Protein AF-A0A6C2UTS0-F1 (afdb_monomer)

Radius of gyration: 25.06 Å; Cα contacts (8 Å, |Δi|>4): 780; chains: 1; bounding box: 51×63×65 Å

Sequence (459 aa):
MHKTLLDPGHKGFHGLKKTMELAGAKKNPEGLVAKTFFAMERIAKHAAFECEECGDCFLSENFGFCTMGGCAKGLANAPCGDAKPDGTCGNEEGVVCRGEQIYLAAKAEEGGLARLRTTINNPRNASLEHSSSILNYLFGKDHTMKNAIITIGEDIHASIPKHGAVMRELHNLGEGAYENDSPQLDYVRALIENQAAEGADYIAINVDDFGDSDPQLSVKIMVEYVKLVRKWGGMVPACIDSSNDDVLIAGLKEWYNTDAPVKAPLVNSIKTYTADNMMPLKKDYDFSFIGLLMSEEAASAGTMQSVDDLVELAKEIFGKAMEHGFKAEEIFFDSTVFPLAIDMPMQPGVAGYTYRAFETIKAIKNDPAMKGVHFSMGVSNCCRDLPGRRIGIARAYVQKAMECGLDAGIVNAAHKFGAKPADPKLVELVEAYAAMDGDLDKTNDAIELMGEFCESFRK

Mean predicted aligned error: 7.86 Å

Foldseek 3Di:
DCCQCQPPPHPNVVVVLVVCVVVCCLVCVVDPSQLVLLVVLCVVCCVQAVDQQLLAACCVLLLNHQLQRLPPVRDQDDDPPQQDPVQAGNVDPPRRHSRSVSCVSLVVDDCSNVSNVLDDQDPWDNVRGSGHSSNCSSNQNTSNNDFQFQEAEFQQALPPVVNVVLLVVLVVVDPCSCPDDDPSNVVLLCSLQVLLVLPHLEYEHYDAVVPPPPVVVLLVSLLSVLVSNLVRNSLRAYAQADPDPSSQVSNQVSNPPDPDDHDAHEYHADFLVCLVVPLLCCVVGPHAYEYEQADPCCVPVVDDDALVSSLVRVVSSVVSNVVSPDDLLSYEYELEAAALVPQADPDAQDFTSLQSRLVSLLVQCPDPVSPNHAYEYALLNNQPPPPDPSLLLSLLSLVSSVVSPHRYYHDNSNSSRPSDHGDVLSNVLSVLSNPRSRDPVSSVVNVVSSVVSNVVPPD

pLDDT: mean 92.29, std 6.94, range [57.56, 98.88]

Secondary structure (DSSP, 8-state):
-HHHHS-TTSHHHHHHHHHHHHTTTTT-TTSHHHHHHHHHHHHHHHHHH-----SS-TTTTTTT--TTTTSTT--SSS--S-B-TTSBBSSSTTPBPHHHHHHHHHHHSTTHHHHHHH--PPPP-GGGTTS-HHHHHHHT-STTPPPSSEEEEEEEETTSHHHHHHHHHHHHT-TTTTTS--HHHHHHHHHHHHHHHTT-SEEEEE-GGGTTT-HHHHHHHHHHHHHHHHHHSTTPPEEEE-S-HHHHHHHHHHHT-SSS--PPPEEEEE-TTTHHHHGGGGGT---EEEEE---HHHHHH-PPPPHHHHHHHHHHHHHHHHHTT--GGGEEEE--PPPGGG----STTPPPHHHHHHHHHHHHHT-GGGTT-EE--BGGGGGTT-SS-HHHHHHHHHHHHHHHT--EEEE-GGG-TTSSPPPHHHHHHHHHHHT-SS-HHHHHHHHHHHHHHHHTT--

Solvent-accessible surface area (backbone atoms only — not comparable to full-atom values): 24406 Å² total; per-residue (Å²): 105,65,71,39,51,73,27,88,90,27,73,44,17,56,50,51,39,53,51,41,47,75,66,37,29,74,84,34,61,88,32,71,59,30,49,51,49,27,55,53,50,47,58,54,38,35,75,73,41,44,53,67,44,51,17,38,74,56,32,76,80,31,62,69,43,39,38,53,52,49,25,103,77,50,47,67,60,70,77,85,79,52,60,41,98,86,42,29,31,64,89,44,84,95,38,68,21,48,47,46,53,31,51,55,43,20,64,73,38,91,67,22,55,62,52,51,74,73,59,78,60,66,82,68,52,72,90,33,47,79,40,38,33,66,60,24,53,66,67,46,69,30,90,78,43,71,68,67,31,50,31,26,14,46,71,48,23,37,78,45,70,70,44,19,51,40,55,50,54,29,58,71,62,46,89,56,36,94,74,47,92,43,76,44,45,53,50,54,48,47,54,37,37,48,30,35,73,47,59,22,61,22,40,33,43,33,40,60,76,57,28,86,86,37,63,69,50,25,30,53,50,36,36,51,51,42,51,50,36,66,72,48,14,81,84,33,23,49,20,36,33,37,96,45,68,68,34,38,52,41,24,55,53,45,67,64,69,56,95,65,95,74,65,62,31,36,38,35,55,42,31,70,90,43,34,84,72,57,46,66,47,49,80,83,42,72,62,29,35,30,38,41,47,59,52,75,60,31,75,73,69,70,52,87,77,54,43,67,57,40,46,50,46,47,51,51,44,49,54,57,37,51,78,53,68,56,53,46,74,39,35,24,37,24,61,64,57,58,30,58,73,70,54,64,59,92,48,91,68,42,49,20,52,54,16,36,26,40,51,31,42,36,53,47,69,67,33,78,90,50,58,58,48,43,26,33,37,50,44,68,36,38,35,39,90,52,97,61,65,39,70,52,41,38,29,12,43,48,47,55,38,38,78,32,55,45,44,32,29,39,34,64,35,86,70,49,58,58,69,59,88,47,54,68,72,43,31,52,44,43,50,31,38,49,55,13,71,17,50,65,67,44,43,48,53,29,51,51,46,50,48,56,57,57,56,72,69,76,115

InterPro domains:
  IPR000489 Pterin-binding domain [PF00809] (187-412)
  IPR000489 Pterin-binding domain [PS50972] (164-448)
  IPR011005 Dihydropteroate synthase-like superfamily [G3DSA:3.20.20.20] (142-452)
  IPR011005 Dihydropteroate synthase-like superfamily [SSF51717] (184-432)
  IPR022026 Methylene-tetrahydrofolate reductase-like, C-terminal domain [PF12225] (35-116)
  IPR050554 Methionine Synthase/Corrinoid [PTHR45833] (186-453)

Structure (mmCIF, N/CA/C/O backbone):
data_AF-A0A6C2UTS0-F1
#
_entry.id   AF-A0A6C2UTS0-F1
#
loop_
_atom_site.group_PDB
_atom_site.id
_atom_site.type_symbol
_atom_site.label_atom_id
_atom_site.label_alt_id
_atom_site.label_comp_id
_atom_site.label_asym_id
_atom_site.label_entity_id
_atom_site.label_seq_id
_atom_site.pdbx_PDB_ins_code
_atom_site.Cartn_x
_atom_site.Cartn_y
_atom_site.Cartn_z
_atom_site.occupancy
_atom_site.B_iso_or_equiv
_atom_site.auth_seq_id
_atom_site.auth_comp_id
_atom_site.auth_asym_id
_atom_site.auth_atom_id
_atom_site.pdbx_PDB_model_num
ATOM 1 N N . MET A 1 1 ? -12.164 -23.688 -21.775 1.00 57.56 1 MET A N 1
ATOM 2 C CA . MET A 1 1 ? -12.228 -24.125 -20.362 1.00 57.56 1 MET A CA 1
ATOM 3 C C . MET A 1 1 ? -11.251 -23.349 -19.482 1.00 57.56 1 MET A C 1
ATOM 5 O O . MET A 1 1 ? -11.734 -22.639 -18.617 1.00 57.56 1 MET A O 1
ATOM 9 N N . HIS A 1 2 ? -9.929 -23.392 -19.723 1.00 68.38 2 HIS A N 1
ATOM 10 C CA . HIS A 1 2 ? -8.932 -22.648 -18.920 1.00 68.38 2 HIS A CA 1
ATOM 11 C C . HIS A 1 2 ? -9.243 -21.143 -18.808 1.00 68.38 2 HIS A C 1
ATOM 13 O O . HIS A 1 2 ? -9.544 -20.669 -17.721 1.00 68.38 2 HIS A O 1
ATOM 19 N N . LYS A 1 3 ? -9.331 -20.421 -19.940 1.00 69.38 3 LYS A N 1
ATOM 20 C CA . LYS A 1 3 ? -9.747 -18.998 -19.981 1.00 69.38 3 LYS A CA 1
ATOM 21 C C . LYS A 1 3 ? -11.129 -18.723 -19.373 1.00 69.38 3 LYS A C 1
ATOM 23 O O . LYS A 1 3 ? -11.456 -17.604 -19.038 1.00 69.38 3 LYS A O 1
ATOM 28 N N . THR A 1 4 ? -11.985 -19.734 -19.274 1.00 75.25 4 THR A N 1
ATOM 29 C CA . THR A 1 4 ? -13.354 -19.571 -18.771 1.00 75.25 4 THR A CA 1
ATOM 30 C C . THR A 1 4 ? -13.398 -19.651 -17.243 1.00 75.25 4 THR A C 1
ATOM 32 O O . THR A 1 4 ? -14.240 -18.997 -16.630 1.00 75.25 4 THR A O 1
ATOM 35 N N . LEU A 1 5 ? -12.529 -20.475 -16.647 1.00 77.06 5 LEU A N 1
ATOM 36 C CA . LEU A 1 5 ? -12.539 -20.830 -15.224 1.00 77.06 5 LEU A CA 1
ATOM 37 C C . LEU A 1 5 ? -11.402 -20.192 -14.419 1.00 77.06 5 LEU A C 1
ATOM 39 O O . LEU A 1 5 ? -11.554 -20.047 -13.213 1.00 77.06 5 LEU A O 1
ATOM 43 N N . LEU A 1 6 ? -10.291 -19.837 -15.068 1.00 80.06 6 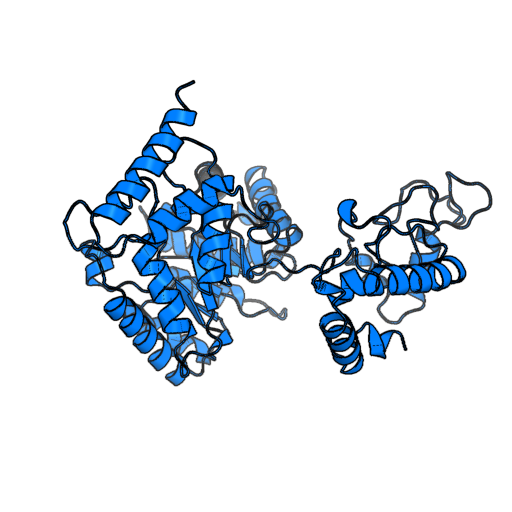LEU A N 1
ATOM 44 C CA . LEU A 1 6 ? -9.064 -19.343 -14.433 1.00 80.06 6 LEU A CA 1
ATOM 45 C C . LEU A 1 6 ? -8.668 -17.937 -14.913 1.00 80.06 6 LEU A C 1
ATOM 47 O O . LEU A 1 6 ? -7.567 -17.493 -14.637 1.00 80.06 6 LEU A O 1
ATOM 51 N N . ASP A 1 7 ? -9.548 -17.240 -15.634 1.00 82.31 7 ASP A N 1
ATOM 52 C CA . ASP A 1 7 ? -9.378 -15.819 -15.955 1.00 82.31 7 ASP A CA 1
ATOM 53 C C . ASP A 1 7 ? -10.205 -14.982 -14.963 1.00 82.31 7 ASP A C 1
ATOM 55 O O . ASP A 1 7 ? -11.439 -15.077 -14.999 1.00 82.31 7 ASP A O 1
ATOM 59 N N . PRO A 1 8 ? -9.578 -14.163 -14.096 1.00 80.19 8 PRO A N 1
ATOM 60 C CA . PRO A 1 8 ? -10.281 -13.329 -13.127 1.00 80.19 8 PRO A CA 1
ATOM 61 C C . PRO A 1 8 ? -11.280 -12.348 -13.747 1.00 80.19 8 PRO A C 1
ATOM 63 O O . PRO A 1 8 ? -12.210 -11.938 -13.059 1.00 80.19 8 PRO A O 1
ATOM 66 N N . GLY A 1 9 ? -11.118 -11.980 -15.023 1.00 79.19 9 GLY A N 1
ATOM 67 C CA . GLY A 1 9 ? -12.053 -11.122 -15.756 1.00 79.19 9 GLY A CA 1
ATOM 68 C C . GLY A 1 9 ? -13.274 -11.862 -16.315 1.00 79.19 9 GLY A C 1
ATOM 69 O O . GLY A 1 9 ? -14.225 -11.232 -16.784 1.00 79.19 9 GLY A O 1
ATOM 70 N N . HIS A 1 10 ? -13.288 -13.197 -16.278 1.00 87.75 10 HIS A N 1
ATOM 71 C CA . HIS A 1 10 ? -14.348 -14.006 -16.868 1.00 87.75 10 HIS A CA 1
ATOM 72 C C . HIS A 1 10 ? -15.407 -14.434 -15.834 1.00 87.75 10 HIS A C 1
ATOM 74 O O . HIS A 1 10 ? -15.106 -14.908 -14.740 1.00 87.75 10 HIS A O 1
ATOM 80 N N . LYS A 1 11 ? -16.698 -14.384 -16.202 1.00 87.31 11 LYS A N 1
ATOM 81 C CA . LYS A 1 11 ? -17.821 -14.752 -15.302 1.00 87.31 11 LYS A CA 1
ATOM 82 C C . LYS A 1 11 ? -17.722 -16.173 -14.731 1.00 87.31 11 LYS A C 1
ATOM 84 O O . LYS A 1 11 ? -18.184 -16.431 -13.622 1.00 87.31 11 LYS A O 1
ATOM 89 N N . GLY A 1 12 ? -17.131 -17.094 -15.490 1.00 86.62 12 GLY A N 1
ATOM 90 C CA . GLY A 1 12 ? -16.929 -18.481 -15.065 1.00 86.62 12 GLY A CA 1
ATOM 91 C C . GLY A 1 12 ? -15.957 -18.625 -13.887 1.00 86.62 12 GLY A C 1
ATOM 92 O O . GLY A 1 12 ? -16.219 -19.446 -13.011 1.00 86.62 12 GLY A O 1
ATOM 93 N N . PHE A 1 13 ? -14.918 -17.785 -13.800 1.00 87.81 13 PHE A N 1
ATOM 94 C CA . PHE A 1 13 ? -14.017 -17.733 -12.644 1.00 87.81 13 PHE A CA 1
ATOM 95 C C . PHE A 1 13 ? -14.779 -17.345 -11.379 1.00 87.81 13 PHE A C 1
ATOM 97 O O . PHE A 1 13 ? -14.735 -18.055 -10.375 1.00 87.81 13 PHE A O 1
ATOM 104 N N . HIS A 1 14 ? -15.568 -16.268 -11.443 1.00 86.12 14 HIS A N 1
ATOM 105 C CA . HIS A 1 14 ? -16.384 -15.831 -10.309 1.00 86.12 14 HIS A CA 1
ATOM 106 C C . HIS A 1 14 ? -17.434 -16.875 -9.906 1.00 86.12 14 HIS A C 1
ATOM 108 O O . HIS A 1 14 ? -17.674 -17.075 -8.714 1.00 86.12 14 HIS A O 1
ATOM 114 N N . GLY A 1 15 ? -18.030 -17.573 -10.878 1.00 90.81 15 GLY A N 1
ATOM 115 C CA . GLY A 1 15 ? -18.960 -18.675 -10.623 1.00 90.81 15 GLY A CA 1
ATOM 116 C C . GLY A 1 15 ? -18.299 -19.843 -9.886 1.00 90.81 15 GLY A C 1
ATOM 117 O O . GLY A 1 15 ? -18.825 -20.305 -8.870 1.00 90.81 15 GLY A O 1
ATOM 118 N N . LEU A 1 16 ? -17.124 -20.287 -10.345 1.00 89.06 16 LEU A N 1
ATOM 119 C CA . LEU A 1 16 ? -16.363 -21.357 -9.697 1.00 89.06 16 LEU A CA 1
ATOM 120 C C . LEU A 1 16 ? -15.914 -20.949 -8.291 1.00 89.06 16 LEU A C 1
ATOM 122 O O . LEU A 1 16 ? -16.176 -21.682 -7.336 1.00 89.06 16 LEU A O 1
ATOM 126 N N . LYS A 1 17 ? -15.320 -19.758 -8.148 1.00 89.56 17 LYS A N 1
ATOM 127 C CA . LYS A 1 17 ? -14.890 -19.200 -6.859 1.00 89.56 17 LYS A CA 1
ATOM 128 C C . LYS A 1 17 ? -16.036 -19.204 -5.852 1.00 89.56 17 LYS A C 1
ATOM 130 O O . LYS A 1 17 ? -15.907 -19.808 -4.792 1.00 89.56 17 LYS A O 1
ATOM 135 N N . LYS A 1 18 ? -17.184 -18.617 -6.208 1.00 90.44 18 LYS A N 1
ATOM 136 C CA . LYS A 1 18 ? -18.360 -18.541 -5.327 1.00 90.44 18 LYS A CA 1
ATOM 137 C C . LYS A 1 18 ? -18.898 -19.924 -4.953 1.00 90.44 18 LYS A C 1
ATOM 139 O O . LYS A 1 18 ? -19.282 -20.141 -3.808 1.00 90.44 18 LYS A O 1
ATOM 144 N N . THR A 1 19 ? -18.901 -20.869 -5.893 1.00 92.88 19 THR A N 1
ATOM 145 C CA . THR A 1 19 ? -19.343 -22.250 -5.639 1.00 92.88 19 THR A CA 1
ATOM 146 C C . THR A 1 19 ? -18.438 -22.936 -4.616 1.00 92.88 19 THR A C 1
ATOM 148 O O . THR A 1 19 ? -18.929 -23.540 -3.664 1.00 92.88 19 THR A O 1
ATOM 151 N N . MET A 1 20 ? -17.118 -22.805 -4.765 1.00 92.38 20 MET A N 1
ATOM 152 C CA . MET A 1 20 ? -16.151 -23.387 -3.831 1.00 92.38 20 MET A CA 1
ATOM 153 C C . MET A 1 20 ? -16.159 -22.679 -2.466 1.00 92.38 20 MET A C 1
ATOM 155 O O . MET A 1 20 ? -15.995 -23.335 -1.436 1.00 92.38 20 MET A O 1
ATOM 159 N N . GLU A 1 21 ? -16.401 -21.364 -2.428 1.00 90.00 21 GLU A N 1
ATOM 160 C CA . GLU A 1 21 ? -16.613 -20.622 -1.177 1.00 90.00 21 GLU A CA 1
ATOM 161 C C . GLU A 1 21 ? -17.846 -21.134 -0.420 1.00 90.00 21 GLU A C 1
ATOM 163 O O . GLU A 1 21 ? -17.740 -21.437 0.769 1.00 90.00 21 GLU A O 1
ATOM 168 N N . LEU A 1 22 ? -18.988 -21.292 -1.102 1.00 91.94 22 LEU A N 1
ATOM 169 C CA . LEU A 1 22 ? -20.228 -21.817 -0.512 1.00 91.94 22 LEU A CA 1
ATOM 170 C C . LEU A 1 22 ? -20.090 -23.269 -0.045 1.00 91.94 22 LEU A C 1
ATOM 172 O O . LEU A 1 22 ? -20.651 -23.639 0.982 1.00 91.94 22 LEU A O 1
ATOM 176 N N . ALA A 1 23 ? -19.304 -24.076 -0.757 1.00 91.31 23 ALA A N 1
ATOM 177 C CA . ALA A 1 23 ? -18.985 -25.445 -0.361 1.00 91.31 23 ALA A CA 1
ATOM 178 C C . ALA A 1 23 ? -17.986 -25.528 0.816 1.00 91.31 23 ALA A C 1
ATOM 180 O O . ALA A 1 23 ? -17.629 -26.620 1.251 1.00 91.31 23 ALA A O 1
ATOM 181 N N . GLY A 1 24 ? -17.520 -24.389 1.341 1.00 89.12 24 GLY A N 1
ATOM 182 C CA . GLY A 1 24 ? -16.667 -24.316 2.527 1.00 89.12 24 GLY A CA 1
ATOM 183 C C . GLY A 1 24 ? -15.168 -24.476 2.263 1.00 89.12 24 GLY A C 1
ATOM 184 O O . GLY A 1 24 ? -14.392 -24.416 3.215 1.00 89.12 24 GLY A O 1
ATOM 185 N N . ALA A 1 25 ? -14.729 -24.606 1.006 1.00 88.81 25 ALA A N 1
ATOM 186 C CA . ALA A 1 25 ? -13.322 -24.855 0.667 1.00 88.81 25 ALA A CA 1
ATOM 187 C C . ALA A 1 25 ? -12.382 -23.706 1.083 1.00 88.81 25 ALA A C 1
ATOM 189 O O . ALA A 1 25 ? -11.224 -23.937 1.417 1.00 88.81 25 ALA A O 1
ATOM 190 N N . LYS A 1 26 ? -12.881 -22.461 1.113 1.00 86.06 26 LYS A N 1
ATOM 191 C CA . LYS A 1 26 ? -12.100 -21.297 1.568 1.00 86.06 26 LYS A CA 1
ATOM 192 C C . LYS A 1 26 ? -11.868 -21.299 3.081 1.00 86.06 26 LYS A C 1
ATOM 194 O O . LYS A 1 26 ? -10.754 -21.022 3.518 1.00 86.06 26 LYS A O 1
ATOM 199 N N . LYS A 1 27 ? -12.921 -21.597 3.856 1.00 84.06 27 LYS A N 1
ATOM 200 C CA . LYS A 1 27 ? -12.915 -21.568 5.331 1.00 84.06 27 LYS A CA 1
ATOM 201 C C . LYS A 1 27 ? -12.267 -22.806 5.943 1.00 84.06 27 LYS A C 1
ATOM 203 O O . LYS A 1 27 ? -11.647 -22.696 6.991 1.00 84.06 27 LYS A O 1
ATOM 208 N N . ASN A 1 28 ? -12.410 -23.964 5.300 1.00 86.06 28 ASN A N 1
ATOM 209 C CA . ASN A 1 28 ? -11.815 -25.218 5.746 1.00 86.06 28 ASN A CA 1
ATOM 210 C C . ASN A 1 28 ? -10.993 -25.855 4.609 1.00 86.06 28 ASN A C 1
ATOM 212 O O . ASN A 1 28 ? -11.489 -26.762 3.932 1.00 86.06 28 ASN A O 1
ATOM 216 N N . PRO A 1 29 ? -9.748 -25.388 4.386 1.00 82.44 29 PRO A N 1
ATOM 217 C CA . PRO A 1 29 ? -8.856 -25.918 3.348 1.00 82.44 29 PRO A CA 1
ATOM 218 C C . PRO A 1 29 ? -8.517 -27.402 3.547 1.00 82.44 29 PRO A C 1
ATOM 220 O O . PRO A 1 29 ? -8.226 -28.106 2.589 1.00 82.44 29 PRO A O 1
ATOM 223 N N . GLU A 1 30 ? -8.628 -27.887 4.784 1.00 85.62 30 GLU A N 1
ATOM 224 C CA . GLU A 1 30 ? -8.414 -29.285 5.166 1.00 85.62 30 GLU A CA 1
ATOM 225 C C . GLU A 1 30 ? -9.695 -30.133 5.125 1.00 85.62 30 GLU A C 1
ATOM 227 O O . GLU A 1 30 ? -9.686 -31.323 5.464 1.00 85.62 30 GLU A O 1
ATOM 232 N N . GLY A 1 31 ? -10.817 -29.531 4.728 1.00 89.50 31 GLY A N 1
ATOM 233 C CA . GLY A 1 31 ? -12.117 -30.178 4.656 1.00 89.50 31 GLY A CA 1
ATOM 234 C C . GLY A 1 31 ? -12.246 -31.143 3.477 1.00 89.50 31 GLY A C 1
ATOM 235 O O . GLY A 1 31 ? -11.496 -31.092 2.502 1.00 89.50 31 GLY A O 1
ATOM 236 N N . LEU A 1 32 ? -13.265 -32.006 3.538 1.00 93.25 32 LEU A N 1
ATOM 237 C CA . LEU A 1 32 ? -13.528 -33.032 2.522 1.00 93.25 32 LEU A CA 1
ATOM 238 C C . LEU A 1 32 ? -13.643 -32.455 1.102 1.00 93.25 32 LEU A C 1
ATOM 240 O O . LEU A 1 32 ? -13.127 -33.048 0.158 1.00 93.25 32 LEU A O 1
ATOM 244 N N . VAL A 1 33 ? -14.289 -31.295 0.948 1.00 93.06 33 VAL A N 1
ATOM 245 C CA . VAL A 1 33 ? -14.469 -30.632 -0.355 1.00 93.06 33 VAL A CA 1
ATOM 246 C C . VAL A 1 33 ? -13.124 -30.247 -0.965 1.00 93.06 33 VAL A C 1
ATOM 248 O O . VAL A 1 33 ? -12.838 -30.631 -2.096 1.00 93.06 33 VAL A O 1
ATOM 251 N N . ALA A 1 34 ? -12.287 -29.533 -0.209 1.00 92.00 34 ALA A N 1
ATOM 252 C CA . ALA A 1 34 ? -10.977 -29.091 -0.673 1.00 92.00 34 ALA A CA 1
ATOM 253 C C . ALA A 1 34 ? -10.053 -30.283 -0.970 1.00 92.00 34 ALA A C 1
ATOM 255 O O . ALA A 1 34 ? -9.424 -30.316 -2.025 1.00 92.00 34 ALA A O 1
ATOM 256 N N . LYS A 1 35 ? -10.062 -31.317 -0.118 1.00 93.25 35 LYS A N 1
ATOM 257 C CA . LYS A 1 35 ? -9.307 -32.566 -0.333 1.00 93.25 35 LYS A CA 1
ATOM 258 C C . LYS A 1 35 ? -9.755 -33.332 -1.573 1.00 93.25 35 LYS A C 1
ATOM 260 O O . LYS A 1 35 ? -8.919 -33.813 -2.332 1.00 93.25 35 LYS A O 1
ATOM 265 N N . THR A 1 36 ? -11.063 -33.424 -1.809 1.00 94.75 36 THR A N 1
ATOM 266 C CA . THR A 1 36 ? -11.608 -34.094 -3.001 1.00 94.75 36 THR A CA 1
ATOM 267 C C . THR A 1 36 ? -11.248 -33.321 -4.264 1.00 94.75 36 THR A C 1
ATOM 269 O O . THR A 1 36 ? -10.821 -33.917 -5.252 1.00 94.75 36 THR A O 1
ATOM 272 N N . PHE A 1 37 ? -11.366 -31.991 -4.227 1.00 95.38 37 PHE A N 1
ATOM 273 C CA . PHE A 1 37 ? -10.952 -31.136 -5.334 1.00 95.38 37 PHE A CA 1
ATOM 274 C C . PHE A 1 37 ? -9.460 -31.297 -5.627 1.00 95.38 37 PHE A C 1
ATOM 276 O O . PHE A 1 37 ? -9.091 -31.544 -6.772 1.00 95.38 37 PHE A O 1
ATOM 283 N N . PHE A 1 38 ? -8.616 -31.234 -4.595 1.00 95.81 38 PHE A N 1
ATOM 284 C CA . PHE A 1 38 ? -7.180 -31.441 -4.732 1.00 95.81 38 PHE A CA 1
ATOM 285 C C . PHE A 1 38 ? -6.852 -32.819 -5.314 1.00 95.81 38 PHE A C 1
ATOM 287 O O . PHE A 1 38 ? -6.035 -32.910 -6.222 1.00 95.81 38 PHE A O 1
ATOM 294 N N . ALA A 1 39 ? -7.524 -33.887 -4.877 1.00 95.56 39 ALA A N 1
ATOM 295 C CA . ALA A 1 39 ? -7.309 -35.223 -5.427 1.00 95.56 39 ALA A CA 1
ATOM 296 C C . ALA A 1 39 ? -7.624 -35.296 -6.933 1.00 95.56 39 ALA A C 1
ATOM 298 O O . ALA A 1 39 ? -6.857 -35.894 -7.690 1.00 95.56 39 ALA A O 1
ATOM 299 N N . MET A 1 40 ? -8.716 -34.665 -7.377 1.00 95.12 40 MET A N 1
ATOM 300 C CA . MET A 1 40 ? -9.065 -34.577 -8.801 1.00 95.12 40 MET A CA 1
ATOM 301 C C . MET A 1 40 ? -8.064 -33.720 -9.581 1.00 95.12 40 MET A C 1
ATOM 303 O O . MET A 1 40 ? -7.610 -34.130 -10.650 1.00 95.12 40 MET A O 1
ATOM 307 N N . GLU A 1 41 ? -7.698 -32.553 -9.043 1.00 94.56 41 GLU A N 1
ATOM 308 C CA . GLU A 1 41 ? -6.687 -31.674 -9.632 1.00 94.56 41 GLU A CA 1
ATOM 309 C C . GLU A 1 41 ? -5.359 -32.407 -9.791 1.00 94.56 41 GLU A C 1
ATOM 311 O O . GLU A 1 41 ? -4.768 -32.359 -10.866 1.00 94.56 41 GLU A O 1
ATOM 316 N N . ARG A 1 42 ? -4.910 -33.115 -8.754 1.00 94.56 42 ARG A N 1
ATOM 317 C CA . ARG A 1 42 ? -3.675 -33.892 -8.764 1.00 94.56 42 ARG A CA 1
ATOM 318 C C . ARG A 1 42 ? -3.670 -34.895 -9.905 1.00 94.56 42 ARG A C 1
ATOM 320 O O . ARG A 1 42 ? -2.725 -34.903 -10.682 1.00 94.56 42 ARG A O 1
ATOM 327 N N . ILE A 1 43 ? -4.721 -35.707 -10.035 1.00 95.25 43 ILE A N 1
ATOM 328 C CA . ILE A 1 43 ? -4.815 -36.709 -11.109 1.00 95.25 43 ILE A CA 1
ATOM 329 C C . ILE A 1 43 ? -4.712 -36.025 -12.476 1.00 95.25 43 ILE A C 1
ATOM 331 O O . ILE A 1 43 ? -3.908 -36.434 -13.312 1.00 95.25 43 ILE A O 1
ATOM 335 N N . ALA A 1 44 ? -5.487 -34.959 -12.689 1.00 93.75 44 ALA A N 1
ATOM 336 C CA . ALA A 1 44 ? -5.506 -34.245 -13.960 1.00 93.75 44 ALA A CA 1
ATOM 337 C C . ALA A 1 44 ? -4.155 -33.584 -14.282 1.00 93.75 44 ALA A C 1
ATOM 339 O O . ALA A 1 44 ? -3.647 -33.720 -15.394 1.00 93.75 44 ALA A O 1
ATOM 340 N N . LYS A 1 45 ? -3.554 -32.879 -13.318 1.00 93.38 45 LYS A N 1
ATOM 341 C CA . LYS A 1 45 ? -2.309 -32.132 -13.523 1.00 93.38 45 LYS A CA 1
ATOM 342 C C . LYS A 1 45 ? -1.082 -33.031 -13.580 1.00 93.38 45 LYS A C 1
ATOM 344 O O . LYS A 1 45 ? -0.166 -32.720 -14.330 1.00 93.38 45 LYS A O 1
ATOM 349 N N . HIS A 1 46 ? -1.048 -34.123 -12.823 1.00 93.19 46 HIS A N 1
ATOM 350 C CA . HIS A 1 46 ? 0.042 -35.089 -12.913 1.00 93.19 46 HIS A CA 1
ATOM 351 C C . HIS A 1 46 ? 0.051 -35.749 -14.297 1.00 93.19 46 HIS A C 1
ATOM 353 O O . HIS A 1 46 ? 1.088 -35.775 -14.949 1.00 93.19 46 HIS A O 1
ATOM 359 N N . ALA A 1 47 ? -1.123 -36.157 -14.797 1.00 92.56 47 ALA A N 1
ATOM 360 C CA . ALA A 1 47 ? -1.254 -36.749 -16.127 1.00 92.56 47 ALA A CA 1
ATOM 361 C C . ALA A 1 47 ? -0.923 -35.777 -17.276 1.00 92.56 47 ALA A C 1
ATOM 363 O O . ALA A 1 47 ? -0.379 -36.202 -18.289 1.00 92.56 47 ALA A O 1
ATOM 364 N N . ALA A 1 48 ? -1.272 -34.492 -17.146 1.00 90.88 48 ALA A N 1
ATOM 365 C CA . ALA A 1 48 ? -1.117 -33.518 -18.229 1.00 90.88 48 ALA A CA 1
ATOM 366 C C . ALA A 1 48 ? 0.200 -32.723 -18.199 1.00 90.88 48 ALA A C 1
ATOM 368 O O . ALA A 1 48 ? 0.638 -32.255 -19.247 1.00 90.88 48 ALA A O 1
ATOM 369 N N . PHE A 1 49 ? 0.804 -32.523 -17.022 1.00 90.38 49 PHE A N 1
ATOM 370 C CA . PHE A 1 49 ? 1.880 -31.540 -16.834 1.00 90.38 49 PHE A CA 1
ATOM 371 C C . PHE A 1 49 ? 3.031 -32.011 -15.941 1.00 90.38 49 PHE A C 1
ATOM 373 O O . PHE A 1 49 ? 3.846 -31.167 -15.575 1.00 90.38 49 PHE A O 1
ATOM 380 N N . GLU A 1 50 ? 3.091 -33.289 -15.543 1.00 89.25 50 GLU A N 1
ATOM 381 C CA . GLU A 1 50 ? 4.129 -33.780 -14.615 1.00 89.25 50 GLU A CA 1
ATOM 382 C C . GLU A 1 50 ? 4.126 -32.932 -13.325 1.00 89.25 50 GLU A C 1
ATOM 384 O O . GLU A 1 50 ? 5.097 -32.289 -12.937 1.00 89.25 50 GLU A O 1
ATOM 389 N N . CYS A 1 51 ? 2.950 -32.773 -12.719 1.00 91.94 51 CYS A N 1
ATOM 390 C CA . CYS A 1 51 ? 2.779 -31.922 -11.545 1.00 91.94 51 CYS A CA 1
ATOM 391 C C . CYS A 1 51 ? 3.287 -32.612 -10.268 1.00 91.94 51 CYS A C 1
ATOM 393 O O . CYS A 1 51 ? 2.807 -33.691 -9.931 1.00 91.94 51 CYS A O 1
ATOM 395 N N . GLU A 1 52 ? 4.150 -31.910 -9.526 1.00 92.81 52 GLU A N 1
ATOM 396 C CA . GLU A 1 52 ? 4.717 -32.296 -8.216 1.00 92.81 52 GLU A CA 1
ATOM 397 C C . GLU A 1 52 ? 4.061 -31.524 -7.055 1.00 92.81 52 GLU A C 1
ATOM 399 O O . GLU A 1 52 ? 4.695 -31.153 -6.080 1.00 92.81 52 GLU A O 1
ATOM 404 N N . GLU A 1 53 ? 2.778 -31.184 -7.197 1.00 93.44 53 GLU A N 1
ATOM 405 C CA . GLU A 1 53 ? 1.933 -30.705 -6.086 1.00 93.44 53 GLU A CA 1
ATOM 406 C C . GLU A 1 53 ? 2.434 -29.482 -5.285 1.00 93.44 53 GLU A C 1
ATOM 408 O O . GLU A 1 53 ? 1.999 -29.269 -4.158 1.00 93.44 53 GLU A O 1
ATOM 413 N N . CYS A 1 54 ? 3.262 -28.610 -5.865 1.00 92.88 54 CYS A N 1
ATOM 414 C CA . CYS A 1 54 ? 3.791 -27.427 -5.164 1.00 92.88 54 CYS A CA 1
ATOM 415 C C . CYS A 1 54 ? 2.739 -26.431 -4.623 1.00 92.88 54 CYS A C 1
ATOM 417 O O . CYS A 1 54 ? 3.102 -25.489 -3.928 1.00 92.88 54 CYS A O 1
ATOM 419 N N . GLY A 1 55 ? 1.461 -26.572 -4.997 1.00 92.94 55 GLY A N 1
ATOM 420 C CA . GLY A 1 55 ? 0.362 -25.697 -4.569 1.00 92.94 55 GLY A CA 1
ATOM 421 C C . GLY A 1 55 ? 0.398 -24.257 -5.093 1.00 92.94 55 GLY A C 1
ATOM 422 O O . GLY A 1 55 ? -0.593 -23.547 -4.933 1.00 92.94 55 GLY A O 1
ATOM 423 N N . ASP A 1 56 ? 1.483 -23.854 -5.758 1.00 92.81 56 ASP A N 1
ATOM 424 C CA . ASP A 1 56 ? 1.748 -22.507 -6.270 1.00 92.81 56 ASP A CA 1
ATOM 425 C C . ASP A 1 56 ? 2.212 -22.569 -7.741 1.00 92.81 56 ASP A C 1
ATOM 427 O O . ASP A 1 56 ? 3.372 -22.856 -8.067 1.00 92.81 56 ASP A O 1
ATOM 431 N N . CYS A 1 57 ? 1.255 -22.448 -8.664 1.00 92.44 57 CYS A N 1
ATOM 432 C CA . CYS A 1 57 ? 1.403 -22.967 -10.021 1.00 92.44 57 CYS A CA 1
ATOM 433 C C . CYS A 1 57 ? 1.741 -21.897 -11.067 1.00 92.44 57 CYS A C 1
ATOM 435 O O . CYS A 1 57 ? 0.842 -21.243 -11.575 1.00 92.44 57 CYS A O 1
ATOM 437 N N . PHE A 1 58 ? 2.994 -21.863 -11.530 1.00 92.88 58 PHE A N 1
ATOM 438 C CA . PHE A 1 58 ? 3.453 -20.975 -12.615 1.00 92.88 58 PHE A CA 1
ATOM 439 C C . PHE A 1 58 ? 3.170 -21.479 -14.045 1.00 92.88 58 PHE A C 1
ATOM 441 O O . PHE A 1 58 ? 3.954 -21.243 -14.961 1.00 92.88 58 PHE A O 1
ATOM 448 N N . LEU A 1 59 ? 2.114 -22.272 -14.265 1.00 91.88 59 LEU A N 1
ATOM 449 C CA . LEU A 1 59 ? 1.859 -22.830 -15.606 1.00 91.88 59 LEU A CA 1
ATOM 450 C C . LEU A 1 59 ? 1.488 -21.732 -16.608 1.00 91.88 59 LEU A C 1
ATOM 452 O O . LEU A 1 59 ? 1.844 -21.839 -17.777 1.00 91.88 59 LEU A O 1
ATOM 456 N N . SER A 1 60 ? 0.780 -20.694 -16.162 1.00 89.44 60 SER A N 1
ATOM 457 C CA . SER A 1 60 ? 0.360 -19.580 -17.015 1.00 89.44 60 SER A CA 1
ATOM 458 C C . SER A 1 60 ? 1.567 -18.743 -17.450 1.00 89.44 60 SER A C 1
ATOM 460 O O . SER A 1 60 ? 1.786 -18.502 -18.637 1.00 89.44 60 SER A O 1
ATOM 462 N N . GLU A 1 61 ? 2.404 -18.392 -16.481 1.00 90.19 61 GLU A N 1
ATOM 463 C CA . GLU A 1 61 ? 3.624 -17.596 -16.606 1.00 90.19 61 GLU A CA 1
ATOM 464 C C . GLU A 1 61 ? 4.667 -18.321 -17.468 1.00 90.19 61 GLU A C 1
ATOM 466 O O . GLU A 1 61 ? 5.335 -17.708 -18.299 1.00 90.19 61 GLU A O 1
ATOM 471 N N . ASN A 1 62 ? 4.742 -19.651 -17.342 1.00 92.88 62 ASN A N 1
ATOM 472 C CA . ASN A 1 62 ? 5.679 -20.508 -18.068 1.00 92.88 62 ASN A CA 1
ATOM 473 C C . ASN A 1 62 ? 5.077 -21.147 -19.331 1.00 92.88 62 ASN A C 1
ATOM 475 O O . ASN A 1 62 ? 5.516 -22.218 -19.749 1.00 92.88 62 ASN A O 1
ATOM 479 N N . PHE A 1 63 ? 4.073 -20.523 -19.957 1.00 92.56 63 PHE A N 1
ATOM 480 C CA . PHE A 1 63 ? 3.557 -20.941 -21.272 1.00 92.56 63 PHE A CA 1
ATOM 481 C C . PHE A 1 63 ? 3.105 -22.418 -21.327 1.00 92.56 63 PHE A C 1
ATOM 483 O O . PHE A 1 63 ? 3.269 -23.103 -22.335 1.00 92.56 63 PHE A O 1
ATOM 490 N N . GLY A 1 64 ? 2.529 -22.919 -20.233 1.00 91.00 64 GLY A N 1
ATOM 491 C CA . GLY A 1 64 ? 2.003 -24.281 -20.107 1.00 91.00 64 GLY A CA 1
ATOM 492 C C . GLY A 1 64 ? 3.008 -25.329 -19.627 1.00 91.00 64 GLY A C 1
ATOM 493 O O . GLY A 1 64 ? 2.662 -26.509 -19.582 1.00 91.00 64 GLY A O 1
ATOM 494 N N . PHE A 1 65 ? 4.221 -24.933 -19.238 1.00 92.69 65 PHE A N 1
ATOM 495 C CA . PHE A 1 65 ? 5.277 -25.858 -18.831 1.00 92.69 65 PHE A CA 1
ATOM 496 C C . PHE A 1 65 ? 5.555 -25.830 -17.324 1.00 92.69 65 PHE A C 1
ATOM 498 O O . PHE A 1 65 ? 5.884 -24.800 -16.737 1.00 92.69 65 PHE A O 1
ATOM 505 N N . CYS A 1 66 ? 5.440 -26.996 -16.681 1.00 92.94 66 CYS A N 1
ATOM 506 C CA . CYS A 1 66 ? 5.723 -27.154 -15.258 1.00 92.94 66 CYS A CA 1
ATOM 507 C C . CYS A 1 66 ? 7.237 -27.184 -15.022 1.00 92.94 66 CYS A C 1
ATOM 509 O O . CYS A 1 66 ? 7.935 -28.060 -15.529 1.00 92.94 66 CYS A O 1
ATOM 511 N N . THR A 1 67 ? 7.750 -26.256 -14.215 1.00 92.38 67 THR A N 1
ATOM 512 C CA . THR A 1 67 ? 9.172 -26.224 -13.835 1.00 92.38 67 THR A CA 1
ATOM 513 C C . THR A 1 67 ? 9.488 -26.982 -12.545 1.00 92.38 67 THR A C 1
ATOM 515 O O . THR A 1 67 ? 10.657 -27.050 -12.181 1.00 92.38 67 THR A O 1
ATOM 518 N N . MET A 1 68 ? 8.481 -27.554 -11.868 1.00 91.19 68 MET A N 1
ATOM 519 C CA . MET A 1 68 ? 8.695 -28.431 -10.708 1.00 91.19 68 MET A CA 1
ATOM 520 C C . MET A 1 68 ? 8.935 -29.878 -11.125 1.00 91.19 68 MET A C 1
ATOM 522 O O . MET A 1 68 ? 10.035 -30.368 -10.928 1.00 91.19 68 MET A O 1
ATOM 526 N N . GLY A 1 69 ? 7.954 -30.548 -11.736 1.00 89.06 69 GLY A N 1
ATOM 527 C CA . GLY A 1 69 ? 8.162 -31.940 -12.161 1.00 89.06 69 GLY A CA 1
ATOM 528 C C . GLY A 1 69 ? 8.866 -32.072 -13.500 1.00 89.06 69 GLY A C 1
ATOM 529 O O . GLY A 1 69 ? 9.560 -33.047 -13.745 1.00 89.06 69 GLY A O 1
ATOM 530 N N . GLY A 1 70 ? 8.778 -31.047 -14.346 1.00 88.25 70 GLY A N 1
ATOM 531 C CA . GLY A 1 70 ? 9.393 -31.080 -15.660 1.00 88.25 70 GLY A CA 1
ATOM 532 C C . GLY A 1 70 ? 10.871 -30.694 -15.710 1.00 88.25 70 GLY A C 1
ATOM 533 O O . GLY A 1 70 ? 11.443 -30.631 -16.800 1.00 88.25 70 GLY A O 1
ATOM 534 N N . CYS A 1 71 ? 11.472 -30.347 -14.575 1.00 90.31 71 CYS A N 1
ATOM 535 C CA . CYS A 1 71 ? 12.859 -29.921 -14.468 1.00 90.31 71 CYS A CA 1
ATOM 536 C C . CYS A 1 71 ? 13.447 -30.510 -13.190 1.00 90.31 71 CYS A C 1
ATOM 538 O O . CYS A 1 71 ? 13.009 -30.142 -12.104 1.00 90.31 71 CYS A O 1
ATOM 540 N N . ALA A 1 72 ? 14.504 -31.317 -13.306 1.00 88.31 72 ALA A N 1
ATOM 541 C CA . ALA A 1 72 ? 15.191 -31.938 -12.167 1.00 88.31 72 ALA A CA 1
ATOM 542 C C . ALA A 1 72 ? 15.676 -30.952 -11.079 1.00 88.31 72 ALA A C 1
ATOM 544 O O . ALA A 1 72 ? 16.066 -31.365 -9.992 1.00 88.31 72 ALA A O 1
ATOM 545 N N . LYS A 1 73 ? 15.684 -29.646 -11.373 1.00 88.69 73 LYS A N 1
ATOM 546 C CA . LYS A 1 73 ? 16.142 -28.574 -10.480 1.00 88.69 73 LYS A CA 1
ATOM 547 C C . LYS A 1 73 ? 15.008 -27.828 -9.770 1.00 88.69 73 LYS A C 1
ATOM 549 O O . LYS A 1 73 ? 15.299 -27.012 -8.904 1.00 88.69 73 LYS A O 1
ATOM 554 N N . GLY A 1 74 ? 13.745 -28.029 -10.161 1.00 85.69 74 GLY A N 1
ATOM 555 C CA . GLY A 1 74 ? 12.592 -27.410 -9.492 1.00 85.69 74 GLY A CA 1
ATOM 556 C C . GLY A 1 74 ? 12.554 -25.872 -9.511 1.00 85.69 74 GLY A C 1
ATOM 557 O O . GLY A 1 74 ? 12.064 -25.246 -8.573 1.00 85.69 74 GLY A O 1
ATOM 558 N N . LEU A 1 75 ? 13.108 -25.224 -10.540 1.00 86.38 75 LEU A N 1
ATOM 559 C CA . LEU A 1 75 ? 13.333 -23.771 -10.532 1.00 86.38 75 LEU A CA 1
ATOM 560 C C . LEU A 1 75 ? 12.035 -22.961 -10.677 1.00 86.38 75 LEU A C 1
ATOM 562 O O . LEU A 1 75 ? 11.109 -23.360 -11.384 1.00 86.38 75 LEU A O 1
ATOM 566 N N . ALA A 1 76 ? 11.969 -21.782 -10.055 1.00 88.00 76 ALA A N 1
ATOM 567 C CA . ALA A 1 76 ? 10.888 -20.821 -10.308 1.00 88.00 76 ALA A CA 1
ATOM 568 C C . ALA A 1 76 ? 11.059 -20.121 -11.669 1.00 88.00 76 ALA A C 1
ATOM 570 O O . ALA A 1 76 ? 10.083 -19.926 -12.391 1.00 88.00 76 ALA A O 1
ATOM 571 N N . ASN A 1 77 ? 12.309 -19.818 -12.039 1.00 89.25 77 ASN A N 1
ATOM 572 C CA . ASN A 1 77 ? 12.673 -19.098 -13.258 1.00 89.25 77 ASN A CA 1
ATOM 573 C C . ASN A 1 77 ? 13.722 -19.874 -14.064 1.00 89.25 77 ASN A C 1
ATOM 575 O O . ASN A 1 77 ? 14.653 -20.449 -13.498 1.00 89.25 77 ASN A O 1
ATOM 579 N N . ALA A 1 78 ? 13.578 -19.869 -15.387 1.00 86.00 78 ALA A N 1
ATOM 580 C CA . ALA A 1 78 ? 14.588 -20.322 -16.342 1.00 86.00 78 ALA A CA 1
ATOM 581 C C . ALA A 1 78 ? 15.147 -19.102 -17.110 1.00 86.00 78 ALA A C 1
ATOM 583 O O . ALA A 1 78 ? 14.425 -18.114 -17.240 1.00 86.00 78 ALA A O 1
ATOM 584 N N . PRO A 1 79 ? 16.381 -19.150 -17.656 1.00 86.69 79 PRO A N 1
ATOM 585 C CA . PRO A 1 79 ? 17.312 -20.283 -17.706 1.00 86.69 79 PRO A CA 1
ATOM 586 C C . PRO A 1 79 ? 18.087 -20.515 -16.398 1.00 86.69 79 PRO A C 1
ATOM 588 O O . PRO A 1 79 ? 18.255 -19.618 -15.585 1.00 86.69 79 PRO A O 1
ATOM 591 N N . CYS A 1 80 ? 18.593 -21.741 -16.224 1.00 88.12 80 CYS A N 1
ATOM 592 C CA . CYS A 1 80 ? 19.363 -22.154 -15.042 1.00 88.12 80 CYS A CA 1
ATOM 593 C C . CYS A 1 80 ? 20.887 -22.002 -15.169 1.00 88.12 80 CYS A C 1
ATOM 595 O O . CYS A 1 80 ? 21.590 -22.168 -14.182 1.00 88.12 80 CYS A O 1
ATOM 597 N N . GLY A 1 81 ? 21.394 -21.762 -16.382 1.00 87.44 81 GLY A N 1
ATOM 598 C CA . GLY A 1 81 ? 22.828 -21.748 -16.689 1.00 87.44 81 GLY A CA 1
ATOM 599 C C . GLY A 1 81 ? 23.385 -23.063 -17.249 1.00 87.44 81 GLY A C 1
ATOM 600 O O . GLY A 1 81 ? 24.269 -23.008 -18.093 1.00 87.44 81 GLY A O 1
ATOM 601 N N . ASP A 1 82 ? 22.825 -24.227 -16.899 1.00 89.88 82 ASP A N 1
ATOM 602 C CA . ASP A 1 82 ? 23.371 -25.524 -17.359 1.00 89.88 82 ASP A CA 1
ATOM 603 C C . ASP A 1 82 ? 22.654 -26.119 -18.583 1.00 89.88 82 ASP A C 1
ATOM 605 O O . ASP A 1 82 ? 22.726 -27.324 -18.819 1.00 89.88 82 ASP A O 1
ATOM 609 N N . ALA A 1 83 ? 21.877 -25.340 -19.335 1.00 90.12 83 ALA A N 1
ATOM 610 C CA . ALA A 1 83 ? 21.326 -25.852 -20.590 1.00 90.12 83 ALA A CA 1
ATOM 611 C C . ALA A 1 83 ? 22.467 -26.030 -21.605 1.00 90.12 83 ALA A C 1
ATOM 613 O O . ALA A 1 83 ? 23.305 -25.140 -21.760 1.00 90.12 83 ALA A O 1
ATOM 614 N N . LYS A 1 84 ? 22.516 -27.174 -22.291 1.00 91.75 84 LYS A N 1
ATOM 615 C CA . LYS A 1 84 ? 23.501 -27.414 -23.350 1.00 91.75 84 LYS A CA 1
ATOM 616 C C . LYS A 1 84 ? 23.132 -26.595 -24.600 1.00 91.75 84 LYS A C 1
ATOM 618 O O . LYS A 1 84 ? 21.954 -26.296 -24.800 1.00 91.75 84 LYS A O 1
ATOM 623 N N . PRO A 1 85 ? 24.101 -26.262 -25.477 1.00 91.62 85 PRO A N 1
ATOM 624 C CA . PRO A 1 85 ? 23.835 -25.500 -26.704 1.00 91.62 85 PRO A CA 1
ATOM 625 C C . PRO A 1 85 ? 22.818 -26.136 -27.665 1.00 91.62 85 PRO A C 1
ATOM 627 O O . PRO A 1 85 ? 22.291 -25.451 -28.533 1.00 91.62 85 PRO A O 1
ATOM 630 N N . ASP A 1 86 ? 22.553 -27.436 -27.527 1.00 92.44 86 ASP A N 1
ATOM 631 C CA . ASP A 1 86 ? 21.553 -28.178 -28.301 1.00 92.44 86 ASP A CA 1
ATOM 632 C C . ASP A 1 86 ? 20.131 -28.119 -27.699 1.00 92.44 86 ASP A C 1
ATOM 634 O O . ASP A 1 86 ? 19.223 -28.772 -28.211 1.00 92.44 86 ASP A O 1
ATOM 638 N N . GLY A 1 87 ? 19.926 -27.356 -26.618 1.00 90.81 87 GLY A N 1
ATOM 639 C CA . GLY A 1 87 ? 18.637 -27.207 -25.934 1.00 90.81 87 GLY A CA 1
ATOM 640 C C . GLY A 1 87 ? 18.330 -28.312 -24.917 1.00 90.81 87 GLY A C 1
ATOM 641 O O . GLY A 1 87 ? 17.255 -28.312 -24.310 1.00 90.81 87 GLY A O 1
ATOM 642 N N . THR A 1 88 ? 19.246 -29.258 -24.690 1.00 94.31 88 THR A N 1
ATOM 643 C CA . THR A 1 88 ? 19.074 -30.322 -23.688 1.00 94.31 88 THR A CA 1
ATOM 644 C C . THR A 1 88 ? 19.528 -29.899 -22.288 1.00 94.31 88 THR A C 1
ATOM 646 O O . THR A 1 88 ? 20.238 -28.909 -22.090 1.00 94.31 88 THR A O 1
ATOM 649 N N . CYS A 1 89 ? 19.072 -30.623 -21.268 1.00 93.25 89 CYS A N 1
ATOM 650 C CA . CYS A 1 89 ? 19.452 -30.395 -19.880 1.00 93.25 89 CYS A CA 1
ATOM 651 C C . CYS A 1 89 ? 20.905 -30.841 -19.630 1.00 93.25 89 CYS A C 1
ATOM 653 O O . CYS A 1 89 ? 21.316 -31.937 -20.008 1.00 93.25 89 CYS A O 1
ATOM 655 N N . GLY A 1 90 ? 21.693 -30.009 -18.946 1.00 91.88 90 GLY A N 1
ATOM 656 C CA . GLY A 1 90 ? 23.041 -30.377 -18.499 1.00 91.88 90 GLY A CA 1
ATOM 657 C C . GLY A 1 90 ? 23.078 -31.291 -17.275 1.00 91.88 90 GLY A C 1
ATOM 658 O O . GLY A 1 90 ? 24.091 -31.940 -17.055 1.00 91.88 90 GLY A O 1
ATOM 659 N N . ASN A 1 91 ? 21.994 -31.357 -16.493 1.00 91.12 91 ASN A N 1
ATOM 660 C CA . ASN A 1 91 ? 21.919 -32.191 -15.286 1.00 91.12 91 ASN A CA 1
ATOM 661 C C . ASN A 1 91 ? 21.307 -33.573 -15.550 1.00 91.12 91 ASN A C 1
ATOM 663 O O . ASN A 1 91 ? 21.595 -34.519 -14.829 1.00 91.12 91 ASN A O 1
ATOM 667 N N . GLU A 1 92 ? 20.452 -33.684 -16.566 1.00 89.62 92 GLU A N 1
ATOM 668 C CA . GLU A 1 92 ? 19.761 -34.924 -16.908 1.00 89.62 92 GLU A CA 1
ATOM 669 C C . GLU A 1 92 ? 19.942 -35.204 -18.399 1.00 89.62 92 GLU A C 1
ATOM 671 O O . GLU A 1 92 ? 19.455 -34.461 -19.255 1.00 89.62 92 GLU A O 1
ATOM 676 N N . GLU A 1 93 ? 20.716 -36.240 -18.714 1.00 88.44 93 GLU A N 1
ATOM 677 C CA . GLU A 1 93 ? 21.081 -36.547 -20.093 1.00 88.44 93 GLU A CA 1
ATOM 678 C C . GLU A 1 93 ? 19.874 -37.000 -20.921 1.00 88.44 93 GLU A C 1
ATOM 680 O O . GLU A 1 93 ? 19.043 -37.785 -20.475 1.00 88.44 93 GLU A O 1
ATOM 685 N N . GLY A 1 94 ? 19.792 -36.513 -22.163 1.00 88.00 94 GLY A N 1
ATOM 686 C CA . GLY A 1 94 ? 18.735 -36.889 -23.106 1.00 88.00 94 GLY A CA 1
ATOM 687 C C . GLY A 1 94 ? 17.392 -36.183 -22.894 1.00 88.00 94 GLY A C 1
ATOM 688 O O . GLY A 1 94 ? 16.489 -36.361 -23.709 1.00 88.00 94 GLY A O 1
ATOM 689 N N . VAL A 1 95 ? 17.255 -35.350 -21.857 1.00 91.56 95 VAL A N 1
ATOM 690 C CA . VAL A 1 95 ? 16.031 -34.587 -21.577 1.00 91.56 95 VAL A CA 1
ATOM 691 C C . VAL A 1 95 ? 16.123 -33.188 -22.181 1.00 91.56 95 VAL A C 1
ATOM 693 O O . VAL A 1 95 ? 17.121 -32.486 -22.016 1.00 91.56 95 VAL A O 1
ATOM 696 N N . VAL A 1 96 ? 15.070 -32.748 -22.875 1.00 93.25 96 VAL A N 1
ATOM 697 C CA . VAL A 1 96 ? 14.968 -31.364 -23.369 1.00 93.25 96 VAL A CA 1
ATOM 698 C C . VAL A 1 96 ? 14.833 -30.419 -22.177 1.00 93.25 96 VAL A C 1
ATOM 700 O O . VAL A 1 96 ?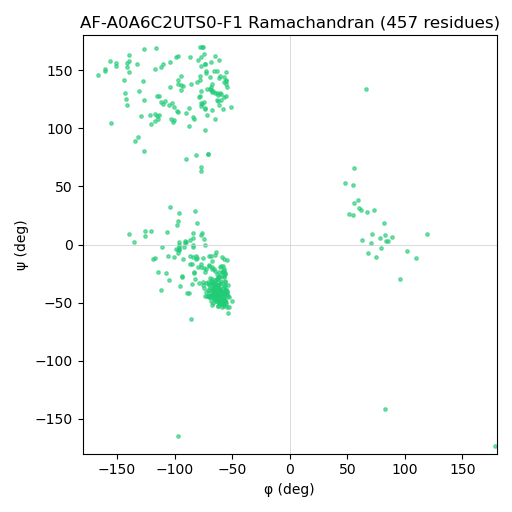 14.012 -30.640 -21.288 1.00 93.25 96 VAL A O 1
ATOM 703 N N . CYS A 1 97 ? 15.625 -29.348 -22.146 1.00 93.94 97 CYS A N 1
ATOM 704 C CA . CYS A 1 97 ? 15.580 -28.382 -21.059 1.00 93.94 97 CYS A CA 1
ATOM 705 C C . CYS A 1 97 ? 14.187 -27.741 -20.966 1.00 93.94 97 CYS A C 1
ATOM 707 O O . CYS A 1 97 ? 13.663 -27.216 -21.949 1.00 93.94 97 CYS A O 1
ATOM 709 N N . ARG A 1 98 ? 13.601 -27.702 -19.764 1.00 93.44 98 ARG A N 1
ATOM 710 C CA . ARG A 1 98 ? 12.298 -27.050 -19.557 1.00 93.44 98 ARG A CA 1
ATOM 711 C C . ARG A 1 98 ? 12.328 -25.562 -19.926 1.00 93.44 98 ARG A C 1
ATOM 713 O O . ARG A 1 98 ? 11.350 -25.045 -20.449 1.00 93.44 98 ARG A O 1
ATOM 720 N N . GLY A 1 99 ? 13.466 -24.894 -19.716 1.00 93.44 99 GLY A N 1
ATOM 721 C CA . GLY A 1 99 ? 13.679 -23.513 -20.156 1.00 93.44 99 GLY A CA 1
ATOM 722 C C . GLY A 1 99 ? 13.636 -23.347 -21.678 1.00 93.44 99 GLY A C 1
ATOM 723 O O . GLY A 1 99 ? 13.055 -22.379 -22.159 1.00 93.44 99 GLY A O 1
ATOM 724 N N . GLU A 1 100 ? 14.171 -24.315 -22.429 1.00 94.31 100 GLU A N 1
ATOM 725 C CA . GLU A 1 100 ? 14.101 -24.327 -23.897 1.00 94.31 100 GLU A CA 1
ATOM 726 C C . GLU A 1 100 ? 12.647 -24.476 -24.365 1.00 94.31 100 GLU A C 1
ATOM 728 O O . GLU A 1 100 ? 12.183 -23.732 -25.224 1.00 94.31 100 GLU A O 1
ATOM 733 N N . GLN A 1 101 ? 11.882 -25.378 -23.741 1.00 94.38 101 GLN A N 1
ATOM 734 C CA . GLN A 1 101 ? 10.461 -25.561 -24.055 1.00 94.38 101 GLN A CA 1
ATOM 735 C C . GLN A 1 101 ? 9.637 -24.294 -23.796 1.00 94.38 101 GLN A C 1
ATOM 737 O O . GLN A 1 101 ? 8.842 -23.903 -24.650 1.00 94.38 101 GLN A O 1
ATOM 742 N N . ILE A 1 102 ? 9.858 -23.629 -22.657 1.00 94.94 102 ILE A N 1
ATOM 743 C CA . ILE A 1 102 ? 9.211 -22.351 -22.325 1.00 94.94 102 ILE A CA 1
ATOM 744 C C . ILE A 1 102 ? 9.557 -21.291 -23.375 1.00 94.94 102 ILE A C 1
ATOM 746 O O . ILE A 1 102 ? 8.663 -20.613 -23.878 1.00 94.94 102 ILE A O 1
ATOM 750 N N . TYR A 1 103 ? 10.834 -21.168 -23.743 1.00 94.69 103 TYR A N 1
ATOM 751 C CA . TYR A 1 103 ? 11.281 -20.211 -24.755 1.00 94.69 103 TYR A CA 1
ATOM 752 C C . TYR A 1 103 ? 10.632 -20.465 -26.122 1.00 94.69 103 TYR A C 1
ATOM 754 O O . TYR A 1 103 ? 10.105 -19.538 -26.743 1.00 94.69 103 TYR A O 1
ATOM 762 N N . LEU A 1 104 ? 10.620 -21.716 -26.588 1.00 95.38 104 LEU A N 1
ATOM 763 C CA . LEU A 1 104 ? 10.012 -22.089 -27.866 1.00 95.38 104 LEU A CA 1
ATOM 764 C C . LEU A 1 104 ? 8.496 -21.860 -27.867 1.00 95.38 104 LEU A C 1
ATOM 766 O O . LEU A 1 104 ? 7.954 -21.377 -28.862 1.00 95.38 104 LEU A O 1
ATOM 770 N N . ALA A 1 105 ? 7.818 -22.140 -26.753 1.00 95.50 105 ALA A N 1
ATOM 771 C CA . ALA A 1 105 ? 6.394 -21.860 -26.594 1.00 95.50 105 ALA A CA 1
ATOM 772 C C . ALA A 1 105 ? 6.099 -20.357 -26.600 1.00 95.50 105 ALA A C 1
ATOM 774 O O . ALA A 1 105 ? 5.202 -19.908 -27.312 1.00 95.50 105 ALA A O 1
ATOM 775 N N . ALA A 1 106 ? 6.907 -19.563 -25.895 1.00 95.94 106 ALA A N 1
ATOM 776 C CA . ALA A 1 106 ? 6.809 -18.108 -25.906 1.00 95.94 106 ALA A CA 1
ATOM 777 C C . ALA A 1 106 ? 7.067 -17.510 -27.291 1.00 95.94 106 ALA A C 1
ATOM 779 O O . ALA A 1 106 ? 6.432 -16.533 -27.675 1.00 95.94 106 ALA A O 1
ATOM 780 N N . LYS A 1 107 ? 7.968 -18.108 -28.073 1.00 96.56 107 LYS A N 1
ATOM 781 C CA . LYS A 1 107 ? 8.227 -17.712 -29.461 1.00 96.56 107 LYS A CA 1
ATOM 782 C C . LYS A 1 107 ? 7.063 -18.030 -30.403 1.00 96.56 107 LYS A C 1
ATOM 784 O O . LYS A 1 107 ? 6.909 -17.346 -31.411 1.00 96.56 107 LYS A O 1
ATOM 789 N N . ALA A 1 108 ? 6.274 -19.060 -30.102 1.00 96.31 108 ALA A N 1
ATOM 790 C CA . ALA A 1 108 ? 5.118 -19.454 -30.903 1.00 96.31 108 ALA A CA 1
ATOM 791 C C . ALA A 1 108 ? 3.869 -18.588 -30.640 1.00 96.31 108 ALA A C 1
ATOM 793 O O . ALA A 1 108 ? 2.962 -18.571 -31.470 1.00 96.31 108 ALA A O 1
ATOM 794 N N . GLU A 1 109 ? 3.814 -17.876 -29.510 1.00 93.38 109 GLU A N 1
ATOM 795 C CA . GLU A 1 109 ? 2.728 -16.957 -29.156 1.00 93.38 109 GLU A CA 1
ATOM 796 C C . GLU A 1 109 ? 3.052 -15.521 -29.610 1.00 93.38 109 GLU A C 1
ATOM 798 O O . GLU A 1 109 ? 4.162 -15.021 -29.418 1.00 93.38 109 GLU A O 1
ATOM 803 N N . GLU A 1 110 ? 2.075 -14.823 -30.193 1.00 93.69 110 GLU A N 1
ATOM 804 C CA . GLU A 1 110 ? 2.224 -13.408 -30.550 1.00 93.69 110 GLU A CA 1
ATOM 805 C C . GLU A 1 110 ? 2.515 -12.568 -29.294 1.00 93.69 110 GLU A C 1
ATOM 807 O O . GLU A 1 110 ? 1.789 -12.631 -28.304 1.00 93.69 110 GLU A O 1
ATOM 812 N N . GLY A 1 111 ? 3.621 -11.817 -29.302 1.00 92.81 111 GLY A N 1
ATOM 813 C CA . GLY A 1 111 ? 4.087 -11.063 -28.130 1.00 92.81 111 GLY A CA 1
ATOM 814 C C . GLY A 1 111 ? 4.643 -11.921 -26.981 1.00 92.81 111 GLY A C 1
ATOM 815 O O . GLY A 1 111 ? 5.088 -11.368 -25.972 1.00 92.81 111 GLY A O 1
ATOM 816 N N . GLY A 1 112 ? 4.690 -13.251 -27.117 1.00 93.38 112 GLY A N 1
ATOM 817 C CA . GLY A 1 112 ? 5.081 -14.156 -26.036 1.00 93.38 112 GLY A CA 1
ATOM 818 C C . GLY A 1 112 ? 6.523 -13.959 -25.562 1.00 93.38 112 GLY A C 1
ATOM 819 O O . GLY A 1 112 ? 6.769 -13.954 -24.361 1.00 93.38 112 GLY A O 1
ATOM 820 N N . LEU A 1 113 ? 7.477 -13.677 -26.456 1.00 93.75 113 LEU A N 1
ATOM 821 C CA . LEU A 1 113 ? 8.859 -13.362 -26.050 1.00 93.75 113 LEU A CA 1
ATOM 822 C C . LEU A 1 113 ? 8.967 -12.074 -25.223 1.00 93.75 113 LEU A C 1
ATOM 824 O O . LEU A 1 113 ? 9.796 -12.002 -24.317 1.00 93.75 113 LEU A O 1
ATOM 828 N N . ALA A 1 114 ? 8.136 -11.067 -25.511 1.00 90.50 114 ALA A N 1
ATOM 829 C CA . ALA A 1 114 ? 8.093 -9.847 -24.712 1.00 90.50 114 ALA A CA 1
ATOM 830 C C . ALA A 1 114 ? 7.525 -10.140 -23.316 1.00 90.50 114 ALA A C 1
ATOM 832 O O . ALA A 1 114 ? 8.131 -9.727 -22.330 1.00 90.50 114 ALA A O 1
ATOM 833 N N . ARG A 1 115 ? 6.442 -10.934 -23.230 1.00 91.12 115 ARG A N 1
ATOM 834 C CA . ARG A 1 115 ? 5.877 -11.400 -21.951 1.00 91.12 115 ARG A CA 1
ATOM 835 C C . ARG A 1 115 ? 6.901 -12.196 -21.146 1.00 91.12 115 ARG A C 1
ATOM 837 O O . ARG A 1 115 ? 7.110 -11.893 -19.978 1.00 91.12 115 ARG A O 1
ATOM 844 N N . LEU A 1 116 ? 7.564 -13.176 -21.762 1.00 91.94 116 LEU A N 1
ATOM 845 C CA . LEU A 1 116 ? 8.574 -14.000 -21.094 1.00 91.94 116 LEU A CA 1
ATOM 846 C C . LEU A 1 116 ? 9.714 -13.140 -20.536 1.00 91.94 116 LEU A C 1
ATOM 848 O O . LEU A 1 116 ? 10.125 -13.338 -19.400 1.00 91.94 116 LEU A O 1
ATOM 852 N N . ARG A 1 117 ? 10.186 -12.148 -21.302 1.00 87.00 117 ARG A N 1
ATOM 853 C CA . ARG A 1 117 ? 11.271 -11.247 -20.884 1.00 87.00 117 ARG A CA 1
ATOM 854 C C . ARG A 1 117 ? 10.939 -10.444 -19.625 1.00 87.00 117 ARG A C 1
ATOM 856 O O . ARG A 1 117 ? 11.845 -10.133 -18.861 1.00 87.00 117 ARG A O 1
ATOM 863 N N . THR A 1 118 ? 9.677 -10.074 -19.435 1.00 82.31 118 THR A N 1
ATOM 864 C CA . THR A 1 118 ? 9.224 -9.279 -18.283 1.00 82.31 118 THR A CA 1
ATOM 865 C C . THR A 1 118 ? 8.658 -10.132 -17.151 1.00 82.31 118 THR A C 1
ATOM 867 O O . THR A 1 118 ? 8.273 -9.587 -16.122 1.00 82.31 118 THR A O 1
ATOM 870 N N . THR A 1 119 ? 8.564 -11.450 -17.334 1.00 84.88 119 THR A N 1
ATOM 871 C CA . THR A 1 119 ? 8.002 -12.362 -16.335 1.00 84.88 119 THR A CA 1
ATOM 872 C C . THR A 1 119 ? 9.113 -12.857 -15.422 1.00 84.88 119 THR A C 1
ATOM 874 O O . THR A 1 119 ? 9.996 -13.596 -15.852 1.00 84.88 119 THR A O 1
ATOM 877 N N . ILE A 1 120 ? 9.059 -12.456 -14.154 1.00 85.06 120 ILE A N 1
ATOM 878 C CA . ILE A 1 120 ? 9.928 -12.969 -13.096 1.00 85.06 120 ILE A CA 1
ATOM 879 C C . ILE A 1 120 ? 9.016 -13.564 -12.030 1.00 85.06 120 ILE A C 1
ATOM 881 O O . ILE A 1 120 ? 8.275 -12.850 -11.359 1.00 85.06 120 ILE A O 1
ATOM 885 N N . ASN A 1 121 ? 9.052 -14.886 -11.901 1.00 87.25 121 ASN A N 1
ATOM 886 C CA . ASN A 1 121 ? 8.264 -15.613 -10.920 1.00 87.25 121 ASN A CA 1
ATOM 887 C C . ASN A 1 121 ? 8.902 -15.469 -9.537 1.00 87.25 121 ASN A C 1
ATOM 889 O O . ASN A 1 121 ? 10.102 -15.709 -9.366 1.00 87.25 121 ASN A O 1
ATOM 893 N N . ASN A 1 122 ? 8.091 -15.144 -8.536 1.00 84.31 122 ASN A N 1
ATOM 894 C CA . ASN A 1 122 ? 8.521 -15.167 -7.143 1.00 84.31 122 ASN A CA 1
ATOM 895 C C . ASN A 1 122 ? 8.869 -16.597 -6.685 1.00 84.31 122 ASN A C 1
ATOM 897 O O . ASN A 1 122 ? 8.461 -17.580 -7.315 1.00 84.31 122 ASN A O 1
ATOM 901 N N . PRO A 1 123 ? 9.613 -16.759 -5.578 1.00 85.56 123 PRO A N 1
ATOM 902 C CA . PRO A 1 123 ? 9.739 -18.058 -4.932 1.00 85.56 123 PRO A CA 1
ATOM 903 C C . PRO A 1 123 ? 8.356 -18.633 -4.612 1.00 85.56 123 PRO A C 1
ATOM 905 O O . PRO A 1 123 ? 7.487 -17.924 -4.104 1.00 85.56 123 PRO A O 1
ATOM 908 N N . ARG A 1 124 ? 8.160 -19.926 -4.895 1.00 88.25 124 ARG A N 1
ATOM 909 C CA . ARG A 1 124 ? 6.906 -20.614 -4.570 1.00 88.25 124 ARG A CA 1
ATOM 910 C C . ARG A 1 124 ? 6.659 -20.598 -3.070 1.00 88.25 124 ARG A C 1
ATOM 912 O O . ARG A 1 124 ? 7.583 -20.791 -2.275 1.00 88.25 124 ARG A O 1
ATOM 919 N N . ASN A 1 125 ? 5.401 -20.457 -2.680 1.00 88.06 125 ASN A N 1
ATOM 920 C CA . ASN A 1 125 ? 5.011 -20.573 -1.287 1.00 88.06 125 ASN A CA 1
ATOM 921 C C . ASN A 1 125 ? 5.044 -22.042 -0.825 1.00 88.06 125 ASN A C 1
ATOM 923 O O . ASN A 1 125 ? 4.083 -22.785 -1.011 1.00 88.06 125 ASN A O 1
ATOM 927 N N . ALA A 1 126 ? 6.128 -22.437 -0.153 1.00 87.94 126 ALA A N 1
ATOM 928 C CA . ALA A 1 126 ? 6.312 -23.795 0.368 1.00 87.94 126 ALA A CA 1
ATOM 929 C C . ALA A 1 126 ? 5.201 -24.250 1.337 1.00 87.94 126 ALA A C 1
ATOM 931 O O . ALA A 1 126 ? 4.947 -25.441 1.463 1.00 87.94 126 ALA A O 1
ATOM 932 N N . SER A 1 127 ? 4.486 -23.326 1.994 1.00 88.31 127 SER A N 1
ATOM 933 C CA . SER A 1 127 ? 3.362 -23.697 2.874 1.00 88.31 127 SER A CA 1
ATOM 934 C C . SER A 1 127 ? 2.129 -24.223 2.130 1.00 88.31 127 SER A C 1
ATOM 936 O O . SER A 1 127 ? 1.204 -24.716 2.770 1.00 88.31 127 SER A O 1
ATOM 938 N N . LEU A 1 128 ? 2.103 -24.110 0.799 1.00 92.19 128 LEU A N 1
ATOM 939 C CA . LEU A 1 128 ? 1.029 -24.622 -0.051 1.00 92.19 128 LEU A CA 1
ATOM 940 C C . LEU A 1 128 ? 1.344 -25.997 -0.643 1.00 92.19 128 LEU A C 1
ATOM 942 O O . LEU A 1 128 ? 0.509 -26.538 -1.367 1.00 92.19 128 LEU A O 1
ATOM 946 N N . GLU A 1 129 ? 2.520 -26.563 -0.387 1.00 93.00 129 GLU A N 1
ATOM 947 C CA . GLU A 1 129 ? 2.870 -27.879 -0.911 1.00 93.00 129 GLU A CA 1
ATOM 948 C C . GLU A 1 129 ? 1.822 -28.929 -0.504 1.00 93.00 129 GLU A C 1
ATOM 950 O O . GLU A 1 129 ? 1.253 -28.878 0.589 1.00 93.00 129 GLU A O 1
ATOM 955 N N . HIS A 1 130 ? 1.510 -29.846 -1.419 1.00 93.75 130 HIS A N 1
ATOM 956 C CA . HIS A 1 130 ? 0.442 -30.839 -1.270 1.00 93.75 130 HIS A CA 1
ATOM 957 C C . HIS A 1 130 ? -0.962 -30.242 -1.089 1.00 93.75 130 HIS A C 1
ATOM 959 O O . HIS A 1 130 ? -1.836 -30.841 -0.456 1.00 93.75 130 HIS A O 1
ATOM 965 N N . SER A 1 131 ? -1.209 -29.074 -1.687 1.00 94.06 131 SER A N 1
ATOM 966 C CA . SER A 1 131 ? -2.537 -28.464 -1.758 1.00 94.06 131 SER A CA 1
ATOM 967 C C . SER A 1 131 ? -2.954 -28.102 -3.189 1.00 94.06 131 SER A C 1
ATOM 969 O O . SER A 1 131 ? -2.173 -28.144 -4.144 1.00 94.06 131 SER A O 1
ATOM 971 N N . SER A 1 132 ? -4.238 -27.776 -3.353 1.00 95.00 132 SER A N 1
ATOM 972 C CA . SER A 1 132 ? -4.834 -27.432 -4.646 1.00 95.00 132 SER A CA 1
ATOM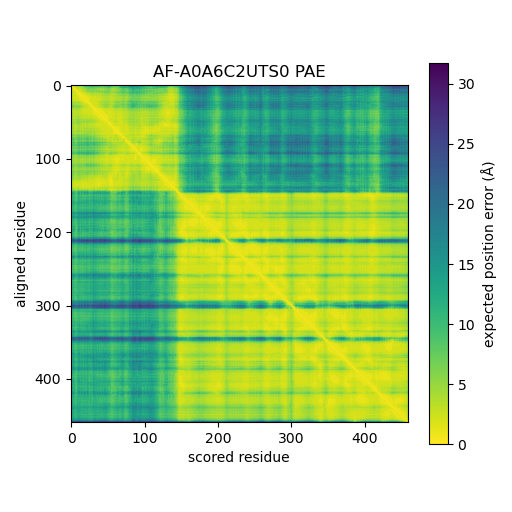 973 C C . SER A 1 132 ? -4.361 -26.066 -5.133 1.00 95.00 132 SER A C 1
ATOM 975 O O . SER A 1 132 ? -4.778 -25.036 -4.605 1.00 95.00 132 SER A O 1
ATOM 977 N N . SER A 1 133 ? -3.564 -26.045 -6.203 1.00 93.44 133 SER A N 1
ATOM 978 C CA . SER A 1 133 ? -3.104 -24.786 -6.792 1.00 93.44 133 SER A CA 1
ATOM 979 C C . SER A 1 133 ? -4.236 -23.984 -7.430 1.00 93.44 133 SER A C 1
ATOM 981 O O . SER A 1 133 ? -4.212 -22.761 -7.396 1.00 93.44 133 SER A O 1
ATOM 983 N N . ILE A 1 134 ? -5.278 -24.649 -7.940 1.00 93.00 134 ILE A N 1
ATOM 984 C CA . ILE A 1 134 ? -6.454 -23.958 -8.483 1.00 93.00 134 ILE A CA 1
ATOM 985 C C . ILE A 1 134 ? -7.263 -23.294 -7.365 1.00 93.00 134 ILE A C 1
ATOM 987 O O . ILE A 1 134 ? -7.678 -22.147 -7.518 1.00 93.00 134 ILE A O 1
ATOM 991 N N . LEU A 1 135 ? -7.507 -23.979 -6.242 1.00 93.19 135 LEU A N 1
ATOM 992 C CA . LEU A 1 135 ? -8.209 -23.364 -5.110 1.00 93.19 135 LEU A CA 1
ATOM 993 C C . LEU A 1 135 ? -7.376 -22.243 -4.487 1.00 93.19 135 LEU A C 1
ATOM 995 O O . LEU A 1 135 ? -7.939 -21.213 -4.115 1.00 93.19 135 LEU A O 1
ATOM 999 N N . ASN A 1 136 ? -6.055 -22.412 -4.412 1.00 92.50 136 ASN A N 1
ATOM 1000 C CA . ASN A 1 136 ? -5.158 -21.362 -3.944 1.00 92.50 136 ASN A CA 1
ATOM 1001 C C . ASN A 1 136 ? -5.234 -20.132 -4.852 1.00 92.50 136 ASN A C 1
ATOM 1003 O O . ASN A 1 136 ? -5.464 -19.040 -4.342 1.00 92.50 136 ASN A O 1
ATOM 1007 N N . TYR A 1 137 ? -5.182 -20.308 -6.171 1.00 89.75 137 TYR A N 1
ATOM 1008 C CA . TYR A 1 137 ? -5.369 -19.230 -7.143 1.00 89.75 137 TYR A CA 1
ATOM 1009 C C . TYR A 1 137 ? -6.740 -18.546 -7.014 1.00 89.75 137 TYR A C 1
ATOM 1011 O O . TYR A 1 137 ? -6.841 -17.329 -6.861 1.00 89.75 137 TYR A O 1
ATOM 1019 N N . LEU A 1 138 ? -7.831 -19.324 -6.982 1.00 88.81 138 LEU A N 1
ATOM 1020 C CA . LEU A 1 138 ? -9.203 -18.800 -6.866 1.00 88.81 138 LEU A CA 1
ATOM 1021 C C . LEU A 1 138 ? -9.401 -17.935 -5.615 1.00 88.81 138 LEU A C 1
ATOM 1023 O O . LEU A 1 138 ? -10.162 -16.956 -5.628 1.00 88.81 138 LEU A O 1
ATOM 1027 N N . PHE A 1 139 ? -8.745 -18.312 -4.520 1.00 87.44 139 PHE A N 1
ATOM 1028 C CA . PHE A 1 139 ? -8.841 -17.615 -3.244 1.00 87.44 139 PHE A CA 1
ATOM 1029 C C . PHE A 1 139 ? -7.712 -16.617 -3.002 1.00 87.44 139 PHE A C 1
ATOM 1031 O O . PHE A 1 139 ? -7.746 -15.988 -1.948 1.00 87.44 139 PHE A O 1
ATOM 1038 N N . GLY A 1 140 ? -6.791 -16.441 -3.958 1.00 83.81 140 GLY A N 1
ATOM 1039 C CA . GLY A 1 140 ? -5.612 -15.593 -3.811 1.00 83.81 140 GLY A CA 1
ATOM 1040 C C . GLY A 1 140 ? -4.801 -16.028 -2.598 1.00 83.81 140 GLY A C 1
ATOM 1041 O O . GLY A 1 140 ? -4.786 -15.324 -1.599 1.00 83.81 140 GLY A O 1
ATOM 1042 N N . LYS A 1 141 ? -4.226 -17.230 -2.641 1.00 84.56 141 LYS A N 1
ATOM 1043 C CA . LYS A 1 141 ? -3.326 -17.781 -1.610 1.00 84.56 141 LYS A CA 1
ATOM 1044 C C . LYS A 1 141 ? -1.927 -18.086 -2.143 1.00 84.56 141 LYS A C 1
ATOM 1046 O O . LYS A 1 141 ? -1.038 -18.386 -1.353 1.00 84.56 141 LYS A O 1
ATOM 1051 N N . ASP A 1 142 ? -1.766 -18.063 -3.460 1.00 86.56 142 ASP A N 1
ATOM 1052 C CA . ASP A 1 142 ? -0.550 -18.402 -4.195 1.00 86.56 142 ASP A CA 1
ATOM 1053 C C . ASP A 1 142 ? 0.259 -17.141 -4.553 1.00 86.56 142 ASP A C 1
ATOM 1055 O O . ASP A 1 142 ? 0.023 -16.068 -3.993 1.00 86.56 142 ASP A O 1
ATOM 1059 N N . HIS A 1 143 ? 1.215 -17.246 -5.477 1.00 83.56 143 HIS A N 1
ATOM 1060 C CA . HIS A 1 143 ? 2.025 -16.117 -5.948 1.00 83.56 143 HIS A CA 1
ATOM 1061 C C . HIS A 1 143 ? 1.219 -14.938 -6.523 1.00 83.56 143 HIS A C 1
ATOM 1063 O O . HIS A 1 143 ? 1.786 -13.867 -6.732 1.00 83.56 143 HIS A O 1
ATOM 1069 N N . THR A 1 144 ? -0.081 -15.112 -6.783 1.00 78.44 144 THR A N 1
ATOM 1070 C CA . THR A 1 144 ? -0.979 -14.045 -7.251 1.00 78.44 144 THR A CA 1
ATOM 1071 C C . THR A 1 144 ? -1.661 -13.289 -6.110 1.00 78.44 144 THR A C 1
ATOM 1073 O O . THR A 1 144 ? -2.464 -12.384 -6.357 1.00 78.44 144 THR A O 1
ATOM 1076 N N . MET A 1 145 ? -1.342 -13.634 -4.856 1.00 74.44 145 MET A N 1
ATOM 1077 C CA . MET A 1 145 ? -1.763 -12.889 -3.674 1.00 74.44 145 MET A CA 1
ATOM 1078 C C . MET A 1 145 ? -1.426 -11.410 -3.815 1.00 74.44 145 MET A C 1
ATOM 1080 O O . MET A 1 145 ? -0.262 -11.021 -3.876 1.00 74.44 145 MET A O 1
ATOM 1084 N N . LYS A 1 146 ? -2.469 -10.583 -3.789 1.00 71.75 146 LYS A N 1
ATOM 1085 C CA . LYS A 1 146 ? -2.309 -9.163 -3.498 1.00 71.75 146 LYS A CA 1
ATOM 1086 C C . LYS A 1 146 ? -2.021 -8.989 -2.012 1.00 71.75 146 LYS A C 1
ATOM 1088 O O . LYS A 1 146 ? -2.416 -9.828 -1.197 1.00 71.75 146 LYS A O 1
ATOM 1093 N N . ASN A 1 147 ? -1.367 -7.886 -1.667 1.00 82.38 147 ASN A N 1
ATOM 1094 C CA . ASN A 1 147 ? -1.236 -7.486 -0.275 1.00 82.38 147 ASN A CA 1
ATOM 1095 C C . ASN A 1 147 ? -2.626 -7.370 0.371 1.00 82.38 147 ASN A C 1
ATOM 1097 O O . ASN A 1 147 ? -3.618 -7.068 -0.296 1.00 82.38 147 ASN A O 1
ATOM 1101 N N . ALA A 1 148 ? -2.704 -7.655 1.671 1.00 87.19 148 ALA A N 1
ATOM 1102 C CA . ALA A 1 148 ? -3.974 -7.643 2.399 1.00 87.19 148 ALA A CA 1
ATOM 1103 C C . ALA A 1 148 ? -4.599 -6.238 2.482 1.00 87.19 148 ALA A C 1
ATOM 1105 O O . ALA A 1 148 ? -5.810 -6.116 2.652 1.00 87.19 148 ALA A O 1
ATOM 1106 N N . ILE A 1 149 ? -3.764 -5.208 2.338 1.00 94.25 149 ILE A N 1
ATOM 1107 C CA . ILE A 1 149 ? -4.116 -3.795 2.224 1.00 94.25 149 ILE A CA 1
ATOM 1108 C C . ILE A 1 149 ? -3.346 -3.188 1.044 1.00 94.25 149 ILE A C 1
ATOM 1110 O O . ILE A 1 149 ? -2.269 -3.682 0.691 1.00 94.25 149 ILE A O 1
ATOM 1114 N N . ILE A 1 150 ? -3.869 -2.108 0.467 1.00 96.56 150 ILE A N 1
ATOM 1115 C CA . ILE A 1 150 ? -3.167 -1.283 -0.521 1.00 96.56 150 ILE A CA 1
ATOM 1116 C C . ILE A 1 150 ? -1.877 -0.776 0.129 1.00 96.56 150 ILE A C 1
ATOM 1118 O O . ILE A 1 150 ? -1.898 -0.070 1.138 1.00 96.56 150 ILE A O 1
ATOM 1122 N N . THR A 1 151 ? -0.744 -1.188 -0.421 1.00 96.62 151 THR A N 1
ATOM 1123 C CA . THR A 1 151 ? 0.574 -0.972 0.174 1.00 96.62 151 THR A CA 1
ATOM 1124 C C . THR A 1 151 ? 1.224 0.255 -0.443 1.00 96.62 151 THR A C 1
ATOM 1126 O O . THR A 1 151 ? 1.572 0.249 -1.622 1.00 96.62 151 THR A O 1
ATOM 1129 N N . ILE A 1 152 ? 1.421 1.297 0.358 1.00 98.38 152 ILE A N 1
ATOM 1130 C CA . ILE A 1 152 ? 2.173 2.491 -0.027 1.0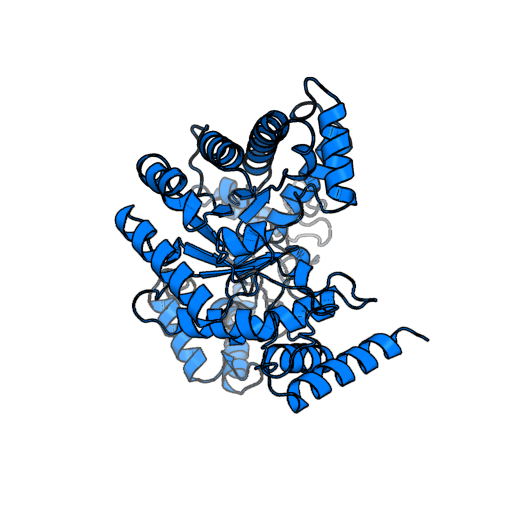0 98.38 152 ILE A CA 1
ATOM 1131 C C . ILE A 1 152 ? 3.568 2.352 0.592 1.00 98.38 152 ILE A C 1
ATOM 1133 O O . ILE A 1 152 ? 3.718 2.431 1.808 1.00 98.38 152 ILE A O 1
ATOM 1137 N N . GLY A 1 153 ? 4.582 2.075 -0.227 1.00 97.81 153 GLY A N 1
ATOM 1138 C CA . GLY A 1 153 ? 5.954 1.854 0.235 1.00 97.81 153 GLY A CA 1
ATOM 1139 C C . GLY A 1 153 ? 6.550 3.099 0.902 1.00 97.81 153 GLY A C 1
ATOM 1140 O O . GLY A 1 153 ? 6.473 4.177 0.321 1.00 97.81 153 GLY A O 1
ATOM 1141 N N . GLU A 1 154 ? 7.132 2.957 2.098 1.00 96.62 154 GLU A N 1
ATOM 1142 C CA . GLU A 1 154 ? 7.611 4.081 2.927 1.00 96.62 154 GLU A CA 1
ATOM 1143 C C . GLU A 1 154 ? 9.118 4.399 2.813 1.00 96.62 154 GLU A C 1
ATOM 1145 O O . GLU A 1 154 ? 9.580 5.365 3.416 1.00 96.62 154 GLU A O 1
ATOM 1150 N N . ASP A 1 155 ? 9.915 3.613 2.079 1.00 97.00 155 ASP A N 1
ATOM 1151 C CA . ASP A 1 155 ? 11.381 3.650 2.243 1.00 97.00 155 ASP A CA 1
ATOM 1152 C C . ASP A 1 155 ? 12.060 4.869 1.574 1.00 97.00 155 ASP A C 1
ATOM 1154 O O . ASP A 1 155 ? 13.202 5.198 1.912 1.00 97.00 155 ASP A O 1
ATOM 1158 N N . ILE A 1 156 ? 1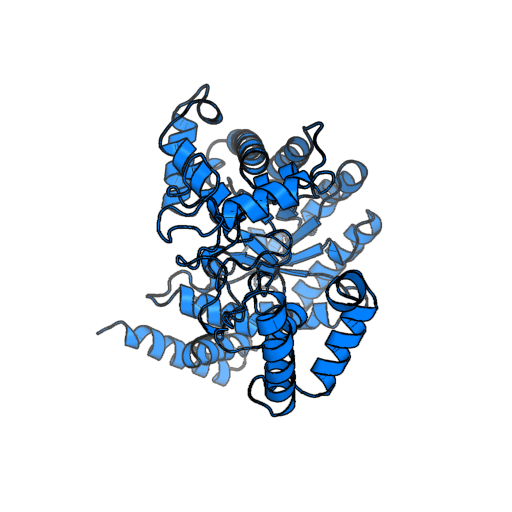1.389 5.576 0.650 1.00 97.88 156 ILE A N 1
ATOM 1159 C CA . ILE A 1 156 ? 11.887 6.845 0.079 1.00 97.88 156 ILE A CA 1
ATOM 1160 C C . ILE A 1 156 ? 11.384 8.008 0.935 1.00 97.88 156 ILE A C 1
ATOM 1162 O O . ILE A 1 156 ? 10.481 8.753 0.562 1.00 97.88 156 ILE A O 1
ATOM 1166 N N . HIS A 1 157 ? 11.975 8.149 2.120 1.00 95.94 157 HIS A N 1
ATOM 1167 C CA . HIS A 1 157 ? 11.534 9.136 3.097 1.00 95.94 157 HIS A CA 1
ATOM 1168 C C . HIS A 1 157 ? 12.708 9.767 3.846 1.00 95.94 157 HIS A C 1
ATOM 1170 O O . HIS A 1 157 ? 13.515 9.088 4.489 1.00 95.94 157 HIS A O 1
ATOM 1176 N N . ALA A 1 158 ? 12.764 11.099 3.802 1.00 93.69 158 ALA A N 1
ATOM 1177 C CA . ALA A 1 158 ? 13.849 11.886 4.377 1.00 93.69 158 ALA A CA 1
ATOM 1178 C C . ALA A 1 158 ? 13.959 11.828 5.919 1.00 93.69 158 ALA A C 1
ATOM 1180 O O . ALA A 1 158 ? 15.052 12.050 6.448 1.00 93.69 158 ALA A O 1
ATOM 1181 N N . SER A 1 159 ? 12.879 11.465 6.623 1.00 90.38 159 SER A N 1
ATOM 1182 C CA . SER A 1 159 ? 12.855 11.345 8.088 1.00 90.38 159 SER A CA 1
ATOM 1183 C C . SER A 1 159 ? 13.311 9.977 8.592 1.00 90.38 159 SER A C 1
ATOM 1185 O O . SER A 1 159 ? 13.692 9.834 9.758 1.00 90.38 159 SER A O 1
ATOM 1187 N N . ILE A 1 160 ? 13.340 8.953 7.727 1.00 91.75 160 ILE A N 1
ATOM 1188 C CA . ILE A 1 160 ? 13.867 7.646 8.117 1.00 91.75 160 ILE A CA 1
ATOM 1189 C C . ILE A 1 160 ? 15.394 7.771 8.209 1.00 91.75 160 ILE A C 1
ATOM 1191 O O . ILE A 1 160 ? 16.038 7.995 7.182 1.00 91.75 160 ILE A O 1
ATOM 1195 N N . PRO A 1 161 ? 16.020 7.586 9.392 1.00 91.56 161 PRO A N 1
ATOM 1196 C CA . PRO A 1 161 ? 17.374 8.085 9.649 1.00 91.56 161 PRO A CA 1
ATOM 1197 C C . PRO A 1 161 ? 18.428 7.662 8.623 1.00 91.56 161 PRO A C 1
ATOM 1199 O O . PRO A 1 161 ? 19.228 8.480 8.171 1.00 91.56 161 PRO A O 1
ATOM 1202 N N . LYS A 1 162 ? 18.418 6.383 8.225 1.00 95.19 162 LYS A N 1
ATOM 1203 C CA . LYS A 1 162 ? 19.366 5.852 7.240 1.00 95.19 162 LYS A CA 1
ATOM 1204 C C . LYS A 1 162 ? 19.040 6.316 5.820 1.00 95.19 162 LYS A C 1
ATOM 1206 O O . LYS A 1 162 ? 19.955 6.685 5.092 1.00 95.19 162 LYS A O 1
ATOM 1211 N N . HIS A 1 163 ? 17.767 6.279 5.423 1.00 95.94 163 HIS A N 1
ATOM 1212 C CA . HIS A 1 163 ? 17.358 6.668 4.072 1.00 95.94 163 HIS A CA 1
ATOM 1213 C C . HIS A 1 163 ? 17.586 8.164 3.866 1.00 95.94 163 HIS A C 1
ATOM 1215 O O . HIS A 1 163 ? 18.324 8.533 2.959 1.00 95.94 163 HIS A O 1
ATOM 1221 N N . GLY A 1 164 ? 17.111 9.008 4.782 1.00 94.88 164 GLY A N 1
ATOM 1222 C CA . GLY A 1 164 ? 17.337 10.450 4.752 1.00 94.88 164 GLY A CA 1
ATOM 1223 C C . GLY A 1 164 ? 18.808 10.857 4.720 1.00 94.88 164 GLY A C 1
ATOM 1224 O O . GLY A 1 164 ? 19.170 11.775 3.986 1.00 94.88 164 GLY A O 1
ATOM 1225 N N . ALA A 1 165 ? 19.684 10.164 5.460 1.00 96.00 165 ALA A N 1
ATOM 1226 C CA . ALA A 1 165 ? 21.125 10.417 5.394 1.00 96.00 165 ALA A CA 1
ATOM 1227 C C . ALA A 1 165 ? 21.681 10.173 3.982 1.00 96.00 165 ALA A C 1
ATOM 1229 O O . ALA A 1 165 ? 22.338 11.054 3.432 1.00 96.00 165 ALA A O 1
ATOM 1230 N N . VAL A 1 166 ? 21.349 9.036 3.363 1.00 97.50 166 VAL A N 1
ATOM 1231 C CA . VAL A 1 166 ? 21.791 8.720 1.995 1.00 97.50 166 VAL A CA 1
ATOM 1232 C C . VAL A 1 166 ? 21.173 9.666 0.967 1.00 97.50 166 VAL A C 1
ATOM 1234 O O . VAL A 1 166 ? 21.868 10.101 0.054 1.00 97.50 166 VAL A O 1
ATOM 1237 N N . MET A 1 167 ? 19.901 10.044 1.122 1.00 96.75 167 MET A N 1
ATOM 1238 C CA . MET A 1 167 ? 19.257 11.013 0.231 1.00 96.75 167 MET A CA 1
ATOM 1239 C 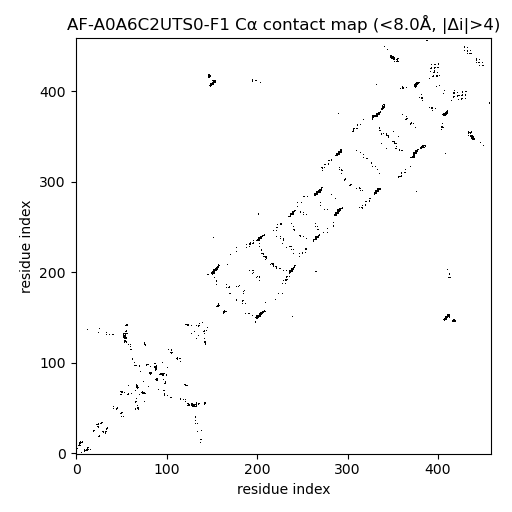C . MET A 1 167 ? 19.977 12.375 0.276 1.00 96.75 167 MET A C 1
ATOM 1241 O O . MET A 1 167 ? 20.148 13.011 -0.765 1.00 96.75 167 MET A O 1
ATOM 1245 N N . ARG A 1 168 ? 20.428 12.816 1.463 1.00 94.88 168 ARG A N 1
ATOM 1246 C CA . ARG A 1 168 ? 21.236 14.038 1.638 1.00 94.88 168 ARG A CA 1
ATOM 1247 C C . ARG A 1 168 ? 22.625 13.904 1.032 1.00 94.88 168 ARG A C 1
ATOM 1249 O O . ARG A 1 168 ? 23.072 14.815 0.343 1.00 94.88 168 ARG A O 1
ATOM 1256 N N . GLU A 1 169 ? 23.299 12.781 1.258 1.00 96.44 169 GLU A N 1
ATOM 1257 C CA . GLU A 1 169 ? 24.600 12.505 0.641 1.00 96.44 169 GLU A CA 1
ATOM 1258 C C . GLU A 1 169 ? 24.516 12.506 -0.886 1.00 96.44 169 GLU A C 1
ATOM 1260 O O . GLU A 1 169 ? 25.364 13.122 -1.524 1.00 96.44 169 GLU A O 1
ATOM 1265 N N . LEU A 1 170 ? 23.476 11.883 -1.455 1.00 97.12 170 LEU A N 1
ATOM 1266 C CA . LEU A 1 170 ? 23.213 11.876 -2.892 1.00 97.12 170 LEU A CA 1
ATOM 1267 C C . LEU A 1 170 ? 23.094 13.303 -3.423 1.00 97.12 170 LEU A C 1
ATOM 1269 O O . LEU A 1 170 ? 23.814 13.677 -4.341 1.00 97.12 170 LEU A O 1
ATOM 1273 N N . HIS A 1 171 ? 22.231 14.114 -2.809 1.00 94.12 171 HIS A N 1
ATOM 1274 C CA . HIS A 1 171 ? 22.048 15.506 -3.212 1.00 94.12 171 HIS A CA 1
ATOM 1275 C C . HIS A 1 171 ? 23.358 16.314 -3.143 1.00 94.12 171 HIS A C 1
ATOM 1277 O O . HIS A 1 171 ? 23.674 17.079 -4.053 1.00 94.12 171 HIS A O 1
ATOM 1283 N N . ASN A 1 172 ? 24.160 16.097 -2.098 1.00 94.81 172 ASN A N 1
ATOM 1284 C CA . ASN A 1 172 ? 25.431 16.793 -1.887 1.00 94.81 172 ASN A CA 1
ATOM 1285 C C . ASN A 1 172 ? 26.528 16.433 -2.908 1.00 94.81 172 ASN A C 1
ATOM 1287 O O . ASN A 1 172 ? 27.554 17.113 -2.935 1.00 94.81 172 ASN A O 1
ATOM 1291 N N . LEU A 1 173 ? 26.336 15.413 -3.757 1.00 96.44 173 LEU A N 1
ATOM 1292 C CA . LEU A 1 173 ? 27.236 15.139 -4.887 1.00 96.44 173 LEU A CA 1
ATOM 1293 C C . LEU A 1 173 ? 27.171 16.234 -5.967 1.00 96.44 173 LEU A C 1
ATOM 1295 O O . LEU A 1 173 ? 28.119 16.378 -6.739 1.00 96.44 173 LEU A O 1
ATOM 1299 N N . GLY A 1 174 ? 26.104 17.039 -5.993 1.00 94.12 174 GLY A N 1
ATOM 1300 C CA . GLY A 1 174 ? 25.968 18.190 -6.882 1.00 94.12 174 GLY A CA 1
ATOM 1301 C C . GLY A 1 174 ? 25.473 17.834 -8.285 1.00 94.12 174 GLY A C 1
ATOM 1302 O O . GLY A 1 174 ? 24.566 17.023 -8.459 1.00 94.12 174 GLY A O 1
ATOM 1303 N N . GLU A 1 175 ? 26.018 18.504 -9.301 1.00 93.12 175 GLU A N 1
ATOM 1304 C CA . GLU A 1 175 ? 25.574 18.342 -10.690 1.00 93.12 175 GLU A CA 1
ATOM 1305 C C . GLU A 1 175 ? 25.794 16.903 -11.186 1.00 93.12 175 GLU A C 1
ATOM 1307 O O . GLU A 1 175 ? 26.888 16.348 -11.075 1.00 93.12 175 GLU A O 1
ATOM 1312 N N . GLY A 1 176 ? 24.743 16.292 -11.739 1.00 93.31 176 GLY A N 1
ATOM 1313 C CA . GLY A 1 176 ? 24.774 14.906 -12.205 1.00 93.31 176 GLY A CA 1
ATOM 1314 C C . GLY A 1 176 ? 24.554 13.853 -11.112 1.00 93.31 176 GLY A C 1
ATOM 1315 O O . GLY A 1 176 ? 24.748 12.669 -11.382 1.00 93.31 176 GLY A O 1
ATOM 1316 N N . ALA A 1 177 ? 24.193 14.248 -9.883 1.00 96.12 177 ALA A N 1
ATOM 1317 C CA . ALA A 1 177 ? 23.991 13.326 -8.762 1.00 96.12 177 ALA A CA 1
ATOM 1318 C C . ALA A 1 177 ? 22.955 12.223 -9.039 1.00 96.12 177 ALA A C 1
ATOM 1320 O O . ALA A 1 177 ? 23.110 11.105 -8.556 1.00 96.12 177 ALA A O 1
ATOM 1321 N N . TYR A 1 178 ? 21.904 12.524 -9.806 1.00 96.62 178 TYR A N 1
ATOM 1322 C CA . TYR A 1 178 ? 20.788 11.605 -10.057 1.00 96.62 178 TYR A CA 1
ATOM 1323 C C . TYR A 1 178 ? 20.948 10.822 -11.374 1.00 96.62 178 TYR A C 1
ATOM 1325 O O . TYR A 1 178 ? 20.151 9.931 -11.683 1.00 96.62 178 TYR A O 1
ATOM 1333 N N . GLU A 1 179 ? 21.990 11.135 -12.145 1.00 95.00 179 GLU A N 1
ATOM 1334 C CA . GLU A 1 179 ? 22.292 10.564 -13.455 1.00 95.00 179 GLU A CA 1
ATOM 1335 C C . GLU A 1 179 ? 23.547 9.693 -13.449 1.00 95.00 179 GLU A C 1
ATOM 1337 O O . GLU A 1 179 ? 23.568 8.660 -14.120 1.00 95.00 179 GLU A O 1
ATOM 1342 N N . ASN A 1 180 ? 24.583 10.113 -12.721 1.00 95.19 180 ASN A N 1
ATOM 1343 C CA . ASN A 1 180 ? 25.869 9.430 -12.666 1.00 95.19 180 ASN A CA 1
ATOM 1344 C C . ASN A 1 180 ? 25.858 8.327 -11.604 1.00 95.19 180 ASN A C 1
ATOM 1346 O O . ASN A 1 180 ? 25.388 8.529 -10.483 1.00 95.19 180 ASN A O 1
ATOM 1350 N N . ASP A 1 181 ? 26.449 7.180 -11.940 1.00 95.75 181 ASP A N 1
ATOM 1351 C CA . ASP A 1 181 ? 26.565 6.051 -11.018 1.00 95.75 181 ASP A CA 1
ATOM 1352 C C . ASP A 1 181 ? 27.304 6.466 -9.733 1.00 95.75 181 ASP A C 1
ATOM 1354 O O . ASP A 1 181 ? 28.418 6.999 -9.762 1.00 95.75 181 ASP A O 1
ATOM 1358 N N . SER A 1 182 ? 26.677 6.204 -8.587 1.00 98.19 182 SER A N 1
ATOM 1359 C CA . SER A 1 182 ? 27.249 6.427 -7.260 1.00 98.19 182 SER A CA 1
ATOM 1360 C C . SER A 1 182 ? 26.667 5.425 -6.258 1.00 98.19 182 SER A C 1
ATOM 1362 O O . SER A 1 182 ? 25.522 4.998 -6.424 1.00 98.19 182 SER A O 1
ATOM 1364 N N . PRO A 1 183 ? 27.391 5.082 -5.175 1.00 98.12 183 PRO A N 1
ATOM 1365 C CA . PRO A 1 183 ? 26.859 4.201 -4.133 1.00 98.12 183 PRO A CA 1
ATOM 1366 C C . PRO A 1 183 ? 25.541 4.699 -3.521 1.00 98.12 183 PRO A C 1
ATOM 1368 O O . PRO A 1 183 ? 24.693 3.900 -3.128 1.00 98.12 183 PRO A O 1
ATOM 1371 N N . GLN A 1 184 ? 25.357 6.019 -3.437 1.00 98.44 184 GLN A N 1
ATOM 1372 C CA . GLN A 1 184 ? 24.145 6.649 -2.922 1.00 98.44 184 GLN A CA 1
ATOM 1373 C C . GLN A 1 184 ? 22.972 6.483 -3.891 1.00 98.44 184 GLN A C 1
ATOM 1375 O O . GLN A 1 184 ? 21.869 6.134 -3.466 1.00 98.44 184 GLN A O 1
ATOM 1380 N N . LEU A 1 185 ? 23.211 6.695 -5.189 1.00 98.44 185 LEU A N 1
ATOM 1381 C CA . LEU A 1 185 ? 22.197 6.498 -6.220 1.00 98.44 185 LEU A CA 1
ATOM 1382 C C . LEU A 1 185 ? 21.803 5.021 -6.323 1.00 98.44 185 LEU A C 1
ATOM 1384 O O . LEU A 1 185 ? 20.614 4.717 -6.384 1.00 98.44 185 LEU A O 1
ATOM 1388 N N . ASP A 1 186 ? 22.775 4.107 -6.249 1.00 98.19 186 ASP A N 1
ATOM 1389 C CA . ASP A 1 186 ? 22.541 2.659 -6.221 1.00 98.19 186 ASP A CA 1
ATOM 1390 C C . ASP A 1 186 ? 21.714 2.236 -5.003 1.00 98.19 186 ASP A C 1
ATOM 1392 O O . ASP A 1 186 ? 20.828 1.386 -5.111 1.00 98.19 186 ASP A O 1
ATOM 1396 N N . TYR A 1 187 ? 21.950 2.853 -3.842 1.00 98.38 187 TYR A N 1
ATOM 1397 C CA . TYR A 1 187 ? 21.141 2.612 -2.651 1.00 98.38 187 TYR A CA 1
ATOM 1398 C C . TYR A 1 187 ? 19.689 3.058 -2.858 1.00 98.38 187 TYR A C 1
ATOM 1400 O O . TYR A 1 187 ? 18.774 2.279 -2.599 1.00 98.38 187 TYR A O 1
ATOM 1408 N N . VAL A 1 188 ? 19.461 4.277 -3.363 1.00 98.50 188 VAL A N 1
ATOM 1409 C CA . VAL A 1 188 ? 18.110 4.788 -3.669 1.00 98.50 188 VAL A CA 1
ATOM 1410 C C . VAL A 1 188 ? 17.419 3.919 -4.717 1.00 98.50 188 VAL A C 1
ATOM 1412 O O . VAL A 1 188 ? 16.257 3.550 -4.544 1.00 98.50 188 VAL A O 1
ATOM 1415 N N . ARG A 1 189 ? 18.140 3.529 -5.770 1.00 98.38 189 ARG A N 1
ATOM 1416 C CA . ARG A 1 189 ? 17.656 2.597 -6.787 1.00 98.38 189 ARG A CA 1
ATOM 1417 C C . ARG A 1 189 ? 17.189 1.288 -6.164 1.00 98.38 189 ARG A C 1
ATOM 1419 O O . ARG A 1 189 ? 16.069 0.864 -6.437 1.00 98.38 189 ARG A O 1
ATOM 1426 N N . ALA A 1 190 ? 18.005 0.687 -5.300 1.00 97.25 190 ALA A N 1
ATOM 1427 C CA . ALA A 1 190 ? 17.659 -0.555 -4.624 1.00 97.25 190 ALA A CA 1
ATOM 1428 C C . ALA A 1 190 ? 16.408 -0.405 -3.744 1.00 97.25 190 ALA A C 1
ATOM 1430 O O . ALA A 1 190 ? 15.573 -1.302 -3.735 1.00 97.25 190 ALA A O 1
ATOM 1431 N N . LEU A 1 191 ? 16.225 0.719 -3.038 1.00 98.06 191 LEU A N 1
ATOM 1432 C CA . LEU A 1 191 ? 14.995 0.966 -2.268 1.00 98.06 191 LEU A CA 1
ATOM 1433 C C . LEU A 1 191 ? 13.749 1.013 -3.164 1.00 98.06 191 LEU A C 1
ATOM 1435 O O . LEU A 1 191 ? 12.712 0.460 -2.803 1.00 98.06 191 LEU A O 1
ATOM 1439 N N . ILE A 1 192 ? 13.837 1.656 -4.330 1.00 98.44 192 ILE A N 1
ATOM 1440 C CA . ILE A 1 192 ? 12.721 1.746 -5.284 1.00 98.44 192 ILE A CA 1
ATOM 1441 C C . ILE A 1 192 ? 12.411 0.365 -5.874 1.00 98.44 192 ILE A C 1
ATOM 1443 O O . ILE A 1 192 ? 11.267 -0.089 -5.813 1.00 98.44 192 ILE A O 1
ATOM 1447 N N . GLU A 1 193 ? 13.426 -0.318 -6.412 1.00 94.94 193 GLU A N 1
ATOM 1448 C CA . GLU A 1 193 ? 13.271 -1.631 -7.050 1.00 94.94 193 GLU A CA 1
ATOM 1449 C C . GLU A 1 193 ? 12.764 -2.683 -6.050 1.00 94.94 193 GLU A C 1
ATOM 1451 O O . GLU A 1 193 ? 11.872 -3.461 -6.387 1.00 94.94 193 GLU A O 1
ATOM 1456 N N . ASN A 1 194 ? 13.256 -2.673 -4.805 1.00 94.06 194 ASN A N 1
ATOM 1457 C CA . ASN A 1 194 ? 12.814 -3.611 -3.773 1.00 94.06 194 ASN A CA 1
ATOM 1458 C C . ASN A 1 194 ? 11.349 -3.392 -3.392 1.00 94.06 194 ASN A C 1
ATOM 1460 O O . ASN A 1 194 ? 10.603 -4.359 -3.322 1.00 94.06 194 ASN A O 1
ATOM 1464 N N . GLN A 1 195 ? 10.900 -2.152 -3.184 1.00 95.88 195 GLN A N 1
ATOM 1465 C CA . GLN A 1 195 ? 9.491 -1.898 -2.855 1.00 95.88 195 GLN A CA 1
ATOM 1466 C C . GLN A 1 195 ? 8.554 -2.335 -3.988 1.00 95.88 195 GLN A C 1
ATOM 1468 O O . GLN A 1 195 ? 7.516 -2.946 -3.725 1.00 95.88 195 GLN A O 1
ATOM 1473 N N . ALA A 1 196 ? 8.940 -2.090 -5.244 1.00 90.94 196 ALA A N 1
ATOM 1474 C CA . ALA A 1 196 ? 8.193 -2.566 -6.404 1.00 90.94 196 ALA A CA 1
ATOM 1475 C C . ALA A 1 196 ? 8.179 -4.104 -6.495 1.00 90.94 196 ALA A C 1
ATOM 1477 O O . ALA A 1 196 ? 7.123 -4.698 -6.714 1.00 90.94 196 ALA A O 1
ATOM 1478 N N . ALA A 1 197 ? 9.322 -4.762 -6.275 1.00 85.94 197 ALA A N 1
ATOM 1479 C CA . ALA A 1 197 ? 9.433 -6.224 -6.257 1.00 85.94 197 ALA A CA 1
ATOM 1480 C C . ALA A 1 197 ? 8.638 -6.858 -5.103 1.00 85.94 197 ALA A C 1
ATOM 1482 O O . ALA A 1 197 ? 8.044 -7.924 -5.257 1.00 85.94 197 ALA A O 1
ATOM 1483 N N . GLU A 1 198 ? 8.551 -6.164 -3.969 1.00 87.81 198 GLU A N 1
ATOM 1484 C CA . GLU A 1 198 ? 7.697 -6.516 -2.837 1.00 87.81 198 GLU A CA 1
ATOM 1485 C C . GLU A 1 198 ? 6.214 -6.168 -3.076 1.00 87.81 198 GLU A C 1
ATOM 1487 O O . GLU A 1 198 ? 5.381 -6.318 -2.179 1.00 87.81 198 GLU A O 1
ATOM 1492 N N . GLY A 1 199 ? 5.843 -5.758 -4.287 1.00 86.94 199 GLY A N 1
ATOM 1493 C CA . GLY A 1 199 ? 4.455 -5.583 -4.694 1.00 86.94 199 GLY A CA 1
ATOM 1494 C C . GLY A 1 199 ? 3.778 -4.367 -4.076 1.00 86.94 199 GLY A C 1
ATOM 1495 O O . GLY A 1 199 ? 2.573 -4.423 -3.845 1.00 86.94 199 GLY A O 1
ATOM 1496 N N . ALA A 1 200 ? 4.518 -3.297 -3.772 1.00 94.38 200 ALA A N 1
ATOM 1497 C CA . ALA A 1 200 ? 3.905 -2.027 -3.397 1.00 94.38 200 ALA A CA 1
ATOM 1498 C C . ALA A 1 200 ? 2.926 -1.552 -4.490 1.00 94.38 200 ALA A C 1
ATOM 1500 O O . ALA A 1 200 ? 3.214 -1.643 -5.685 1.00 94.38 200 ALA A O 1
ATOM 1501 N N . ASP A 1 201 ? 1.767 -1.046 -4.077 1.00 95.88 201 ASP A N 1
ATOM 1502 C CA . ASP A 1 201 ? 0.754 -0.474 -4.967 1.00 95.88 201 ASP A CA 1
ATOM 1503 C C . ASP A 1 201 ? 1.084 0.987 -5.318 1.00 95.88 201 ASP A C 1
ATOM 1505 O O . ASP A 1 201 ? 0.775 1.435 -6.422 1.00 95.88 201 ASP A O 1
ATOM 1509 N N . TYR A 1 202 ? 1.766 1.694 -4.408 1.00 98.62 202 TYR A N 1
ATOM 1510 C CA . TYR A 1 202 ? 2.368 3.017 -4.604 1.00 98.62 202 TYR A CA 1
ATOM 1511 C C . TYR A 1 202 ? 3.741 3.087 -3.919 1.00 98.62 202 TYR A C 1
ATOM 1513 O O . TYR A 1 202 ? 3.989 2.350 -2.966 1.00 98.62 202 TYR A O 1
ATOM 1521 N N . ILE A 1 203 ? 4.618 4.003 -4.335 1.00 98.69 203 ILE A N 1
ATOM 1522 C CA . ILE A 1 203 ? 5.887 4.302 -3.636 1.00 98.69 203 ILE A CA 1
ATOM 1523 C C . ILE A 1 203 ? 5.837 5.739 -3.119 1.00 98.69 203 ILE A C 1
ATOM 1525 O O . ILE A 1 203 ? 5.855 6.664 -3.931 1.00 98.69 203 ILE A O 1
ATOM 1529 N N . ALA A 1 204 ? 5.761 5.931 -1.798 1.00 98.50 204 ALA A N 1
ATOM 1530 C CA . ALA A 1 204 ? 5.811 7.260 -1.191 1.00 98.50 204 ALA A CA 1
ATOM 1531 C C . ALA A 1 204 ? 7.192 7.882 -1.359 1.00 98.50 204 ALA A C 1
ATOM 1533 O O . ALA A 1 204 ? 8.201 7.213 -1.157 1.00 98.50 204 ALA A O 1
ATOM 1534 N N . ILE A 1 205 ? 7.214 9.158 -1.731 1.00 98.56 205 ILE A N 1
ATOM 1535 C CA . ILE A 1 205 ? 8.404 9.992 -1.844 1.00 98.56 205 ILE A CA 1
ATOM 1536 C C . ILE A 1 205 ? 8.190 11.156 -0.893 1.00 98.56 205 ILE A C 1
ATOM 1538 O O . ILE A 1 205 ? 7.428 12.059 -1.221 1.00 98.56 205 ILE A O 1
ATOM 1542 N N . ASN A 1 206 ? 8.855 11.142 0.258 1.00 97.06 206 ASN A N 1
ATOM 1543 C CA . ASN A 1 206 ? 8.812 12.250 1.206 1.00 97.06 206 ASN A CA 1
ATOM 1544 C C . ASN A 1 206 ? 10.185 12.924 1.314 1.00 97.06 206 ASN A C 1
ATOM 1546 O O . ASN A 1 206 ? 11.207 12.275 1.569 1.00 97.06 206 ASN A O 1
ATOM 1550 N N . VAL A 1 207 ? 10.189 14.245 1.140 1.00 94.81 207 VAL A N 1
ATOM 1551 C CA . VAL A 1 207 ? 11.394 15.089 1.095 1.00 94.81 207 VAL A CA 1
ATOM 1552 C C . VAL A 1 207 ? 11.345 16.240 2.103 1.00 94.81 207 VAL A C 1
ATOM 1554 O O . VAL A 1 207 ? 12.172 17.145 2.028 1.00 94.81 207 VAL A O 1
ATOM 1557 N N . ASP A 1 208 ? 10.392 16.233 3.034 1.00 90.00 208 ASP A N 1
ATOM 1558 C CA . ASP A 1 208 ? 10.100 17.407 3.865 1.00 90.00 208 ASP A CA 1
ATOM 1559 C C . ASP A 1 208 ? 11.286 17.820 4.755 1.00 90.00 208 ASP A C 1
ATOM 1561 O O . ASP A 1 208 ? 11.580 19.009 4.838 1.00 90.00 208 ASP A O 1
ATOM 1565 N N . ASP A 1 209 ? 12.065 16.866 5.285 1.00 86.81 209 ASP A N 1
ATOM 1566 C CA . ASP A 1 209 ? 13.276 17.139 6.088 1.00 86.81 209 ASP A CA 1
ATOM 1567 C C . ASP A 1 209 ? 14.410 17.850 5.304 1.00 86.81 209 ASP A C 1
ATOM 1569 O O . ASP A 1 209 ? 15.437 18.212 5.881 1.00 86.81 209 ASP A O 1
ATOM 1573 N N . PHE A 1 210 ? 14.286 18.041 3.985 1.00 81.50 210 PHE A N 1
ATOM 1574 C CA . PHE A 1 210 ? 15.198 18.902 3.216 1.00 81.50 210 PHE A CA 1
ATOM 1575 C C . PHE A 1 210 ? 14.806 20.386 3.277 1.00 81.50 210 PHE A C 1
ATOM 1577 O O . PHE A 1 210 ? 15.653 21.258 3.068 1.00 81.50 210 PHE A O 1
ATOM 1584 N N . GLY A 1 211 ? 13.533 20.672 3.555 1.00 67.25 211 GLY A N 1
ATOM 1585 C CA . GLY A 1 211 ? 12.911 21.989 3.423 1.00 67.25 211 GLY A CA 1
ATOM 1586 C C . GLY A 1 211 ? 13.176 22.956 4.567 1.00 67.25 211 GLY A C 1
ATOM 1587 O O . GLY A 1 211 ? 12.927 24.147 4.394 1.00 67.25 211 GLY A O 1
ATOM 1588 N N . ASP A 1 212 ? 13.725 22.483 5.690 1.00 70.62 212 ASP A N 1
ATOM 1589 C CA . ASP A 1 212 ? 13.948 23.289 6.902 1.00 70.62 212 ASP A CA 1
ATOM 1590 C C . ASP A 1 212 ? 14.791 24.554 6.651 1.00 70.62 212 ASP A C 1
ATOM 1592 O O . ASP A 1 212 ? 14.690 25.531 7.393 1.00 70.62 212 ASP A O 1
ATOM 1596 N N . SER A 1 213 ? 15.621 24.553 5.601 1.00 66.00 213 SER A N 1
ATOM 1597 C CA . SER A 1 213 ? 16.474 25.693 5.233 1.00 66.00 213 SER A CA 1
ATOM 1598 C C . SER A 1 213 ? 16.132 26.357 3.892 1.00 66.00 213 SER A C 1
ATOM 1600 O O . SER A 1 213 ? 16.440 27.537 3.719 1.00 66.00 213 SER A O 1
ATOM 1602 N N . ASP A 1 214 ? 15.483 25.647 2.961 1.00 79.00 214 ASP A N 1
ATOM 1603 C CA . ASP A 1 214 ? 15.054 26.173 1.658 1.00 79.00 214 ASP A CA 1
ATOM 1604 C C . ASP A 1 214 ? 13.854 25.367 1.114 1.00 79.00 214 ASP A C 1
ATOM 1606 O O . ASP A 1 214 ? 14.036 24.270 0.586 1.00 79.00 214 ASP A O 1
ATOM 1610 N N . PRO A 1 215 ? 12.619 25.896 1.162 1.00 78.38 215 PRO A N 1
ATOM 1611 C CA . PRO A 1 215 ? 11.449 25.225 0.591 1.00 78.38 215 PRO A CA 1
ATOM 1612 C C . PRO A 1 215 ? 11.574 24.907 -0.909 1.00 78.38 215 PRO A C 1
ATOM 1614 O O . PRO A 1 215 ? 10.993 23.931 -1.387 1.00 78.38 215 PRO A O 1
ATOM 1617 N N . GLN A 1 216 ? 12.352 25.688 -1.670 1.00 88.56 216 GLN A N 1
ATOM 1618 C CA . GLN A 1 216 ? 12.591 25.418 -3.093 1.00 88.56 216 GLN A CA 1
ATOM 1619 C C . GLN A 1 216 ? 13.514 24.218 -3.309 1.00 88.56 216 GLN A C 1
ATOM 1621 O O . GLN A 1 216 ? 13.500 23.615 -4.386 1.00 88.56 216 GLN A O 1
ATOM 1626 N N . LEU A 1 217 ? 14.308 23.844 -2.304 1.00 90.75 217 LEU A N 1
ATOM 1627 C CA . LEU A 1 217 ? 15.112 22.633 -2.353 1.00 90.75 217 LEU A CA 1
ATOM 1628 C C . LEU A 1 217 ? 14.215 21.392 -2.377 1.00 90.75 217 LEU A C 1
ATOM 1630 O O . LEU A 1 217 ? 14.401 20.529 -3.234 1.00 90.75 217 LEU A O 1
ATOM 1634 N N . SER A 1 218 ? 13.198 21.344 -1.516 1.00 93.75 218 SER A N 1
ATOM 1635 C CA . SER A 1 218 ? 12.219 20.250 -1.462 1.00 93.75 218 SER A CA 1
ATOM 1636 C C . SER A 1 218 ? 11.490 20.067 -2.792 1.00 93.75 218 SER A C 1
ATOM 1638 O O . SER A 1 218 ? 11.350 18.942 -3.265 1.00 93.75 218 SER A O 1
ATOM 1640 N N . VAL A 1 219 ? 11.106 21.165 -3.456 1.00 95.94 219 VAL A N 1
ATOM 1641 C CA . VAL A 1 219 ? 10.499 21.135 -4.800 1.00 95.94 219 VAL A CA 1
ATOM 1642 C C . VAL A 1 219 ? 11.430 20.457 -5.810 1.00 95.94 219 VAL A C 1
ATOM 1644 O O . VAL A 1 219 ? 11.014 19.547 -6.526 1.00 95.94 219 VAL A O 1
ATOM 1647 N N . LYS A 1 220 ? 12.705 20.866 -5.855 1.00 94.62 220 LYS A N 1
ATOM 1648 C CA . LYS A 1 220 ? 13.698 20.295 -6.780 1.00 94.62 220 LYS A CA 1
ATOM 1649 C C . LYS A 1 220 ? 13.943 18.815 -6.501 1.00 94.62 220 LYS A C 1
ATOM 1651 O O . LYS A 1 220 ? 13.941 18.014 -7.428 1.00 94.62 220 LYS A O 1
ATOM 1656 N N . ILE A 1 221 ? 14.125 18.449 -5.233 1.00 95.88 221 ILE A N 1
ATOM 1657 C CA . ILE A 1 221 ? 14.385 17.060 -4.841 1.00 95.88 221 ILE A CA 1
ATOM 1658 C C . ILE A 1 221 ? 13.167 16.185 -5.146 1.00 95.88 221 ILE A C 1
ATOM 1660 O O . ILE A 1 221 ? 13.342 15.096 -5.685 1.00 95.88 221 ILE A O 1
ATOM 1664 N N . MET A 1 222 ? 11.944 16.656 -4.888 1.00 97.94 222 MET A N 1
ATOM 1665 C CA . MET A 1 222 ? 10.728 15.919 -5.242 1.00 97.94 222 MET A CA 1
ATOM 1666 C C . MET A 1 222 ? 10.688 15.588 -6.736 1.00 97.94 222 MET A C 1
ATOM 1668 O O . MET A 1 222 ? 10.484 14.434 -7.102 1.00 97.94 222 MET A O 1
ATOM 1672 N N . VAL A 1 223 ? 10.940 16.577 -7.599 1.00 98.06 223 VAL A N 1
ATOM 1673 C CA . VAL A 1 223 ? 10.997 16.383 -9.058 1.00 98.06 223 VAL A CA 1
ATOM 1674 C C . VAL A 1 223 ? 12.022 15.304 -9.430 1.00 98.06 223 VAL A C 1
ATOM 1676 O O . VAL A 1 223 ? 11.709 14.408 -10.213 1.00 98.06 223 VAL A O 1
ATOM 1679 N N . GLU A 1 224 ? 13.219 15.3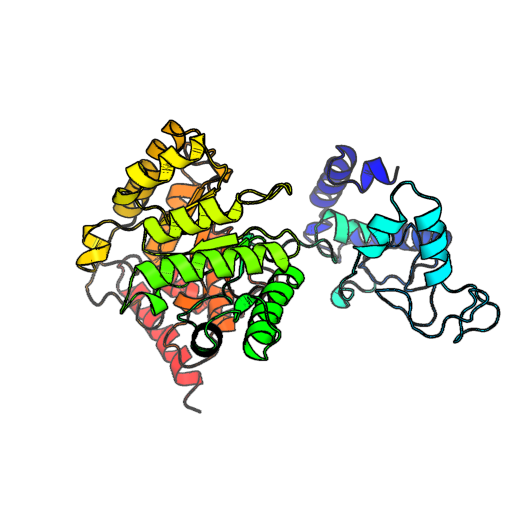25 -8.839 1.00 97.94 224 GLU A N 1
ATOM 1680 C CA . GLU A 1 224 ? 14.236 14.304 -9.119 1.00 97.94 224 GLU A CA 1
ATOM 1681 C C . GLU A 1 224 ? 13.815 12.906 -8.656 1.00 97.94 224 GLU A C 1
ATOM 1683 O O . GLU A 1 224 ? 13.884 11.946 -9.426 1.00 97.94 224 GLU A O 1
ATOM 1688 N N . TYR A 1 225 ? 13.289 12.762 -7.441 1.00 98.38 225 TYR A N 1
ATOM 1689 C CA . TYR A 1 225 ? 12.862 11.452 -6.946 1.00 98.38 225 TYR A CA 1
ATOM 1690 C C . TYR A 1 225 ? 11.634 10.907 -7.686 1.00 98.38 225 TYR A C 1
ATOM 1692 O O . TYR A 1 225 ? 11.552 9.697 -7.902 1.00 98.38 225 TYR A O 1
ATOM 1700 N N . VAL A 1 226 ? 10.725 11.764 -8.159 1.00 98.56 226 VAL A N 1
ATOM 1701 C CA . VAL A 1 226 ? 9.613 11.354 -9.032 1.00 98.56 226 VAL A CA 1
ATOM 1702 C C . VAL A 1 226 ? 10.141 10.765 -10.344 1.00 98.56 226 VAL A C 1
ATOM 1704 O O . VAL A 1 226 ? 9.656 9.715 -10.778 1.00 98.56 226 VAL A O 1
ATOM 1707 N N . LYS A 1 227 ? 11.184 11.355 -10.948 1.00 97.94 227 LYS A N 1
ATOM 1708 C CA . LYS A 1 227 ? 11.855 10.770 -12.126 1.00 97.94 227 LYS A CA 1
ATOM 1709 C C . LYS A 1 227 ? 12.467 9.408 -11.806 1.00 97.94 227 LYS A C 1
ATOM 1711 O O . LYS A 1 227 ? 12.315 8.483 -12.605 1.00 97.94 227 LYS A O 1
ATOM 1716 N N . LEU A 1 228 ? 13.137 9.268 -10.658 1.00 98.38 228 LEU A N 1
ATOM 1717 C CA . LEU A 1 228 ? 13.751 8.002 -10.239 1.00 98.38 228 LEU A CA 1
ATOM 1718 C C . LEU A 1 228 ? 12.702 6.906 -10.018 1.00 98.38 228 LEU A C 1
ATOM 1720 O O . LEU A 1 228 ? 12.862 5.798 -10.530 1.00 98.38 228 LEU A O 1
ATOM 1724 N N . VAL A 1 229 ? 11.600 7.215 -9.328 1.00 98.31 229 VAL A N 1
ATOM 1725 C CA . VAL A 1 229 ? 10.490 6.271 -9.124 1.00 98.31 229 VAL A CA 1
ATOM 1726 C C . VAL A 1 229 ? 9.845 5.898 -10.453 1.00 98.31 229 VAL A C 1
ATOM 1728 O O . VAL A 1 229 ? 9.633 4.716 -10.707 1.00 98.31 229 VAL A O 1
ATOM 1731 N N . ARG A 1 230 ? 9.621 6.848 -11.367 1.00 96.75 230 ARG A N 1
ATOM 1732 C CA . ARG A 1 230 ? 9.123 6.526 -12.715 1.00 96.75 230 ARG A CA 1
ATOM 1733 C C . ARG A 1 230 ? 10.083 5.612 -13.485 1.00 96.75 230 ARG A C 1
ATOM 1735 O O . ARG A 1 230 ? 9.635 4.723 -14.206 1.00 96.75 230 ARG A O 1
ATOM 1742 N N . LYS A 1 231 ? 11.395 5.820 -13.342 1.00 95.56 231 LYS A N 1
ATOM 1743 C CA . LYS A 1 231 ? 12.444 5.059 -14.040 1.00 95.56 231 LYS A CA 1
ATOM 1744 C C . LYS A 1 231 ? 12.608 3.634 -13.502 1.00 95.56 231 LYS A C 1
ATOM 1746 O O . LYS A 1 231 ? 12.805 2.718 -14.297 1.00 95.56 231 LYS A O 1
ATOM 1751 N N . TRP A 1 232 ? 12.552 3.444 -12.184 1.00 96.88 232 TRP A N 1
ATOM 1752 C CA . TRP A 1 232 ? 12.920 2.180 -11.524 1.00 96.88 232 TRP A CA 1
ATOM 1753 C C . TRP A 1 232 ? 11.777 1.484 -10.782 1.00 96.88 232 TRP A C 1
ATOM 1755 O O . TRP A 1 232 ? 11.900 0.315 -10.436 1.00 96.88 232 TRP A O 1
ATOM 1765 N N . GLY A 1 233 ? 10.639 2.148 -10.587 1.00 93.19 233 GLY A N 1
ATOM 1766 C CA . GLY A 1 233 ? 9.491 1.625 -9.841 1.00 93.19 233 GLY A CA 1
ATOM 1767 C C . GLY A 1 233 ? 8.671 0.566 -10.577 1.00 93.19 233 GLY A C 1
ATOM 1768 O O . GLY A 1 233 ? 7.631 0.160 -10.079 1.00 93.19 233 GLY A O 1
ATOM 1769 N N . GLY A 1 234 ? 9.072 0.121 -11.773 1.00 87.56 234 GLY A N 1
ATOM 1770 C CA . GLY A 1 234 ? 8.429 -1.018 -12.444 1.00 87.56 234 GLY A CA 1
ATOM 1771 C C . GLY A 1 234 ? 6.927 -0.841 -12.719 1.00 87.56 234 GLY A C 1
ATOM 1772 O O . GLY A 1 234 ? 6.169 -1.798 -12.596 1.00 87.56 234 GLY A O 1
ATOM 1773 N N . MET A 1 235 ? 6.490 0.368 -13.100 1.00 85.31 235 MET A N 1
ATOM 1774 C CA . MET A 1 235 ? 5.075 0.768 -13.276 1.00 85.31 235 MET A CA 1
ATOM 1775 C C . MET A 1 235 ? 4.259 0.926 -11.981 1.00 85.31 235 MET A C 1
ATOM 1777 O O . MET A 1 235 ? 3.032 1.086 -12.057 1.00 85.31 235 MET A O 1
ATOM 1781 N N . VAL A 1 236 ? 4.896 0.876 -10.810 1.00 95.12 236 VAL A N 1
ATOM 1782 C CA . VAL A 1 236 ? 4.272 1.287 -9.550 1.00 95.12 236 VAL A CA 1
ATOM 1783 C C . VAL A 1 236 ? 4.207 2.821 -9.518 1.00 95.12 236 VAL A C 1
ATOM 1785 O O . VAL A 1 236 ? 5.239 3.472 -9.699 1.00 95.12 236 VAL A O 1
ATOM 1788 N N . PRO A 1 237 ? 3.013 3.421 -9.365 1.00 97.81 237 PRO A N 1
ATOM 1789 C CA . PRO A 1 237 ? 2.861 4.870 -9.310 1.00 97.81 237 PRO A CA 1
ATOM 1790 C C . PRO A 1 237 ? 3.510 5.495 -8.070 1.00 97.81 237 PRO A C 1
ATOM 1792 O O . PRO A 1 237 ? 3.562 4.894 -6.996 1.00 97.81 237 PRO A O 1
ATOM 1795 N N . ALA A 1 238 ? 3.977 6.736 -8.209 1.00 98.44 238 ALA A N 1
ATOM 1796 C CA . ALA A 1 238 ? 4.456 7.515 -7.073 1.00 98.44 238 ALA A CA 1
ATOM 1797 C C . ALA A 1 238 ? 3.296 7.909 -6.139 1.00 98.44 238 ALA A C 1
ATOM 1799 O O . ALA A 1 238 ? 2.194 8.227 -6.593 1.00 98.44 238 ALA A O 1
ATOM 1800 N N . CYS A 1 239 ? 3.570 7.925 -4.838 1.00 98.81 239 CYS A N 1
ATOM 1801 C CA . CYS A 1 239 ? 2.821 8.673 -3.841 1.00 98.81 239 CYS A CA 1
ATOM 1802 C C . CYS A 1 239 ? 3.647 9.923 -3.489 1.00 98.81 239 CYS A C 1
ATOM 1804 O O . CYS A 1 239 ? 4.723 9.827 -2.906 1.00 98.81 239 CYS A O 1
ATOM 1806 N N . ILE A 1 240 ? 3.200 11.092 -3.935 1.00 98.75 240 ILE A N 1
ATOM 1807 C CA . ILE A 1 240 ? 3.907 12.364 -3.767 1.00 98.75 240 ILE A CA 1
ATOM 1808 C C . ILE A 1 240 ? 3.570 12.882 -2.372 1.00 98.75 240 ILE A C 1
ATOM 1810 O O . ILE A 1 240 ? 2.429 13.281 -2.141 1.00 98.75 240 ILE A O 1
ATOM 1814 N N . ASP A 1 241 ? 4.535 12.826 -1.457 1.00 97.69 241 ASP A N 1
ATOM 1815 C CA . ASP A 1 241 ? 4.318 13.030 -0.026 1.00 97.69 241 ASP A CA 1
ATOM 1816 C C . ASP A 1 241 ? 5.005 14.312 0.462 1.00 97.69 241 ASP A C 1
ATOM 1818 O O . ASP A 1 241 ? 6.235 14.419 0.464 1.00 97.69 241 ASP A O 1
ATOM 1822 N N . SER A 1 242 ? 4.201 15.311 0.828 1.00 95.56 242 SER A N 1
ATOM 1823 C CA . SER A 1 242 ? 4.684 16.563 1.402 1.00 95.56 242 SER A CA 1
ATOM 1824 C C . SER A 1 242 ? 3.597 17.319 2.166 1.00 95.56 242 SER A C 1
ATOM 1826 O O . SER A 1 242 ? 2.402 17.288 1.854 1.00 95.56 242 SER A O 1
ATOM 1828 N N . SER A 1 243 ? 4.038 18.081 3.158 1.00 91.44 243 SER A N 1
ATOM 1829 C CA . SER A 1 243 ? 3.251 19.107 3.838 1.00 91.44 243 SER A CA 1
ATOM 1830 C C . SER A 1 243 ? 3.072 20.397 3.023 1.00 91.44 243 SER A C 1
ATOM 1832 O O . SER A 1 243 ? 2.224 21.210 3.391 1.00 91.44 243 SER A O 1
ATOM 1834 N N . ASN A 1 244 ? 3.811 20.584 1.921 1.00 93.31 244 ASN A N 1
ATOM 1835 C CA . ASN A 1 244 ? 3.810 21.802 1.106 1.00 93.31 244 ASN A CA 1
ATOM 1836 C C . ASN A 1 244 ? 3.157 21.590 -0.276 1.00 93.31 244 ASN A C 1
ATOM 1838 O O . ASN A 1 244 ? 3.651 20.813 -1.096 1.00 93.31 244 ASN A O 1
ATOM 1842 N N . ASP A 1 245 ? 2.099 22.352 -0.566 1.00 95.38 245 ASP A N 1
ATOM 1843 C CA . ASP A 1 245 ? 1.358 22.310 -1.835 1.00 95.38 245 ASP A CA 1
ATOM 1844 C C . ASP A 1 245 ? 2.249 22.523 -3.074 1.00 95.38 245 ASP A C 1
ATOM 1846 O O . ASP A 1 245 ? 2.066 21.836 -4.078 1.00 95.38 245 ASP A O 1
ATOM 1850 N N . ASP A 1 246 ? 3.251 23.408 -3.022 1.00 96.00 246 ASP A N 1
ATOM 1851 C CA . ASP A 1 246 ? 4.154 23.651 -4.159 1.00 96.00 246 ASP A CA 1
ATOM 1852 C C . ASP A 1 246 ? 4.974 22.399 -4.505 1.00 96.00 246 ASP A C 1
ATOM 1854 O O . ASP A 1 246 ? 5.205 22.097 -5.681 1.00 96.00 246 ASP A O 1
ATOM 1858 N N . VAL A 1 247 ? 5.382 21.640 -3.484 1.00 97.12 247 VAL A N 1
ATOM 1859 C CA . VAL A 1 247 ? 6.112 20.374 -3.639 1.00 97.12 247 VAL A CA 1
ATOM 1860 C C . VAL A 1 247 ? 5.188 19.309 -4.231 1.00 97.12 247 VAL A C 1
ATOM 1862 O O . VAL A 1 247 ? 5.578 18.623 -5.181 1.00 97.12 247 VAL A O 1
ATOM 1865 N N . LEU A 1 248 ? 3.947 19.217 -3.738 1.00 98.25 248 LEU A N 1
ATOM 1866 C CA . LEU A 1 248 ? 2.932 18.300 -4.268 1.00 98.25 248 LEU A CA 1
ATOM 1867 C C . LEU A 1 248 ? 2.628 18.585 -5.746 1.00 98.25 248 LEU A C 1
ATOM 1869 O O . LEU A 1 248 ? 2.633 17.672 -6.574 1.00 98.25 248 LEU A O 1
ATOM 1873 N N . ILE A 1 249 ? 2.414 19.855 -6.097 1.00 98.44 249 ILE A N 1
ATOM 1874 C CA . ILE A 1 249 ? 2.124 20.300 -7.466 1.00 98.44 249 ILE A CA 1
ATOM 1875 C C . ILE A 1 249 ? 3.299 19.997 -8.395 1.00 98.44 249 ILE A C 1
ATOM 1877 O O . ILE A 1 249 ? 3.091 19.518 -9.512 1.00 98.44 249 ILE A O 1
ATOM 1881 N N . ALA A 1 250 ? 4.531 20.276 -7.964 1.00 98.38 250 ALA A N 1
ATOM 1882 C CA . ALA A 1 250 ? 5.719 20.003 -8.764 1.00 98.38 250 ALA A CA 1
ATOM 1883 C C . ALA A 1 250 ? 5.912 18.502 -9.005 1.00 98.38 250 ALA A C 1
ATOM 1885 O O . ALA A 1 250 ? 6.153 18.100 -10.144 1.00 98.38 250 ALA A O 1
ATOM 1886 N N . GLY A 1 251 ? 5.736 17.674 -7.970 1.00 98.50 251 GLY A N 1
ATOM 1887 C CA . GLY A 1 251 ? 5.788 16.220 -8.100 1.00 98.50 251 GLY A CA 1
ATOM 1888 C C . GLY A 1 251 ? 4.707 15.675 -9.036 1.00 98.50 251 GLY A C 1
ATOM 1889 O O . GLY A 1 251 ? 5.001 14.839 -9.890 1.00 98.50 251 GLY A O 1
ATOM 1890 N N . LEU A 1 252 ? 3.475 16.189 -8.944 1.00 98.62 252 LEU A N 1
ATOM 1891 C CA . LEU A 1 252 ? 2.355 15.765 -9.793 1.00 98.62 252 LEU A CA 1
ATOM 1892 C C . LEU A 1 252 ? 2.600 16.116 -11.263 1.00 98.62 252 LEU A C 1
ATOM 1894 O O . LEU A 1 252 ? 2.439 15.266 -12.140 1.00 98.62 252 LEU A O 1
ATOM 1898 N N . LYS A 1 253 ? 3.035 17.352 -11.528 1.00 98.50 253 LYS A N 1
ATOM 1899 C CA . LYS A 1 253 ? 3.410 17.799 -12.875 1.00 98.50 253 LYS A CA 1
ATOM 1900 C C . LYS A 1 253 ? 4.548 16.962 -13.436 1.00 98.50 253 LYS A C 1
ATOM 1902 O O . LYS A 1 253 ? 4.473 16.535 -14.584 1.00 98.50 253 LYS A O 1
ATOM 1907 N N . GLU A 1 254 ? 5.579 16.706 -12.631 1.00 98.56 254 GLU A N 1
ATOM 1908 C CA . GLU A 1 254 ? 6.708 15.900 -13.078 1.00 98.56 254 GLU A CA 1
ATOM 1909 C C . GLU A 1 254 ? 6.286 14.464 -13.362 1.00 98.56 254 GLU A C 1
ATOM 1911 O O . GLU A 1 254 ? 6.731 13.934 -14.368 1.00 98.56 254 GLU A O 1
ATOM 1916 N N . TRP A 1 255 ? 5.408 13.837 -12.573 1.00 98.19 255 TRP A N 1
ATOM 1917 C CA . TRP A 1 255 ? 4.960 12.460 -12.830 1.00 98.19 255 TRP A CA 1
ATOM 1918 C C . TRP A 1 255 ? 4.400 12.292 -14.249 1.00 98.19 255 TRP A C 1
ATOM 1920 O O . TRP A 1 255 ? 4.765 11.343 -14.951 1.00 98.19 255 TRP A O 1
ATOM 1930 N N . TYR A 1 256 ? 3.608 13.272 -14.692 1.00 97.94 256 TYR A N 1
ATOM 1931 C CA . TYR A 1 256 ? 3.015 13.350 -16.029 1.00 97.94 256 TYR A CA 1
ATOM 1932 C C . TYR A 1 256 ? 3.925 13.958 -17.107 1.00 97.94 256 TYR A C 1
ATOM 1934 O O . TYR A 1 256 ? 3.544 13.989 -18.275 1.00 97.94 256 TYR A O 1
ATOM 1942 N N . ASN A 1 257 ? 5.133 14.401 -16.758 1.00 97.31 257 ASN A N 1
ATOM 1943 C CA . ASN A 1 257 ? 6.130 14.918 -17.696 1.00 97.31 257 ASN A CA 1
ATOM 1944 C C . ASN A 1 257 ? 6.823 13.772 -18.460 1.00 97.31 257 ASN A C 1
ATOM 1946 O O . ASN A 1 257 ? 8.013 13.496 -18.296 1.00 97.31 257 ASN A O 1
ATOM 1950 N N . THR A 1 258 ? 6.047 13.027 -19.246 1.00 95.19 258 THR A N 1
ATOM 1951 C CA . THR A 1 258 ? 6.512 11.902 -20.060 1.00 95.19 258 THR A CA 1
ATOM 1952 C C . THR A 1 258 ? 5.511 11.577 -21.172 1.00 95.19 258 THR A C 1
ATOM 1954 O O . THR A 1 258 ? 4.307 11.724 -20.993 1.00 95.19 258 THR A O 1
ATOM 1957 N N . ASP A 1 259 ? 6.007 11.075 -22.306 1.00 92.50 259 ASP A N 1
ATOM 1958 C CA . ASP A 1 259 ? 5.161 10.561 -23.393 1.00 92.50 259 ASP A CA 1
ATOM 1959 C C . ASP A 1 259 ? 4.670 9.122 -23.137 1.00 92.50 259 ASP A C 1
ATOM 1961 O O . ASP A 1 259 ? 3.810 8.606 -23.856 1.00 92.50 259 ASP A O 1
ATOM 1965 N N . ALA A 1 260 ? 5.239 8.434 -22.141 1.00 88.62 260 ALA A N 1
ATOM 1966 C CA . ALA A 1 260 ? 4.841 7.077 -21.796 1.00 88.62 260 ALA A CA 1
ATOM 1967 C C . ALA A 1 260 ? 3.526 7.084 -20.996 1.00 88.62 260 ALA A C 1
ATOM 1969 O O . ALA A 1 260 ? 3.346 7.929 -20.120 1.00 88.62 260 ALA A O 1
ATOM 1970 N N . PRO A 1 261 ? 2.614 6.122 -21.226 1.00 87.25 261 PRO A N 1
ATOM 1971 C CA . PRO A 1 261 ? 1.426 6.000 -20.395 1.00 87.25 261 PRO A CA 1
ATOM 1972 C C . PRO A 1 261 ? 1.833 5.671 -18.954 1.00 87.25 261 PRO A C 1
ATOM 1974 O O . PRO A 1 261 ? 2.506 4.670 -18.700 1.00 87.25 261 PRO A O 1
ATOM 1977 N N . VAL A 1 262 ? 1.393 6.502 -18.012 1.00 91.81 262 VAL A N 1
ATOM 1978 C CA . VAL A 1 262 ? 1.583 6.301 -16.571 1.00 91.81 262 VAL A CA 1
ATOM 1979 C C . VAL A 1 262 ? 0.247 6.014 -15.893 1.00 91.81 262 VAL A C 1
ATOM 1981 O O . VAL A 1 262 ? -0.812 6.417 -16.372 1.00 91.81 262 VAL A O 1
ATOM 1984 N N . LYS A 1 263 ? 0.290 5.292 -14.770 1.00 94.12 263 LYS A N 1
ATOM 1985 C CA . LYS A 1 263 ? -0.870 5.151 -13.881 1.00 94.12 263 LYS A CA 1
ATOM 1986 C C . LYS A 1 263 ? -1.043 6.426 -13.057 1.00 94.12 263 LYS A C 1
ATOM 1988 O O . LYS A 1 263 ? -0.055 7.106 -12.783 1.00 94.12 263 LYS A O 1
ATOM 1993 N N . ALA A 1 264 ? -2.272 6.705 -12.633 1.00 97.50 264 ALA A N 1
ATOM 1994 C CA . ALA A 1 264 ? -2.566 7.819 -11.740 1.00 97.50 264 ALA A CA 1
ATOM 1995 C C . ALA A 1 264 ? -1.718 7.725 -10.448 1.00 97.50 264 ALA A C 1
ATOM 1997 O O . ALA A 1 264 ? -1.701 6.658 -9.821 1.00 97.50 264 ALA A O 1
ATOM 1998 N N . PRO A 1 265 ? -0.991 8.793 -10.063 1.00 98.56 265 PRO A N 1
ATOM 1999 C CA . PRO A 1 265 ? -0.251 8.837 -8.811 1.00 98.56 265 PRO A CA 1
ATOM 2000 C C . PRO A 1 265 ? -1.197 9.059 -7.625 1.00 98.56 265 PRO A C 1
ATOM 2002 O O . PRO A 1 265 ? -2.380 9.376 -7.792 1.00 98.56 265 PRO A O 1
ATOM 2005 N N . LEU A 1 266 ? -0.651 8.910 -6.421 1.00 98.88 266 LEU A N 1
ATOM 2006 C CA . LEU A 1 266 ? -1.301 9.284 -5.169 1.00 98.88 266 LEU A CA 1
ATOM 2007 C C . LEU A 1 266 ? -0.690 10.597 -4.656 1.00 98.88 266 LEU A C 1
ATOM 2009 O O . LEU A 1 266 ? 0.525 10.757 -4.673 1.00 98.88 266 LEU A O 1
ATOM 2013 N N . VAL A 1 267 ? -1.506 11.547 -4.209 1.00 98.81 267 VAL A N 1
ATOM 2014 C CA . VAL A 1 267 ? -1.038 12.796 -3.578 1.00 98.81 267 VAL A CA 1
ATOM 2015 C C . VAL A 1 267 ? -1.261 12.710 -2.068 1.00 98.81 267 VAL A C 1
ATOM 2017 O O . VAL A 1 267 ? -2.402 12.568 -1.634 1.00 98.81 267 VAL A O 1
ATOM 2020 N N . ASN A 1 268 ? -0.199 12.806 -1.266 1.00 98.25 268 ASN A N 1
ATOM 2021 C CA . ASN A 1 268 ? -0.239 12.775 0.198 1.00 98.25 268 ASN A CA 1
ATOM 2022 C C . ASN A 1 268 ? 0.265 14.109 0.786 1.00 98.25 268 ASN A C 1
ATOM 2024 O O . ASN A 1 268 ? 1.452 14.386 0.762 1.00 98.25 268 ASN A O 1
ATOM 2028 N N . SER A 1 269 ? -0.570 14.989 1.327 1.00 97.06 269 SER A N 1
ATOM 2029 C CA . SER A 1 269 ? -2.026 14.886 1.514 1.00 97.06 269 SER A CA 1
ATOM 2030 C C . SER A 1 269 ? -2.728 16.209 1.249 1.00 97.06 269 SER A C 1
ATOM 2032 O O . SER A 1 269 ? -2.152 17.289 1.413 1.00 97.06 269 SER A O 1
ATOM 2034 N N . ILE A 1 270 ? -4.013 16.113 0.917 1.00 97.75 270 ILE A N 1
ATOM 2035 C CA . ILE A 1 270 ? -4.947 17.235 0.832 1.00 97.75 270 ILE A CA 1
ATOM 2036 C C . ILE A 1 270 ? -5.693 17.358 2.168 1.00 97.75 270 ILE A C 1
ATOM 2038 O O . ILE A 1 270 ? -6.109 16.357 2.749 1.00 97.75 270 ILE A O 1
ATOM 2042 N N . LYS A 1 271 ? -5.854 18.589 2.654 1.00 95.62 271 LYS A N 1
ATOM 2043 C CA . LYS A 1 271 ? -6.598 18.944 3.873 1.00 95.62 271 LYS A CA 1
ATOM 2044 C C . LYS A 1 271 ? -7.790 19.819 3.490 1.00 95.62 271 LYS A C 1
ATOM 2046 O O . LYS A 1 271 ? -7.850 20.315 2.364 1.00 95.62 271 LYS A O 1
ATOM 2051 N N . THR A 1 272 ? -8.716 20.072 4.413 1.00 95.06 272 THR A N 1
ATOM 2052 C CA . THR A 1 272 ? -9.872 20.959 4.158 1.00 95.06 272 THR A CA 1
ATOM 2053 C C . THR A 1 272 ? -9.455 22.342 3.649 1.00 95.06 272 THR A C 1
ATOM 2055 O O . THR A 1 272 ? -10.042 22.848 2.688 1.00 95.06 272 THR A O 1
ATOM 2058 N N . TYR A 1 273 ? -8.385 22.901 4.224 1.00 93.25 273 TYR A N 1
ATOM 2059 C CA . TYR A 1 273 ? -7.840 24.223 3.898 1.00 93.25 273 TYR A CA 1
ATOM 2060 C C . TYR A 1 273 ? -6.880 24.251 2.691 1.00 93.25 273 TYR A C 1
ATOM 2062 O O . TYR A 1 273 ? -6.574 25.333 2.200 1.00 93.25 273 TYR A O 1
ATOM 2070 N N . THR A 1 274 ? -6.432 23.099 2.168 1.00 95.81 274 THR A N 1
ATOM 2071 C CA . THR A 1 274 ? -5.639 23.028 0.915 1.00 95.81 274 THR A CA 1
ATOM 2072 C C . THR A 1 274 ? -6.436 22.494 -0.280 1.00 95.81 274 THR A C 1
ATOM 2074 O O . THR A 1 274 ? -5.996 22.594 -1.427 1.00 95.81 274 THR A O 1
ATOM 2077 N N . ALA A 1 275 ? -7.643 21.966 -0.048 1.00 96.69 275 ALA A N 1
ATOM 2078 C CA . ALA A 1 275 ? -8.502 21.379 -1.076 1.00 96.69 275 ALA A CA 1
ATOM 2079 C C . ALA A 1 275 ? -8.798 22.334 -2.242 1.00 96.69 275 ALA A C 1
ATOM 2081 O O . ALA A 1 275 ? -8.700 21.924 -3.398 1.00 96.69 275 ALA A O 1
ATOM 2082 N N . ASP A 1 276 ? -9.078 23.607 -1.953 1.00 95.19 276 ASP A N 1
ATOM 2083 C CA . ASP A 1 276 ? -9.455 24.601 -2.967 1.00 95.19 276 ASP A CA 1
ATOM 2084 C C . ASP A 1 276 ? -8.292 24.938 -3.921 1.00 95.19 276 ASP A C 1
ATOM 2086 O O . ASP A 1 276 ? -8.518 25.393 -5.042 1.00 95.19 276 ASP A O 1
ATOM 2090 N N . ASN A 1 277 ? -7.049 24.683 -3.498 1.00 96.69 277 ASN A N 1
ATOM 2091 C CA . ASN A 1 277 ? -5.848 24.828 -4.320 1.00 96.69 277 ASN A CA 1
ATOM 2092 C C . ASN A 1 277 ? -5.517 23.532 -5.082 1.00 96.69 277 ASN A C 1
ATOM 2094 O O . ASN A 1 277 ? -5.189 23.560 -6.268 1.00 96.69 277 ASN A O 1
ATOM 2098 N N . MET A 1 278 ? -5.644 22.380 -4.416 1.00 98.12 278 MET A N 1
ATOM 2099 C CA . MET A 1 278 ? -5.171 21.093 -4.934 1.00 98.12 278 MET A CA 1
ATOM 2100 C C . MET A 1 278 ? -6.189 20.359 -5.818 1.00 98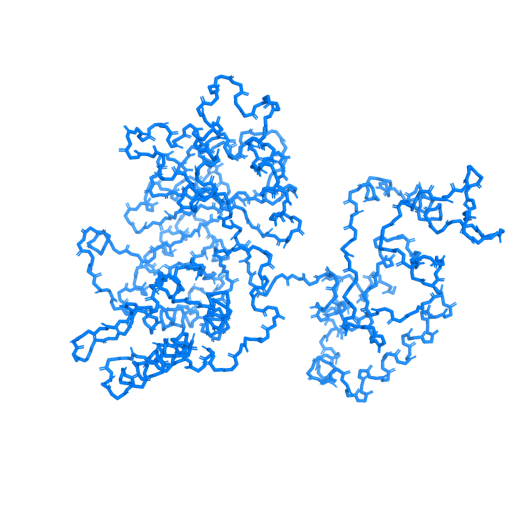.12 278 MET A C 1
ATOM 2102 O O . MET A 1 278 ? -5.826 19.814 -6.860 1.00 98.12 278 MET A O 1
ATOM 2106 N N . MET A 1 279 ? -7.473 20.335 -5.450 1.00 98.12 279 MET A N 1
ATOM 2107 C CA . MET A 1 279 ? -8.503 19.576 -6.177 1.00 98.12 279 MET A CA 1
ATOM 2108 C C . MET A 1 279 ? -8.809 20.091 -7.596 1.00 98.12 279 MET A C 1
ATOM 2110 O O . MET A 1 279 ? -9.075 19.255 -8.466 1.00 98.12 279 MET A O 1
ATOM 2114 N N . PRO A 1 280 ? -8.724 21.403 -7.913 1.00 98.31 280 PRO A N 1
ATOM 2115 C CA . PRO A 1 280 ? -8.892 21.881 -9.286 1.00 98.31 280 PRO A CA 1
ATOM 2116 C C . PRO A 1 280 ? -7.934 21.247 -10.301 1.00 98.31 280 PRO A C 1
ATOM 2118 O O . PRO A 1 280 ? -8.296 21.148 -11.476 1.00 98.31 280 PRO A O 1
ATOM 2121 N N . LEU A 1 281 ? -6.760 20.774 -9.860 1.00 98.19 281 LEU A N 1
ATOM 2122 C CA . LEU A 1 281 ? -5.767 20.102 -10.708 1.00 98.19 281 LEU A CA 1
ATOM 2123 C C . LEU A 1 281 ? -6.306 18.821 -11.352 1.00 98.19 281 LEU A C 1
ATOM 2125 O O . LEU A 1 281 ? -5.770 18.401 -12.373 1.00 98.19 281 LEU A O 1
ATOM 2129 N N . LYS A 1 282 ? -7.390 18.231 -10.820 1.00 97.81 282 LYS A N 1
ATOM 2130 C CA . LYS A 1 282 ? -8.060 17.047 -11.389 1.00 97.81 282 LYS A CA 1
ATOM 2131 C C . LYS A 1 282 ? -8.524 17.250 -12.835 1.00 97.81 282 LYS A C 1
ATOM 2133 O O . LYS A 1 282 ? -8.694 16.286 -13.575 1.00 97.81 282 LYS A O 1
ATOM 2138 N N . LYS A 1 283 ? -8.722 18.507 -13.252 1.00 97.25 283 LYS A N 1
ATOM 2139 C CA . LYS A 1 283 ? -9.055 18.869 -14.640 1.00 97.25 283 LYS A CA 1
ATOM 2140 C C . LYS A 1 283 ? -7.916 18.583 -15.616 1.00 97.25 283 LYS A C 1
ATOM 2142 O O . LYS A 1 283 ? -8.187 18.252 -16.767 1.00 97.25 283 LYS A O 1
ATOM 2147 N N . ASP A 1 284 ? -6.680 18.724 -15.147 1.00 96.75 284 ASP A N 1
ATOM 2148 C CA . ASP A 1 284 ? -5.473 18.625 -15.965 1.00 96.75 284 ASP A CA 1
ATOM 2149 C C . ASP A 1 284 ? -4.733 17.298 -15.733 1.00 96.75 284 ASP A C 1
ATOM 2151 O O . ASP A 1 284 ? -4.112 16.769 -16.654 1.00 96.75 284 ASP A O 1
ATOM 2155 N N . TYR A 1 285 ? -4.821 16.742 -14.521 1.00 97.62 285 TYR A N 1
ATOM 2156 C CA . TYR A 1 285 ? -4.109 15.538 -14.100 1.00 97.62 285 TYR A CA 1
ATOM 2157 C C . TYR A 1 285 ? -5.059 14.551 -13.429 1.00 97.62 285 TYR A C 1
ATOM 2159 O O . TYR A 1 285 ? -5.792 14.908 -12.510 1.00 97.62 285 TYR A O 1
ATOM 2167 N N . ASP A 1 286 ? -5.007 13.284 -13.832 1.00 97.69 286 ASP A N 1
ATOM 2168 C CA . ASP A 1 286 ? -5.702 12.223 -13.107 1.00 97.69 286 ASP A CA 1
ATOM 2169 C C . ASP A 1 286 ? -4.888 11.832 -11.864 1.00 97.69 286 ASP A C 1
ATOM 2171 O O . ASP A 1 286 ? -3.695 11.562 -11.964 1.00 97.69 286 ASP A O 1
ATOM 2175 N N . PHE A 1 287 ? -5.476 11.824 -10.674 1.00 98.62 287 PHE A N 1
ATOM 2176 C CA . PHE A 1 287 ? -4.799 11.354 -9.464 1.00 98.62 287 PHE A CA 1
ATOM 2177 C C . PHE A 1 287 ? -5.808 10.897 -8.417 1.00 98.62 287 PHE A C 1
ATOM 2179 O O . PHE A 1 287 ? -6.977 11.294 -8.437 1.00 98.62 287 PHE A O 1
ATOM 2186 N N . SER A 1 288 ? -5.325 10.057 -7.507 1.00 98.81 288 SER A N 1
ATOM 2187 C CA . SER A 1 288 ? -5.959 9.775 -6.220 1.00 98.81 288 SER A CA 1
ATOM 2188 C C . SER A 1 288 ? -5.275 10.605 -5.138 1.00 98.81 288 SER A C 1
ATOM 2190 O O . SER A 1 288 ? -4.145 11.065 -5.329 1.00 98.81 288 SER A O 1
ATOM 2192 N N . PHE A 1 289 ? -5.910 10.800 -3.987 1.00 98.81 289 PHE A N 1
ATOM 2193 C CA . PHE A 1 289 ? -5.291 11.567 -2.903 1.00 98.81 289 PHE A CA 1
ATOM 2194 C C . PHE A 1 289 ? -5.571 10.984 -1.523 1.00 98.81 289 PHE A C 1
ATOM 2196 O O . PHE A 1 289 ? -6.602 10.349 -1.293 1.00 98.81 289 PHE A O 1
ATOM 2203 N N . ILE A 1 290 ? -4.643 11.246 -0.602 1.00 98.81 290 ILE A N 1
ATOM 2204 C CA . ILE A 1 290 ? -4.850 11.067 0.828 1.00 98.81 290 ILE A CA 1
ATOM 2205 C C . ILE A 1 290 ? -5.469 12.348 1.395 1.00 98.81 290 ILE A C 1
ATOM 2207 O O . ILE A 1 290 ? -4.864 13.418 1.324 1.00 98.81 290 ILE A O 1
ATOM 2211 N N . GLY A 1 291 ? -6.684 12.245 1.929 1.00 98.25 291 GLY A N 1
ATOM 2212 C CA . GLY A 1 291 ? -7.367 13.286 2.688 1.00 98.25 291 GLY A CA 1
ATOM 2213 C C . GLY A 1 291 ? -6.991 13.186 4.162 1.00 98.25 291 GLY A C 1
ATOM 2214 O O . GLY A 1 291 ? -7.514 12.320 4.865 1.00 98.25 291 GLY A O 1
ATOM 2215 N N . LEU A 1 292 ? -6.089 14.046 4.632 1.00 96.62 292 LEU A N 1
ATOM 2216 C CA . LEU A 1 292 ? -5.677 14.051 6.036 1.00 96.62 292 LEU A CA 1
ATOM 2217 C C . LEU A 1 292 ? -6.756 14.729 6.887 1.00 96.62 292 LEU A C 1
ATOM 2219 O O . LEU A 1 292 ? -7.063 15.907 6.692 1.00 96.62 292 LEU A O 1
ATOM 2223 N N . LEU A 1 293 ? -7.321 13.983 7.838 1.00 94.88 293 LEU A N 1
ATOM 2224 C CA . LEU A 1 293 ? -8.370 14.454 8.741 1.00 94.88 293 LEU A CA 1
ATOM 2225 C C . LEU A 1 293 ? -7.750 15.240 9.898 1.00 94.88 293 LEU A C 1
ATOM 2227 O O . LEU A 1 293 ? -7.596 14.736 11.006 1.00 94.88 293 LEU A O 1
ATOM 2231 N N . MET A 1 294 ? -7.365 16.480 9.613 1.00 88.88 294 MET A N 1
ATOM 2232 C CA . MET A 1 294 ? -6.792 17.403 10.586 1.00 88.88 294 MET A CA 1
ATOM 2233 C C . MET A 1 294 ? -7.285 18.823 10.308 1.00 88.88 294 MET A C 1
ATOM 2235 O O . MET A 1 294 ? -7.215 19.286 9.168 1.00 88.88 294 MET A O 1
ATOM 2239 N N . SER A 1 295 ? -7.786 19.516 11.335 1.00 83.56 295 SER A N 1
ATOM 2240 C CA . SER A 1 295 ? -8.151 20.933 11.196 1.00 83.56 295 SER A CA 1
ATOM 2241 C C . SER A 1 295 ? -6.908 21.829 11.212 1.00 83.56 295 SER A C 1
ATOM 2243 O O . SER A 1 295 ? -5.845 21.427 11.691 1.00 83.56 295 SER A O 1
ATOM 2245 N N . GLU A 1 296 ? -7.031 23.061 10.720 1.00 81.88 296 GLU A N 1
ATOM 2246 C CA . GLU A 1 296 ? -5.935 24.040 10.753 1.00 81.88 296 GLU A CA 1
ATOM 2247 C C . GLU A 1 296 ? -5.514 24.371 12.201 1.00 81.88 296 GLU A C 1
ATOM 2249 O O . GLU A 1 296 ? -4.325 24.487 12.518 1.00 81.88 296 GLU A O 1
ATOM 2254 N N . GLU A 1 297 ? -6.474 24.439 13.125 1.00 75.19 297 GLU A N 1
ATOM 2255 C CA . GLU A 1 297 ? -6.225 24.647 14.555 1.00 75.19 297 GLU A CA 1
ATOM 2256 C C . GLU A 1 297 ? -5.552 23.437 15.205 1.00 75.19 297 GLU A C 1
ATOM 2258 O O . GLU A 1 297 ? -4.691 23.596 16.071 1.00 75.19 297 GLU A O 1
ATOM 2263 N N . ALA A 1 298 ? -5.920 22.218 14.811 1.00 75.81 298 ALA A N 1
ATOM 2264 C CA . ALA A 1 298 ? -5.260 21.011 15.298 1.00 75.81 298 ALA A CA 1
ATOM 2265 C C . ALA A 1 298 ? -3.806 20.941 14.806 1.00 75.81 298 ALA A C 1
ATOM 2267 O O . ALA A 1 298 ? -2.909 20.652 15.600 1.00 75.81 298 ALA A O 1
ATOM 2268 N N . ALA A 1 299 ? -3.564 21.300 13.543 1.00 68.38 299 ALA A N 1
ATOM 2269 C CA . ALA A 1 299 ? -2.232 21.339 12.943 1.00 68.38 299 ALA A CA 1
ATOM 2270 C C . ALA A 1 299 ? -1.293 22.344 13.632 1.00 68.38 299 ALA A C 1
ATOM 2272 O O . ALA A 1 299 ? -0.098 22.089 13.770 1.00 68.38 299 ALA A O 1
ATOM 2273 N N . SER A 1 300 ? -1.830 23.488 14.066 1.00 58.44 300 SER A N 1
ATOM 2274 C CA . SER A 1 300 ? -1.049 24.603 14.617 1.00 58.44 300 SER A CA 1
ATOM 2275 C C . SER A 1 300 ? -0.946 24.607 16.145 1.00 58.44 300 SER A C 1
ATOM 2277 O O . SER A 1 300 ? 0.098 24.974 16.685 1.00 58.44 300 SER A O 1
ATOM 2279 N N . ALA A 1 301 ? -2.000 24.197 16.855 1.00 58.56 301 ALA A N 1
ATOM 2280 C CA . ALA A 1 301 ? -2.078 24.255 18.317 1.00 58.56 301 ALA A CA 1
ATOM 2281 C C . ALA A 1 301 ? -2.060 22.876 19.001 1.00 58.56 301 ALA A C 1
ATOM 2283 O O . ALA A 1 301 ? -2.086 22.811 20.230 1.00 58.56 301 ALA A O 1
ATOM 2284 N N . GLY A 1 302 ? -2.016 21.776 18.238 1.00 63.72 302 GLY A N 1
ATOM 2285 C CA . GLY A 1 302 ? -2.041 20.415 18.787 1.00 63.72 302 GLY A CA 1
ATOM 2286 C C . GLY A 1 302 ? -3.374 20.061 19.450 1.00 63.72 302 GLY A C 1
ATOM 2287 O O . GLY A 1 302 ? -3.413 19.280 20.401 1.00 63.72 302 GLY A O 1
ATOM 2288 N N . THR A 1 303 ? -4.465 20.678 18.987 1.00 70.25 303 THR A N 1
ATOM 2289 C CA . THR A 1 303 ? -5.800 20.490 19.560 1.00 70.25 303 THR A CA 1
ATOM 2290 C C . THR A 1 303 ? -6.312 19.080 19.285 1.00 70.25 303 THR A C 1
ATOM 2292 O O . THR A 1 303 ? -6.263 18.575 18.166 1.00 70.25 303 THR A O 1
ATOM 2295 N N . MET A 1 304 ? -6.836 18.442 20.326 1.00 75.31 304 MET A N 1
ATOM 2296 C CA . MET A 1 304 ? -7.400 17.101 20.263 1.00 75.31 304 MET A CA 1
ATOM 2297 C C . MET A 1 304 ? -8.797 17.148 19.623 1.00 75.31 304 MET A C 1
ATOM 2299 O O . MET A 1 304 ? -9.679 17.830 20.135 1.00 75.31 304 MET A O 1
ATOM 2303 N N . GLN A 1 305 ? -8.996 16.426 18.518 1.00 85.94 305 GLN A N 1
ATOM 2304 C CA . GLN A 1 305 ? -10.268 16.387 17.779 1.00 85.94 305 GLN A CA 1
ATOM 2305 C C . GLN A 1 305 ? -11.109 15.165 18.168 1.00 85.94 305 GLN A C 1
ATOM 2307 O O . GLN A 1 305 ? -10.552 14.088 18.404 1.00 85.94 305 GLN A O 1
ATOM 2312 N N . SER A 1 306 ? -12.431 15.315 18.260 1.00 91.62 306 SER A N 1
ATOM 2313 C CA . SER A 1 306 ? -13.358 14.205 18.524 1.00 91.62 306 SER A CA 1
ATOM 2314 C C . SER A 1 306 ? -13.615 13.357 17.269 1.00 91.62 306 SER A C 1
ATOM 2316 O O . SER A 1 306 ? -13.223 13.731 16.167 1.00 91.62 306 SER A O 1
ATOM 2318 N N . VAL A 1 307 ? -14.281 12.205 17.425 1.00 95.00 307 VAL A N 1
ATOM 2319 C CA . VAL A 1 307 ? -14.693 11.371 16.276 1.00 95.00 307 VAL A CA 1
ATOM 2320 C C . VAL A 1 307 ? -15.630 12.148 15.350 1.00 95.00 307 VAL A C 1
ATOM 2322 O O . VAL A 1 307 ? -15.441 12.120 14.139 1.00 95.00 307 VAL A O 1
ATOM 2325 N N . ASP A 1 308 ? -16.595 12.879 15.913 1.00 95.56 308 ASP A N 1
ATOM 2326 C CA . ASP A 1 308 ? -17.548 13.668 15.130 1.00 95.56 308 ASP A CA 1
ATOM 2327 C C . ASP A 1 308 ? -16.835 14.772 14.337 1.00 95.56 308 ASP A C 1
ATOM 2329 O O . ASP A 1 308 ? -17.107 14.937 13.150 1.00 95.56 308 ASP A O 1
ATOM 2333 N N . ASP A 1 309 ? -15.853 15.455 14.941 1.00 94.69 309 ASP A N 1
ATOM 2334 C CA . ASP A 1 309 ? -15.056 16.472 14.239 1.00 94.69 309 ASP A CA 1
ATOM 2335 C C . ASP A 1 309 ? -14.314 15.870 13.035 1.00 94.69 309 ASP A C 1
ATOM 2337 O O . ASP A 1 309 ? -14.320 16.439 11.944 1.00 94.69 309 ASP A O 1
ATOM 2341 N N . LEU A 1 310 ? -13.691 14.699 13.210 1.00 95.88 310 LEU A N 1
ATOM 2342 C CA . LEU A 1 310 ? -12.961 14.013 12.138 1.00 95.88 310 LEU A CA 1
ATOM 2343 C C . LEU A 1 310 ? -13.900 13.533 11.019 1.00 95.88 310 LEU A C 1
ATOM 2345 O O . LEU A 1 310 ? -13.551 13.617 9.840 1.00 95.88 310 LEU A O 1
ATOM 2349 N N . VAL A 1 311 ? -15.100 13.061 11.370 1.00 97.75 311 VAL A N 1
ATOM 2350 C CA . VAL A 1 311 ? -16.136 12.668 10.403 1.00 97.75 311 VAL A CA 1
ATOM 2351 C C . VAL A 1 311 ? -16.628 13.874 9.602 1.00 97.75 311 VAL A C 1
ATOM 2353 O O . VAL A 1 311 ? -16.800 13.762 8.387 1.00 97.75 311 VAL A O 1
ATOM 2356 N N . GLU A 1 312 ? -16.830 15.029 10.235 1.00 97.50 312 GLU A N 1
ATOM 2357 C CA . GLU A 1 312 ? -17.238 16.248 9.529 1.00 97.50 312 GLU A CA 1
ATOM 2358 C C . GLU A 1 312 ? -16.141 16.758 8.585 1.00 97.50 312 GLU A C 1
ATOM 2360 O O . GLU A 1 312 ? -16.443 17.092 7.437 1.00 97.50 312 GLU A O 1
ATOM 2365 N N . LEU A 1 313 ? -14.863 16.704 8.986 1.00 97.19 313 LEU A N 1
ATOM 2366 C CA . LEU A 1 313 ? -13.745 16.993 8.075 1.00 97.19 313 LEU A CA 1
ATOM 2367 C C . LEU A 1 313 ? -13.742 16.057 6.859 1.00 97.19 313 LEU A C 1
ATOM 2369 O O . LEU A 1 313 ? -13.530 16.503 5.730 1.00 97.19 313 LEU A O 1
ATOM 2373 N N . ALA A 1 314 ? -14.006 14.764 7.064 1.00 98.19 314 ALA A N 1
ATOM 2374 C CA . ALA A 1 314 ? -14.076 13.800 5.970 1.00 98.19 314 ALA A CA 1
ATOM 2375 C C . ALA A 1 314 ? -15.221 14.120 5.000 1.00 98.19 314 ALA A C 1
ATOM 2377 O O . ALA A 1 314 ? -15.018 14.091 3.786 1.00 98.19 314 ALA A O 1
ATOM 2378 N N . LYS A 1 315 ? -16.403 14.479 5.517 1.00 98.31 315 LYS A N 1
ATOM 2379 C CA . LYS A 1 315 ? -17.551 14.897 4.696 1.00 98.31 315 LYS A CA 1
ATOM 2380 C C . LYS A 1 315 ? -17.260 16.168 3.908 1.00 98.31 315 LYS A C 1
ATOM 2382 O O . LYS A 1 315 ? -17.642 16.243 2.741 1.00 98.31 315 LYS A O 1
ATOM 2387 N N . GLU A 1 316 ? -16.577 17.140 4.509 1.00 98.06 316 GLU A N 1
ATOM 2388 C CA . GLU A 1 316 ? -16.174 18.368 3.821 1.00 98.06 316 GLU A CA 1
ATOM 2389 C C . GLU A 1 316 ? -15.223 18.060 2.656 1.00 98.06 316 GLU A C 1
ATOM 2391 O O . GLU A 1 316 ? -15.499 18.440 1.515 1.00 98.06 316 GLU A O 1
ATOM 2396 N N . ILE A 1 317 ? -14.142 17.313 2.916 1.00 98.38 317 ILE A N 1
ATOM 2397 C CA . ILE A 1 317 ? -13.179 16.897 1.884 1.00 98.38 317 ILE A CA 1
ATOM 2398 C C . ILE A 1 317 ? -13.887 16.092 0.787 1.00 98.38 317 ILE A C 1
ATOM 2400 O O . ILE A 1 317 ? -13.671 16.347 -0.398 1.00 98.38 317 ILE A O 1
ATOM 2404 N N . PHE A 1 318 ? -14.752 15.146 1.158 1.00 98.62 318 PHE A N 1
ATOM 2405 C CA . PHE A 1 318 ? -15.511 14.337 0.206 1.00 98.62 318 PHE A CA 1
ATOM 2406 C C . PHE A 1 318 ? -16.417 15.199 -0.678 1.00 98.62 318 PHE A C 1
ATOM 2408 O O . PHE A 1 318 ? -16.406 15.043 -1.898 1.00 98.62 318 PHE A O 1
ATOM 2415 N N . GLY A 1 319 ? -17.170 16.129 -0.083 1.00 98.25 319 GLY A N 1
ATOM 2416 C CA . GLY A 1 319 ? -18.055 17.044 -0.803 1.00 98.25 319 GLY A CA 1
ATOM 2417 C C . GLY A 1 319 ? -17.301 17.857 -1.852 1.00 98.25 319 GLY A C 1
ATOM 2418 O O . GLY A 1 319 ? -17.662 17.813 -3.030 1.00 98.25 319 GLY A O 1
ATOM 2419 N N . LYS A 1 320 ? -16.193 18.497 -1.455 1.00 98.31 320 LYS A N 1
ATOM 2420 C CA . LYS A 1 320 ? -15.314 19.235 -2.379 1.00 98.31 320 LYS A CA 1
ATOM 2421 C C . LYS A 1 320 ? -14.764 18.328 -3.486 1.00 98.31 320 LYS A C 1
ATOM 2423 O O . LYS A 1 320 ? -14.778 18.696 -4.659 1.00 98.31 320 LYS A O 1
ATOM 2428 N N . ALA A 1 321 ? -14.337 17.110 -3.152 1.00 98.44 321 ALA A N 1
ATOM 2429 C CA . ALA A 1 321 ? -13.814 16.165 -4.137 1.00 98.44 321 ALA A CA 1
ATOM 2430 C C . ALA A 1 321 ? -14.867 15.783 -5.195 1.00 98.44 321 ALA A C 1
ATOM 2432 O O . ALA A 1 321 ? -14.558 15.726 -6.389 1.00 98.44 321 ALA A O 1
ATOM 2433 N N . MET A 1 322 ? -16.125 15.576 -4.791 1.00 98.06 322 MET A N 1
ATOM 2434 C CA . MET A 1 322 ? -17.214 15.274 -5.728 1.00 98.06 322 MET A CA 1
ATOM 2435 C C . MET A 1 322 ? -17.478 16.432 -6.701 1.00 98.06 322 MET A C 1
ATOM 2437 O O . MET A 1 322 ? -17.711 16.188 -7.886 1.00 98.06 322 MET A O 1
ATOM 2441 N N . GLU A 1 323 ? -17.386 17.686 -6.248 1.00 97.88 323 GLU A N 1
ATOM 2442 C CA . GLU A 1 323 ? -17.532 18.875 -7.108 1.00 97.88 323 GLU A CA 1
ATOM 2443 C C . GLU A 1 323 ? -16.444 18.960 -8.192 1.00 97.88 323 GLU A C 1
ATOM 2445 O O . GLU A 1 323 ? -16.691 19.454 -9.296 1.00 97.88 323 GLU A O 1
ATOM 2450 N N . HIS A 1 324 ? -15.254 18.428 -7.906 1.00 97.88 324 HIS A N 1
ATOM 2451 C CA . HIS A 1 324 ? -14.121 18.373 -8.831 1.00 97.88 324 HIS A CA 1
ATOM 2452 C C . HIS A 1 324 ? -14.063 17.097 -9.686 1.00 97.88 324 HIS A C 1
ATOM 2454 O O . HIS A 1 324 ? -13.154 16.952 -10.505 1.00 97.88 324 HIS A O 1
ATOM 2460 N N . GLY A 1 325 ? -15.047 16.202 -9.559 1.00 97.19 325 GLY A N 1
ATOM 2461 C CA . GLY A 1 325 ? -15.172 15.006 -10.394 1.00 97.19 325 GLY A CA 1
ATOM 2462 C C . GLY A 1 325 ? -14.305 13.823 -9.960 1.00 97.19 325 GLY A C 1
ATOM 2463 O O . GLY A 1 325 ? -14.086 12.915 -10.764 1.00 97.19 325 GLY A O 1
ATOM 2464 N N . PHE A 1 326 ? -13.820 13.810 -8.715 1.00 98.44 326 PHE A N 1
ATOM 2465 C CA . PHE A 1 326 ? -13.229 12.608 -8.127 1.00 98.44 326 PHE A CA 1
ATOM 2466 C C . PHE A 1 326 ? -14.290 11.530 -7.898 1.00 98.44 326 PHE A C 1
ATOM 2468 O O . PHE A 1 326 ? -15.479 11.818 -7.742 1.00 98.44 326 PHE A O 1
ATOM 2475 N N . LYS A 1 327 ? -13.848 10.276 -7.832 1.00 98.06 327 LYS A N 1
ATOM 2476 C CA . LYS A 1 327 ? -14.678 9.139 -7.408 1.00 98.06 327 LYS A CA 1
ATOM 2477 C C . LYS A 1 327 ? -14.318 8.715 -5.992 1.00 98.06 327 LYS A C 1
ATOM 2479 O O . LYS A 1 327 ? -13.203 8.955 -5.544 1.00 98.06 327 LYS A O 1
ATOM 2484 N N . ALA A 1 328 ? -15.238 8.045 -5.301 1.00 97.88 328 ALA A N 1
ATOM 2485 C CA . ALA A 1 328 ? -15.005 7.589 -3.931 1.00 97.88 328 ALA A CA 1
ATOM 2486 C C . ALA A 1 328 ? -13.754 6.698 -3.825 1.00 97.88 328 ALA A C 1
ATOM 2488 O O . ALA A 1 328 ? -12.933 6.912 -2.942 1.00 97.88 328 ALA A O 1
ATOM 2489 N N . GLU A 1 329 ? -13.555 5.779 -4.772 1.00 97.31 329 GLU A N 1
ATOM 2490 C CA . GLU A 1 329 ? -12.378 4.900 -4.850 1.00 97.31 329 GLU A CA 1
ATOM 2491 C C . GLU A 1 329 ? -11.039 5.625 -5.106 1.00 97.31 329 GLU A C 1
ATOM 2493 O O . GLU A 1 329 ? -9.980 5.009 -5.027 1.00 97.31 329 GLU A O 1
ATOM 2498 N N . GLU A 1 330 ? -11.058 6.925 -5.410 1.00 98.50 330 GLU A N 1
ATOM 2499 C CA . GLU A 1 330 ? -9.857 7.754 -5.588 1.00 98.50 330 GLU A CA 1
ATOM 2500 C C . GLU A 1 330 ? -9.483 8.525 -4.305 1.00 98.50 330 GLU A C 1
ATOM 2502 O O . GLU A 1 330 ? -8.495 9.264 -4.301 1.00 98.50 330 GLU A O 1
ATOM 2507 N N . ILE A 1 331 ? -10.258 8.367 -3.225 1.00 98.75 331 ILE A N 1
ATOM 2508 C CA . ILE A 1 331 ? -10.112 9.102 -1.963 1.00 98.75 331 ILE A CA 1
ATOM 2509 C C . ILE A 1 331 ? -9.661 8.143 -0.861 1.00 98.75 331 ILE A C 1
ATOM 2511 O O . ILE A 1 331 ? -10.343 7.164 -0.555 1.00 98.75 331 ILE A O 1
ATOM 2515 N N . PHE A 1 332 ? -8.530 8.457 -0.235 1.00 98.75 332 PHE A N 1
ATOM 2516 C CA . PHE A 1 332 ? -7.954 7.716 0.883 1.00 98.75 332 PHE A CA 1
ATOM 2517 C C . PHE A 1 332 ? -7.980 8.607 2.124 1.00 98.75 332 PHE A C 1
ATOM 2519 O O . PHE A 1 332 ? -7.216 9.556 2.205 1.00 98.75 332 PHE A O 1
ATOM 2526 N N . PHE A 1 333 ? -8.829 8.350 3.109 1.00 98.62 333 PHE A N 1
ATOM 2527 C CA . PHE A 1 333 ? -8.796 9.141 4.341 1.00 98.62 333 PHE A CA 1
ATOM 2528 C C . PHE A 1 333 ? -7.687 8.670 5.281 1.00 98.62 333 PHE A C 1
ATOM 2530 O O . PHE A 1 333 ? -7.474 7.468 5.437 1.00 98.62 333 PHE A O 1
ATOM 2537 N N . ASP A 1 334 ? -7.008 9.617 5.927 1.00 97.06 334 ASP A N 1
ATOM 2538 C CA . ASP A 1 334 ? -6.060 9.354 7.011 1.00 97.06 334 ASP A CA 1
ATOM 2539 C C . ASP A 1 334 ? -6.571 10.007 8.298 1.00 97.06 334 ASP A C 1
ATOM 2541 O O . ASP A 1 334 ? -6.639 11.231 8.412 1.00 97.06 334 ASP A O 1
ATOM 2545 N N . SER A 1 335 ? -6.957 9.176 9.267 1.00 91.25 335 SER A N 1
ATOM 2546 C CA . SER A 1 335 ? -7.448 9.607 10.582 1.00 91.25 335 SER A CA 1
ATOM 2547 C C . SER A 1 335 ? -6.327 9.895 11.588 1.00 91.25 335 SER A C 1
ATOM 2549 O O . SER A 1 335 ? -6.610 10.073 12.770 1.00 91.25 335 SER A O 1
ATOM 2551 N N . THR A 1 336 ? -5.072 9.927 11.133 1.00 88.50 336 THR A N 1
ATOM 2552 C CA . THR A 1 336 ? -3.838 10.073 11.912 1.00 88.50 336 THR A CA 1
ATOM 2553 C C . THR A 1 336 ? -3.542 8.882 12.830 1.00 88.50 336 THR A C 1
ATOM 2555 O O . THR A 1 336 ? -4.384 8.392 13.580 1.00 88.50 336 THR A O 1
ATOM 2558 N N . VAL A 1 337 ? -2.291 8.418 12.807 1.00 90.56 337 VAL A N 1
ATOM 2559 C CA . VAL A 1 337 ? -1.774 7.404 13.740 1.00 90.56 337 VAL A CA 1
ATOM 2560 C C . VAL A 1 337 ? -0.976 8.103 14.832 1.00 90.56 337 VAL A C 1
ATOM 2562 O O . VAL A 1 337 ? 0.066 8.698 14.556 1.00 90.56 337 VAL A O 1
ATOM 2565 N N . PHE A 1 338 ? -1.420 7.979 16.080 1.00 91.25 338 PHE A N 1
ATOM 2566 C CA . PHE A 1 338 ? -0.657 8.440 17.237 1.00 91.25 338 PHE A CA 1
ATOM 2567 C C . PHE A 1 338 ? 0.173 7.289 17.837 1.00 91.25 338 PHE A C 1
ATOM 2569 O O . PHE A 1 338 ? -0.287 6.143 17.816 1.00 91.25 338 PHE A O 1
ATOM 2576 N N . PRO A 1 339 ? 1.389 7.535 18.361 1.00 94.06 339 PRO A N 1
ATOM 2577 C CA . PRO A 1 339 ? 2.183 6.472 18.970 1.00 94.06 339 PRO A CA 1
ATOM 2578 C C . PRO A 1 339 ? 1.530 5.903 20.232 1.00 94.06 339 PRO A C 1
ATOM 2580 O O . PRO A 1 339 ? 1.222 6.645 21.163 1.00 94.06 339 PRO A O 1
ATOM 2583 N N . LEU A 1 340 ? 1.414 4.573 20.315 1.00 94.50 340 LEU A N 1
ATOM 2584 C CA . LEU A 1 340 ? 0.820 3.889 21.474 1.00 94.50 340 LEU A CA 1
ATOM 2585 C C . LEU A 1 340 ? 1.574 4.183 22.777 1.00 94.50 340 LEU A C 1
ATOM 2587 O O . LEU A 1 340 ? 0.972 4.244 23.844 1.00 94.50 340 LEU A O 1
ATOM 2591 N N . ALA A 1 341 ? 2.889 4.408 22.690 1.00 92.06 341 ALA A N 1
ATOM 2592 C CA . ALA A 1 341 ? 3.742 4.719 23.837 1.00 92.06 341 ALA A CA 1
ATOM 2593 C C . ALA A 1 341 ? 3.281 5.959 24.626 1.00 92.06 341 ALA A C 1
ATOM 2595 O O . ALA A 1 341 ? 3.556 6.065 25.820 1.00 92.06 341 ALA A O 1
ATOM 2596 N N . ILE A 1 342 ? 2.603 6.895 23.956 1.00 90.06 342 ILE A N 1
ATOM 2597 C CA . ILE A 1 342 ? 2.148 8.168 24.525 1.00 90.06 342 ILE A CA 1
ATOM 2598 C C . ILE A 1 342 ? 0.642 8.395 24.343 1.00 90.06 342 ILE A C 1
ATOM 2600 O O . ILE A 1 342 ? 0.144 9.470 24.674 1.00 90.06 342 ILE A O 1
ATOM 2604 N N . ASP A 1 343 ? -0.097 7.402 23.845 1.00 90.88 343 ASP A N 1
ATOM 2605 C CA . ASP A 1 343 ? -1.551 7.455 23.692 1.00 90.88 343 ASP A CA 1
ATOM 2606 C C . ASP A 1 343 ? -2.241 7.242 25.048 1.00 90.88 343 ASP A C 1
ATOM 2608 O O . ASP A 1 343 ? -2.846 6.211 25.312 1.00 90.88 343 ASP A O 1
ATOM 2612 N N . MET A 1 344 ? -2.060 8.201 25.957 1.00 80.69 344 MET A N 1
ATOM 2613 C CA . MET A 1 344 ? -2.575 8.151 27.324 1.00 80.69 344 MET A CA 1
ATOM 2614 C C . MET A 1 344 ? -3.212 9.496 27.684 1.00 80.69 344 MET A C 1
ATOM 2616 O O . MET A 1 344 ? -2.530 10.395 28.190 1.00 80.69 344 MET A O 1
ATOM 2620 N N . PRO A 1 345 ? -4.514 9.687 27.407 1.00 77.19 345 PRO A N 1
ATOM 2621 C CA . PRO A 1 345 ? -5.219 10.880 27.847 1.00 77.19 345 PRO A CA 1
ATOM 2622 C C . PRO A 1 345 ? -5.286 10.909 29.381 1.00 77.19 345 PRO A C 1
ATOM 2624 O O . PRO A 1 345 ? -6.025 10.166 30.013 1.00 77.19 345 PRO A O 1
ATOM 2627 N N . MET A 1 346 ? -4.516 11.805 29.999 1.00 68.69 346 MET A N 1
ATOM 2628 C CA . MET A 1 346 ? -4.433 11.955 31.463 1.00 68.69 346 MET A CA 1
ATOM 2629 C C . MET A 1 346 ? -5.655 12.668 32.084 1.00 68.69 346 MET A C 1
ATOM 2631 O O . MET A 1 346 ? -5.621 13.061 33.251 1.00 68.69 346 MET A O 1
ATOM 2635 N N . GLN A 1 347 ? -6.721 12.887 31.308 1.00 77.31 347 GLN A N 1
ATOM 2636 C CA . GLN A 1 347 ? -7.943 13.570 31.731 1.00 77.31 347 GLN A CA 1
ATOM 2637 C C . GLN A 1 347 ? -9.129 12.591 31.700 1.00 77.31 347 GLN A C 1
ATOM 2639 O O . GLN A 1 347 ? -9.365 11.976 30.660 1.00 77.31 347 GLN A O 1
ATOM 2644 N N . PRO A 1 348 ? -9.901 12.453 32.797 1.00 77.75 348 PRO A N 1
ATOM 2645 C CA . PRO A 1 348 ? -11.086 11.597 32.814 1.00 77.75 348 PRO A CA 1
ATOM 2646 C C . PRO A 1 348 ? -12.102 11.984 31.731 1.00 77.75 348 PRO A C 1
ATOM 2648 O O . PRO A 1 348 ? -12.350 13.170 31.515 1.00 77.75 348 PRO A O 1
ATOM 2651 N N . GLY A 1 349 ? -12.721 10.989 31.090 1.00 84.94 349 GLY A N 1
ATOM 2652 C CA . GLY A 1 349 ? -13.734 11.204 30.050 1.00 84.94 349 GLY A CA 1
ATOM 2653 C C . GLY A 1 349 ? -13.172 11.585 28.678 1.00 84.94 349 GLY A C 1
ATOM 2654 O O . GLY A 1 349 ? -13.948 11.887 27.775 1.00 84.94 349 GLY A O 1
ATOM 2655 N N . VAL A 1 350 ? -11.848 11.576 28.505 1.00 87.88 350 VAL A N 1
ATOM 2656 C CA . VAL A 1 350 ? -11.197 11.869 27.226 1.00 87.88 350 VAL A CA 1
ATOM 2657 C C . VAL A 1 350 ? -10.738 10.569 26.570 1.00 87.88 350 VAL A C 1
ATOM 2659 O O . VAL A 1 350 ? -9.953 9.819 27.141 1.00 87.88 350 VAL A O 1
ATOM 2662 N N . ALA A 1 351 ? -11.217 10.314 25.354 1.00 92.25 351 ALA A N 1
ATOM 2663 C CA . ALA A 1 351 ? -10.881 9.113 24.598 1.00 92.25 351 ALA A CA 1
ATOM 2664 C C . ALA A 1 351 ? -9.444 9.128 24.043 1.00 92.25 351 ALA A C 1
ATOM 2666 O O . ALA A 1 351 ? -8.915 10.175 23.656 1.00 92.25 351 ALA A O 1
ATOM 2667 N N . GLY A 1 352 ? -8.835 7.948 23.921 1.00 92.88 352 GLY A N 1
ATOM 2668 C CA . GLY A 1 352 ? -7.521 7.757 23.300 1.00 92.88 352 GLY A CA 1
ATOM 2669 C C . GLY A 1 352 ? -7.485 8.174 21.827 1.00 92.88 352 GLY A C 1
ATOM 2670 O O . GLY A 1 352 ? -8.513 8.267 21.153 1.00 92.88 352 GLY A O 1
ATOM 2671 N N . TYR A 1 353 ? -6.297 8.447 21.297 1.00 93.38 353 TYR A N 1
ATOM 2672 C CA . TYR A 1 353 ? -6.079 8.698 19.869 1.00 93.38 353 TYR A CA 1
ATOM 2673 C C . TYR A 1 353 ? -6.376 7.457 19.028 1.00 93.38 353 TYR A C 1
ATOM 2675 O O . TYR A 1 353 ? -7.057 7.572 18.012 1.00 93.38 353 TYR A O 1
ATOM 2683 N N . THR A 1 354 ? -5.944 6.272 19.465 1.00 95.62 354 THR A N 1
ATOM 2684 C CA . THR A 1 354 ? -6.203 5.012 18.748 1.00 95.62 354 THR A CA 1
ATOM 2685 C C . THR A 1 354 ? -7.696 4.701 18.680 1.00 95.62 354 THR A C 1
ATOM 2687 O O . THR A 1 354 ? -8.196 4.384 17.602 1.00 95.62 354 THR A O 1
ATOM 2690 N N . TYR A 1 355 ? -8.424 4.868 19.793 1.00 96.31 355 TYR A N 1
ATOM 2691 C CA . TYR A 1 355 ? -9.888 4.763 19.813 1.00 96.31 355 TYR A CA 1
ATOM 2692 C C . TYR A 1 355 ? -10.522 5.700 18.780 1.00 96.31 355 TYR A C 1
ATOM 2694 O O . TYR A 1 355 ? -11.276 5.261 17.913 1.00 96.31 355 TYR A O 1
ATOM 2702 N N . ARG A 1 356 ? -10.177 6.993 18.826 1.00 95.25 356 ARG A N 1
ATOM 2703 C CA . ARG A 1 356 ? -10.771 8.000 17.936 1.00 95.25 356 ARG A CA 1
ATOM 2704 C C . ARG A 1 356 ? -10.476 7.721 16.469 1.00 95.25 356 ARG A C 1
ATOM 2706 O O . ARG A 1 356 ? -11.390 7.811 15.653 1.00 95.25 356 ARG A O 1
ATOM 2713 N N . ALA A 1 357 ? -9.246 7.335 16.140 1.00 95.56 357 ALA A N 1
ATOM 2714 C CA . ALA A 1 357 ? -8.877 6.945 14.787 1.00 95.56 357 ALA A CA 1
ATOM 2715 C C . ALA A 1 357 ? -9.739 5.769 14.296 1.00 95.56 357 ALA A C 1
ATOM 2717 O O . ALA A 1 357 ? -10.357 5.852 13.238 1.00 95.56 357 ALA A O 1
ATOM 2718 N N . PHE A 1 358 ? -9.861 4.699 15.083 1.00 97.88 358 PHE A N 1
ATOM 2719 C CA . PHE A 1 358 ? -10.583 3.494 14.661 1.00 97.88 358 PHE A CA 1
ATOM 2720 C C . PHE A 1 358 ? -12.098 3.695 14.585 1.00 97.88 358 PHE A C 1
ATOM 2722 O O . PHE A 1 358 ? -12.726 3.221 13.635 1.00 97.88 358 PHE A O 1
ATOM 2729 N N . GLU A 1 359 ? -12.692 4.426 15.526 1.00 97.94 359 GLU A N 1
ATOM 2730 C CA . GLU A 1 359 ? -14.116 4.766 15.467 1.00 97.94 359 GLU A CA 1
ATOM 2731 C C . GLU A 1 359 ? -14.432 5.724 14.311 1.00 97.94 359 GLU A C 1
ATOM 2733 O O . GLU A 1 359 ? -15.473 5.576 13.673 1.00 97.94 359 GLU A O 1
ATOM 2738 N N . THR A 1 360 ? -13.510 6.624 13.953 1.00 98.06 360 THR A N 1
ATOM 2739 C CA . THR A 1 360 ? -13.634 7.470 12.751 1.00 98.06 360 THR A CA 1
ATOM 2740 C C . THR A 1 360 ? -13.681 6.623 11.479 1.00 98.06 360 THR A C 1
ATOM 2742 O O . THR A 1 360 ? -14.571 6.815 10.646 1.00 98.06 360 THR A O 1
ATOM 2745 N N . ILE A 1 361 ? -12.785 5.633 11.345 1.00 98.19 361 ILE A N 1
ATOM 2746 C CA . ILE A 1 361 ? -12.794 4.692 10.211 1.00 98.19 361 ILE A CA 1
ATOM 2747 C C . ILE A 1 361 ? -14.148 3.971 10.138 1.00 98.19 361 ILE A C 1
ATOM 2749 O O . ILE A 1 361 ? -14.781 3.958 9.080 1.00 98.19 361 ILE A O 1
ATOM 2753 N N . LYS A 1 362 ? -14.632 3.415 11.260 1.00 97.94 362 LYS A N 1
ATOM 2754 C CA . LYS A 1 362 ? -15.928 2.715 11.308 1.00 97.94 362 LYS A CA 1
ATOM 2755 C C . LYS A 1 362 ? -17.084 3.628 10.921 1.00 97.94 362 LYS A C 1
ATOM 2757 O O . LYS A 1 362 ? -17.950 3.212 10.151 1.00 97.94 362 LYS A O 1
ATOM 2762 N N . ALA A 1 363 ? -17.124 4.845 11.457 1.00 98.06 363 ALA A N 1
ATOM 2763 C CA . ALA A 1 363 ? -18.195 5.799 11.198 1.00 98.06 363 ALA A CA 1
ATOM 2764 C C . ALA A 1 363 ? -18.285 6.132 9.703 1.00 98.06 363 ALA A C 1
ATOM 2766 O O . ALA A 1 363 ? -19.352 5.999 9.107 1.00 98.06 363 ALA A O 1
ATOM 2767 N N . ILE A 1 364 ? -17.155 6.459 9.073 1.00 98.00 364 ILE A N 1
ATOM 2768 C CA . ILE A 1 364 ? -17.103 6.827 7.651 1.00 98.00 364 ILE A CA 1
ATOM 2769 C C . ILE A 1 364 ? -17.367 5.618 6.750 1.00 98.00 364 ILE A C 1
ATOM 2771 O O . ILE A 1 364 ? -18.123 5.731 5.788 1.00 98.00 364 ILE A O 1
ATOM 2775 N N . LYS A 1 365 ? -16.817 4.435 7.058 1.00 95.88 365 LYS A N 1
ATOM 2776 C CA . LYS A 1 365 ? -17.091 3.212 6.277 1.00 95.88 365 LYS A CA 1
ATOM 2777 C C . LYS A 1 365 ? -18.563 2.785 6.334 1.00 95.88 365 LYS A C 1
ATOM 2779 O O . LYS A 1 365 ? -19.028 2.113 5.412 1.00 95.88 365 LYS A O 1
ATOM 2784 N N . ASN A 1 366 ? -19.286 3.163 7.388 1.00 96.25 366 ASN A N 1
ATOM 2785 C CA . ASN A 1 366 ? -20.724 2.931 7.518 1.00 96.25 366 ASN A CA 1
ATOM 2786 C C . ASN A 1 366 ? -21.585 4.029 6.872 1.00 96.25 366 ASN A C 1
ATOM 2788 O O . ASN A 1 366 ? -22.793 3.824 6.732 1.00 96.25 366 ASN A O 1
ATOM 2792 N N . ASP A 1 367 ? -21.004 5.158 6.454 1.00 96.62 367 ASP A N 1
ATOM 2793 C CA . ASP A 1 367 ? -21.725 6.224 5.758 1.00 96.62 367 ASP A CA 1
ATOM 2794 C C . ASP A 1 367 ? -22.039 5.802 4.304 1.00 96.62 367 ASP A C 1
ATOM 2796 O O . ASP A 1 367 ? -21.123 5.583 3.501 1.00 96.62 367 ASP A O 1
ATOM 2800 N N . PRO A 1 368 ? -23.325 5.696 3.909 1.00 95.31 368 PRO A N 1
ATOM 2801 C CA . PRO A 1 368 ? -23.698 5.305 2.552 1.00 95.31 368 PRO A CA 1
ATOM 2802 C C . PRO A 1 368 ? -23.204 6.260 1.459 1.00 95.31 368 PRO A C 1
ATOM 2804 O O . PRO A 1 368 ? -23.016 5.812 0.325 1.00 95.31 368 PRO A O 1
ATOM 2807 N N . ALA A 1 369 ? -23.019 7.549 1.765 1.00 95.31 369 ALA A N 1
ATOM 2808 C CA . ALA A 1 369 ? -22.573 8.553 0.799 1.00 95.31 369 ALA A CA 1
ATOM 2809 C C . ALA A 1 369 ? -21.093 8.381 0.437 1.00 95.31 369 ALA A C 1
ATOM 2811 O O . ALA A 1 369 ? -20.718 8.593 -0.713 1.00 95.31 369 ALA A O 1
ATOM 2812 N N . MET A 1 370 ? -20.275 7.925 1.389 1.00 97.19 370 MET A N 1
ATOM 2813 C CA . MET A 1 370 ? -18.833 7.710 1.221 1.00 97.19 370 MET A CA 1
ATOM 2814 C C . MET A 1 370 ? -18.492 6.248 0.897 1.00 97.19 370 MET A C 1
ATOM 2816 O O . MET A 1 370 ? -17.360 5.792 1.058 1.00 97.19 370 MET A O 1
ATOM 2820 N N . LYS A 1 371 ? -19.460 5.468 0.406 1.00 95.44 371 LYS A N 1
ATOM 2821 C CA . LYS A 1 371 ? -19.219 4.075 0.032 1.00 95.44 371 LYS A CA 1
ATOM 2822 C C . LYS A 1 371 ? -18.183 3.984 -1.092 1.00 95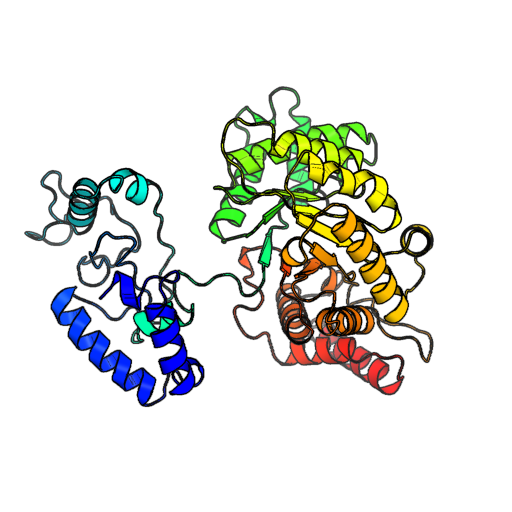.44 371 LYS A C 1
ATOM 2824 O O . LYS A 1 371 ? -18.430 4.427 -2.208 1.00 95.44 371 LYS A O 1
ATOM 2829 N N . GLY A 1 372 ? -17.079 3.297 -0.812 1.00 93.44 372 GLY A N 1
ATOM 2830 C CA . GLY A 1 372 ? -15.993 3.071 -1.768 1.00 93.44 372 GLY A CA 1
ATOM 2831 C C . GLY A 1 372 ? -14.713 3.832 -1.440 1.00 93.44 372 GLY A C 1
ATOM 2832 O O . GLY A 1 372 ? -13.686 3.483 -2.007 1.00 93.44 372 GLY A O 1
ATOM 2833 N N . VAL A 1 373 ? -14.748 4.786 -0.499 1.00 98.38 373 VAL A N 1
ATOM 2834 C CA . VAL A 1 373 ? -13.526 5.449 -0.018 1.00 98.38 373 VAL A CA 1
ATOM 2835 C C . VAL A 1 373 ? -12.593 4.460 0.666 1.00 98.38 373 VAL A C 1
ATOM 2837 O O . VAL A 1 373 ? -13.040 3.492 1.295 1.00 98.38 373 VAL A O 1
ATOM 2840 N N . HIS A 1 374 ? -11.301 4.730 0.575 1.00 98.50 374 HIS A N 1
ATOM 2841 C CA . HIS A 1 374 ? -10.239 3.988 1.239 1.00 98.50 374 HIS A CA 1
ATOM 2842 C C . HIS A 1 374 ? -9.822 4.668 2.544 1.00 98.50 374 HIS A C 1
ATOM 2844 O O . HIS A 1 374 ? -10.108 5.844 2.767 1.00 98.50 374 HIS A O 1
ATOM 2850 N N . PHE A 1 375 ? -9.145 3.924 3.411 1.00 98.19 375 PHE A N 1
ATOM 2851 C CA . PHE A 1 375 ? -8.489 4.442 4.606 1.00 98.19 375 PHE A CA 1
ATOM 2852 C C . PHE A 1 375 ? -7.032 4.019 4.622 1.00 98.19 375 PHE A C 1
ATOM 2854 O O . PHE A 1 375 ? -6.737 2.825 4.567 1.00 98.19 375 PHE A O 1
ATOM 2861 N N . SER A 1 376 ? -6.147 5.007 4.722 1.00 96.94 376 SER A N 1
ATOM 2862 C CA . SER A 1 376 ? -4.703 4.832 4.830 1.00 96.94 376 SER A CA 1
ATOM 2863 C C . SER A 1 376 ? -4.203 5.364 6.164 1.00 96.94 376 SER A C 1
ATOM 2865 O O . SER A 1 376 ? -4.779 6.281 6.736 1.00 96.94 376 SER A O 1
ATOM 2867 N N . MET A 1 377 ? -3.116 4.782 6.657 1.00 93.62 377 MET A N 1
ATOM 2868 C CA . MET A 1 377 ? -2.466 5.179 7.898 1.00 93.62 377 MET A CA 1
ATOM 2869 C C . MET A 1 377 ? -0.949 5.043 7.765 1.00 93.62 377 MET A C 1
ATOM 2871 O O . MET A 1 377 ? -0.458 4.057 7.208 1.00 93.62 377 MET A O 1
ATOM 2875 N N . GLY A 1 378 ? -0.198 5.985 8.340 1.00 93.69 378 GLY A N 1
ATOM 2876 C CA . GLY A 1 378 ? 1.244 5.851 8.581 1.00 93.69 378 GLY A CA 1
ATOM 2877 C C . GLY A 1 378 ? 1.539 4.844 9.694 1.00 93.69 378 GLY A C 1
ATOM 2878 O O . GLY A 1 378 ? 1.791 5.234 10.834 1.00 93.69 378 GLY A O 1
ATOM 2879 N N . VAL A 1 379 ? 1.465 3.545 9.390 1.00 93.75 379 VAL A N 1
ATOM 2880 C CA . VAL A 1 379 ? 1.437 2.458 10.391 1.00 93.75 379 VAL A CA 1
ATOM 2881 C C . VAL A 1 379 ? 2.661 2.477 11.303 1.00 93.75 379 VAL A C 1
ATOM 2883 O O . VAL A 1 379 ? 2.537 2.215 12.499 1.00 93.75 379 VAL A O 1
ATOM 2886 N N . SER A 1 380 ? 3.844 2.797 10.780 1.00 91.06 380 SER A N 1
ATOM 2887 C CA . SER A 1 380 ? 5.088 2.826 11.557 1.00 91.06 380 SER A CA 1
ATOM 2888 C C . SER A 1 380 ? 5.033 3.807 12.742 1.00 91.06 380 SER A C 1
ATOM 2890 O O . SER A 1 380 ? 5.688 3.565 13.762 1.00 91.06 380 SER A O 1
ATOM 2892 N N . ASN A 1 381 ? 4.168 4.828 12.700 1.00 93.31 381 ASN A N 1
ATOM 2893 C CA . ASN A 1 381 ? 3.966 5.766 13.808 1.00 93.31 381 ASN A CA 1
ATOM 2894 C C . ASN A 1 381 ? 3.373 5.118 15.065 1.00 93.31 381 ASN A C 1
ATOM 2896 O O . ASN A 1 381 ? 3.733 5.537 16.164 1.00 93.31 381 ASN A O 1
ATOM 2900 N N . CYS A 1 382 ? 2.546 4.068 14.946 1.00 94.56 382 CYS A N 1
ATOM 2901 C CA . CYS A 1 382 ? 1.906 3.442 16.117 1.00 94.56 382 CYS A CA 1
ATOM 2902 C C . CYS A 1 382 ? 2.934 2.857 17.097 1.00 94.56 382 CYS A C 1
ATOM 2904 O O . CYS A 1 382 ? 2.689 2.775 18.299 1.00 94.56 382 CYS A O 1
ATOM 2906 N N . CYS A 1 383 ? 4.101 2.465 16.578 1.00 93.38 383 CYS A N 1
ATOM 2907 C CA . CYS A 1 383 ? 5.147 1.778 17.323 1.00 93.38 383 CYS A CA 1
ATOM 2908 C C . CYS A 1 383 ? 6.365 2.658 17.641 1.00 93.38 383 CYS A C 1
ATOM 2910 O O . CYS A 1 383 ? 7.399 2.144 18.090 1.00 93.38 383 CYS A O 1
ATOM 2912 N N . ARG A 1 384 ? 6.257 3.973 17.407 1.00 91.00 384 ARG A N 1
ATOM 2913 C CA . ARG A 1 384 ? 7.278 4.952 17.794 1.00 91.00 384 ARG A CA 1
ATOM 2914 C C . ARG A 1 384 ? 7.466 4.930 19.317 1.00 91.00 384 ARG A C 1
ATOM 2916 O O . ARG A 1 384 ? 6.532 4.651 20.060 1.00 91.00 384 ARG A O 1
ATOM 2923 N N . ASP A 1 385 ? 8.705 5.144 19.755 1.00 89.62 385 ASP A N 1
ATOM 2924 C CA . ASP A 1 385 ? 9.118 5.210 21.168 1.00 89.62 385 ASP A CA 1
ATOM 2925 C C . ASP A 1 385 ? 8.933 3.928 22.002 1.00 89.62 385 ASP A C 1
ATOM 2927 O O . ASP A 1 385 ? 9.288 3.891 23.178 1.00 89.62 385 ASP A O 1
ATOM 2931 N N . LEU A 1 386 ? 8.488 2.827 21.388 1.00 91.88 386 LEU A N 1
ATOM 2932 C CA . LEU A 1 386 ? 8.398 1.534 22.063 1.00 91.88 386 LEU A CA 1
ATOM 2933 C C . LEU A 1 386 ? 9.773 0.843 22.183 1.00 91.88 386 LEU A C 1
ATOM 2935 O O . LEU A 1 386 ? 10.590 0.914 21.247 1.00 91.88 386 LEU A O 1
ATOM 2939 N N . PRO A 1 387 ? 10.019 0.117 23.298 1.00 89.88 387 PRO A N 1
ATOM 2940 C CA . PRO A 1 387 ? 11.318 -0.483 23.629 1.00 89.88 387 PRO A CA 1
ATOM 2941 C C . PRO A 1 387 ? 11.714 -1.668 22.735 1.00 89.88 387 PRO A C 1
ATOM 2943 O O . PRO A 1 387 ? 12.885 -2.036 22.676 1.00 89.88 387 PRO A O 1
ATOM 2946 N N . GLY A 1 388 ? 10.767 -2.275 22.016 1.00 91.69 388 GLY A N 1
ATOM 2947 C CA . GLY A 1 388 ? 11.031 -3.409 21.136 1.00 91.69 388 GLY A CA 1
ATOM 2948 C C . GLY A 1 388 ? 9.767 -3.935 20.466 1.00 91.69 388 GLY A C 1
ATOM 2949 O O . GLY A 1 388 ? 8.706 -3.328 20.557 1.00 91.69 388 GLY A O 1
ATOM 2950 N N . ARG A 1 389 ? 9.882 -5.056 19.740 1.00 94.06 389 ARG A N 1
ATOM 2951 C CA . ARG A 1 389 ? 8.767 -5.720 19.024 1.00 94.06 389 ARG A CA 1
ATOM 2952 C C . ARG A 1 389 ? 7.942 -4.807 18.094 1.00 94.06 389 ARG A C 1
ATOM 2954 O O . ARG A 1 389 ? 6.804 -5.138 17.772 1.00 94.06 389 ARG A O 1
ATOM 2961 N N . ARG A 1 390 ? 8.535 -3.723 17.581 1.00 93.81 390 ARG A N 1
ATOM 2962 C CA . ARG A 1 390 ? 7.875 -2.705 16.739 1.00 93.81 390 ARG A CA 1
ATOM 2963 C C . ARG A 1 390 ? 7.083 -3.287 15.564 1.00 93.81 390 ARG A C 1
ATOM 2965 O O . ARG A 1 390 ? 5.904 -2.998 15.425 1.00 93.81 390 ARG A O 1
ATOM 2972 N N . ILE A 1 391 ? 7.688 -4.196 14.792 1.00 94.25 391 ILE A N 1
ATOM 2973 C CA . ILE A 1 391 ? 7.018 -4.872 13.662 1.00 94.25 391 ILE A CA 1
ATOM 2974 C C . ILE A 1 391 ? 5.835 -5.729 14.141 1.00 94.25 391 ILE A C 1
ATOM 2976 O O . ILE A 1 391 ? 4.804 -5.800 13.476 1.00 94.25 391 ILE A O 1
ATOM 2980 N N . GLY A 1 392 ? 5.967 -6.384 15.298 1.00 95.69 392 GLY A N 1
ATOM 2981 C CA . GLY A 1 392 ? 4.883 -7.163 15.895 1.00 95.69 392 GLY A CA 1
ATOM 2982 C C . GLY A 1 392 ? 3.699 -6.284 16.296 1.00 95.69 392 GLY A C 1
ATOM 2983 O O . GLY A 1 392 ? 2.558 -6.665 16.053 1.00 95.69 392 GLY A O 1
ATOM 2984 N N . ILE A 1 393 ? 3.973 -5.103 16.854 1.00 96.75 393 ILE A N 1
ATOM 2985 C CA . ILE A 1 393 ? 2.944 -4.127 17.230 1.00 96.75 393 ILE A CA 1
ATOM 2986 C C . ILE A 1 393 ? 2.288 -3.527 15.996 1.00 96.75 393 ILE A C 1
ATOM 2988 O O . ILE A 1 393 ? 1.069 -3.529 15.919 1.00 96.75 393 ILE A O 1
ATOM 2992 N N . ALA A 1 394 ? 3.064 -3.128 14.989 1.00 96.75 394 ALA A N 1
ATOM 2993 C CA . ALA A 1 394 ? 2.523 -2.675 13.710 1.00 96.75 394 ALA A CA 1
ATOM 2994 C C . ALA A 1 394 ? 1.611 -3.736 13.058 1.00 96.75 394 ALA A C 1
ATOM 2996 O O . ALA A 1 394 ? 0.545 -3.404 12.548 1.00 96.75 394 ALA A O 1
ATOM 2997 N N . ARG A 1 395 ? 1.966 -5.032 13.140 1.00 96.44 395 ARG A N 1
ATOM 2998 C CA . ARG A 1 395 ? 1.101 -6.141 12.684 1.00 96.44 395 ARG A CA 1
ATOM 2999 C C . ARG A 1 395 ? -0.213 -6.216 13.452 1.00 96.44 395 ARG A C 1
ATOM 3001 O O . ARG A 1 395 ? -1.256 -6.352 12.821 1.00 96.44 395 ARG A O 1
ATOM 3008 N N . ALA A 1 396 ? -0.161 -6.143 14.780 1.00 97.81 396 ALA A N 1
ATOM 3009 C CA . ALA A 1 396 ? -1.355 -6.155 15.621 1.00 97.81 396 ALA A CA 1
ATOM 3010 C C . ALA A 1 396 ? -2.239 -4.921 15.376 1.00 97.81 396 ALA A C 1
ATOM 3012 O O . ALA A 1 396 ? -3.454 -5.055 15.248 1.00 97.81 396 ALA A O 1
ATOM 3013 N N . TYR A 1 397 ? -1.620 -3.748 15.216 1.00 97.81 397 TYR A N 1
ATOM 3014 C CA . TYR A 1 397 ? -2.290 -2.490 14.904 1.00 97.81 397 TYR A CA 1
ATOM 3015 C C . TYR A 1 397 ? -3.042 -2.568 13.579 1.00 97.81 397 TYR A C 1
ATOM 3017 O O . TYR A 1 397 ? -4.242 -2.318 13.547 1.00 97.81 397 TYR A O 1
ATOM 3025 N N . VAL A 1 398 ? -2.374 -3.006 12.504 1.00 97.50 398 VAL A N 1
ATOM 3026 C CA . VAL A 1 398 ? -3.021 -3.201 11.197 1.00 97.50 398 VAL A CA 1
ATOM 3027 C C . VAL A 1 398 ? -4.133 -4.238 11.283 1.00 97.50 398 VAL A C 1
ATOM 3029 O O . VAL A 1 398 ? -5.211 -3.992 10.756 1.00 97.50 398 VAL A O 1
ATOM 3032 N N . GLN A 1 399 ? -3.916 -5.367 11.968 1.00 97.00 399 GLN A N 1
ATOM 3033 C CA . GLN A 1 399 ? -4.961 -6.380 12.128 1.00 97.00 399 GLN A CA 1
ATOM 3034 C C . GLN A 1 399 ? -6.219 -5.777 12.766 1.00 97.00 399 GLN A C 1
ATOM 3036 O O . GLN A 1 399 ? -7.311 -5.959 12.229 1.00 97.00 399 GLN A O 1
ATOM 3041 N N . LYS A 1 400 ? -6.071 -5.013 13.856 1.00 97.62 400 LYS A N 1
ATOM 3042 C CA . LYS A 1 400 ? -7.218 -4.391 14.522 1.00 97.62 400 LYS A CA 1
ATOM 3043 C C . LYS A 1 400 ? -7.850 -3.271 13.693 1.00 97.62 400 LYS A C 1
ATOM 3045 O O . LYS A 1 400 ? -9.073 -3.168 13.622 1.00 97.62 400 LYS A O 1
ATOM 3050 N N . ALA A 1 401 ? -7.039 -2.464 13.016 1.00 97.50 401 ALA A N 1
ATOM 3051 C CA . ALA A 1 401 ? -7.515 -1.399 12.139 1.00 97.50 401 ALA A CA 1
ATOM 3052 C C . ALA A 1 401 ? -8.298 -1.952 10.931 1.00 97.50 401 ALA A C 1
ATOM 3054 O O . ALA A 1 401 ? -9.313 -1.378 10.538 1.00 97.50 401 ALA A O 1
ATOM 3055 N N . MET A 1 402 ? -7.892 -3.098 10.371 1.00 97.00 402 MET A N 1
ATOM 3056 C CA . MET A 1 402 ? -8.614 -3.772 9.281 1.00 97.00 402 MET A CA 1
ATOM 3057 C C . MET A 1 402 ? -10.020 -4.215 9.704 1.00 97.00 402 MET A C 1
ATOM 3059 O O . MET A 1 402 ? -10.951 -4.117 8.908 1.00 97.00 402 MET A O 1
ATOM 3063 N N . GLU A 1 403 ? -10.212 -4.645 10.956 1.00 95.25 403 GLU A N 1
ATOM 3064 C CA . GLU A 1 403 ? -11.550 -4.942 11.501 1.00 95.25 403 GLU A CA 1
ATOM 3065 C C . GLU A 1 403 ? -12.452 -3.700 11.535 1.00 95.25 403 GLU A C 1
ATOM 3067 O O . GLU A 1 403 ? -13.674 -3.813 11.442 1.00 95.25 403 GLU A O 1
ATOM 3072 N N . CYS A 1 404 ? -11.847 -2.516 11.651 1.00 96.69 404 CYS A N 1
ATOM 3073 C CA . CYS A 1 404 ? -12.533 -1.227 11.653 1.00 96.69 404 CYS A CA 1
ATOM 3074 C C . CYS A 1 404 ? -12.782 -0.693 10.234 1.00 96.69 404 CYS A C 1
ATOM 3076 O O . CYS A 1 404 ? -13.634 0.174 10.056 1.00 96.69 404 CYS A O 1
ATOM 3078 N N . GLY A 1 405 ? -12.084 -1.235 9.229 1.00 95.75 405 GLY A N 1
ATOM 3079 C CA . GLY A 1 405 ? -12.232 -0.880 7.818 1.00 95.75 405 GLY A CA 1
ATOM 3080 C C . GLY A 1 405 ? -10.979 -0.310 7.147 1.00 95.75 405 GLY A C 1
ATOM 3081 O O . GLY A 1 405 ? -11.085 0.144 6.011 1.00 95.75 405 GLY A O 1
ATOM 3082 N N . LEU A 1 406 ? -9.810 -0.333 7.797 1.00 97.31 406 LEU A N 1
ATOM 3083 C CA . LEU A 1 406 ? -8.542 0.019 7.148 1.00 97.31 406 LEU A CA 1
ATOM 3084 C C . LEU A 1 406 ? -8.277 -0.912 5.954 1.00 97.31 406 LEU A C 1
ATOM 3086 O O . LEU A 1 406 ? -8.323 -2.136 6.094 1.00 97.31 406 LEU A O 1
ATOM 3090 N N . ASP A 1 407 ? -7.971 -0.337 4.794 1.00 96.50 407 ASP A N 1
ATOM 3091 C CA . ASP A 1 407 ? -7.696 -1.073 3.556 1.00 96.50 407 ASP A CA 1
ATOM 3092 C C . ASP A 1 407 ? -6.475 -0.555 2.780 1.00 96.50 407 ASP A C 1
ATOM 3094 O O . ASP A 1 407 ? -6.137 -1.133 1.747 1.00 96.50 407 ASP A O 1
ATOM 3098 N N . ALA A 1 408 ? -5.767 0.453 3.294 1.00 97.81 408 ALA A N 1
ATOM 3099 C CA . ALA A 1 408 ? -4.495 0.954 2.785 1.00 97.81 408 ALA A CA 1
ATOM 3100 C C . ALA A 1 408 ? -3.526 1.300 3.932 1.00 97.81 408 ALA A C 1
ATOM 3102 O O . ALA A 1 408 ? -3.930 1.459 5.084 1.00 97.81 408 ALA A O 1
ATOM 3103 N N . GLY A 1 409 ? -2.232 1.429 3.639 1.00 96.94 409 GLY A N 1
ATOM 3104 C CA . GLY A 1 409 ? -1.263 1.900 4.628 1.00 96.94 409 GLY A CA 1
ATOM 3105 C C . GLY A 1 409 ? 0.084 2.291 4.037 1.00 96.94 409 GLY A C 1
ATOM 3106 O O . GLY A 1 409 ? 0.562 1.659 3.094 1.00 96.94 409 GLY A O 1
ATOM 3107 N N . ILE A 1 410 ? 0.703 3.308 4.641 1.00 97.56 410 ILE A N 1
ATOM 3108 C CA . ILE A 1 410 ? 2.096 3.691 4.395 1.00 97.56 410 ILE A CA 1
ATOM 3109 C C . ILE A 1 410 ? 2.973 2.805 5.277 1.00 97.56 410 ILE A C 1
ATOM 3111 O O . ILE A 1 410 ? 2.907 2.874 6.509 1.00 97.56 410 ILE A O 1
ATOM 3115 N N . VAL A 1 411 ? 3.695 1.885 4.639 1.00 95.75 411 VAL A N 1
ATOM 3116 C CA . VAL A 1 411 ? 4.366 0.754 5.287 1.00 95.75 411 VAL A CA 1
ATOM 3117 C C . VAL A 1 411 ? 5.607 0.322 4.517 1.00 95.75 411 VAL A C 1
ATOM 3119 O O . VAL A 1 411 ? 5.686 0.438 3.295 1.00 95.75 411 VAL A O 1
ATOM 3122 N N . ASN A 1 412 ? 6.543 -0.320 5.207 1.00 94.50 412 ASN A N 1
ATOM 3123 C CA . ASN A 1 412 ? 7.564 -1.107 4.537 1.00 94.50 412 ASN A CA 1
ATOM 3124 C C . ASN A 1 412 ? 6.917 -2.342 3.878 1.00 94.50 412 ASN A C 1
ATOM 3126 O O . ASN A 1 412 ? 6.390 -3.235 4.557 1.00 94.50 412 ASN A O 1
ATOM 3130 N N . ALA A 1 413 ? 6.971 -2.397 2.544 1.00 92.12 413 ALA A N 1
ATOM 3131 C CA . ALA A 1 413 ? 6.299 -3.414 1.733 1.00 92.12 413 ALA A CA 1
ATOM 3132 C C . ALA A 1 413 ? 6.753 -4.854 2.048 1.00 92.12 413 ALA A C 1
ATOM 3134 O O . ALA A 1 413 ? 5.964 -5.797 1.930 1.00 92.12 413 ALA A O 1
ATOM 3135 N N . ALA A 1 414 ? 7.985 -5.045 2.531 1.00 90.88 414 ALA A N 1
ATOM 3136 C CA . ALA A 1 414 ? 8.507 -6.365 2.884 1.00 90.88 414 ALA A CA 1
ATOM 3137 C C . ALA A 1 414 ? 7.843 -6.959 4.143 1.00 90.88 414 ALA A C 1
ATOM 3139 O O . ALA A 1 414 ? 7.889 -8.170 4.366 1.00 90.88 414 ALA A O 1
ATOM 3140 N N . HIS A 1 415 ? 7.191 -6.145 4.984 1.00 91.88 415 HIS A N 1
ATOM 3141 C CA . HIS A 1 415 ? 6.562 -6.635 6.216 1.00 91.88 415 HIS A CA 1
ATOM 3142 C C . HIS A 1 415 ? 5.256 -7.409 5.989 1.00 91.88 415 HIS A C 1
ATOM 3144 O O . HIS A 1 415 ? 4.872 -8.188 6.878 1.00 91.88 415 HIS A O 1
ATOM 3150 N N . LYS A 1 416 ? 4.608 -7.221 4.826 1.00 88.31 416 LYS A N 1
ATOM 3151 C CA . LYS A 1 416 ? 3.360 -7.887 4.397 1.00 88.31 416 LYS A CA 1
ATOM 3152 C C . LYS A 1 416 ? 2.278 -7.868 5.483 1.00 88.31 416 LYS A C 1
ATOM 3154 O O . LYS A 1 416 ? 1.770 -8.915 5.899 1.00 88.31 416 LYS A O 1
ATOM 3159 N N . PHE A 1 417 ? 1.972 -6.683 6.009 1.00 92.12 417 PHE A N 1
ATOM 3160 C CA . PHE A 1 417 ? 0.948 -6.532 7.045 1.00 92.12 417 PHE A CA 1
ATOM 3161 C C . PHE A 1 417 ? -0.411 -7.082 6.574 1.00 92.12 417 PHE A C 1
ATOM 3163 O O . PHE A 1 417 ? -0.738 -7.035 5.391 1.00 92.12 417 PHE A O 1
ATOM 3170 N N . GLY A 1 418 ? -1.166 -7.689 7.495 1.00 87.06 418 GLY A N 1
ATOM 3171 C CA . GLY A 1 418 ? -2.450 -8.344 7.209 1.00 87.06 418 GLY A CA 1
ATOM 3172 C C . GLY A 1 418 ? -2.363 -9.703 6.493 1.00 87.06 418 GLY A C 1
ATOM 3173 O O . GLY A 1 418 ? -3.354 -10.428 6.456 1.00 87.06 418 GLY A O 1
ATOM 3174 N N . ALA A 1 419 ? -1.196 -10.113 5.977 1.00 83.56 419 ALA A N 1
ATOM 3175 C CA . ALA A 1 419 ? -1.052 -11.401 5.284 1.00 83.56 419 ALA A CA 1
ATOM 3176 C C . ALA A 1 419 ? -1.058 -12.616 6.231 1.00 83.56 419 ALA A C 1
ATOM 3178 O O . ALA A 1 419 ? -1.355 -13.737 5.817 1.00 83.56 419 ALA A O 1
ATOM 3179 N N . LYS A 1 420 ? -0.700 -12.416 7.505 1.00 82.00 420 LYS A N 1
ATOM 3180 C CA . LYS A 1 420 ? -0.706 -13.447 8.552 1.00 82.00 420 LYS A CA 1
ATOM 3181 C C . LYS A 1 420 ? -1.232 -12.857 9.863 1.00 82.00 420 LYS A C 1
ATOM 3183 O O . LYS A 1 420 ? -0.970 -11.679 10.112 1.00 82.00 420 LYS A O 1
ATOM 3188 N N . PRO A 1 421 ? -1.902 -13.662 10.710 1.00 85.25 421 PRO A N 1
ATOM 3189 C CA . PRO A 1 421 ? -2.306 -13.224 12.042 1.00 85.25 421 PRO A CA 1
ATOM 3190 C C . PRO A 1 421 ? -1.116 -12.711 12.862 1.00 85.25 421 PRO A C 1
ATOM 3192 O O . PRO A 1 421 ? -0.019 -13.279 12.804 1.00 85.25 421 PRO A O 1
ATOM 3195 N N . ALA A 1 422 ? -1.338 -11.637 13.615 1.00 94.69 422 ALA A N 1
ATOM 3196 C CA . ALA A 1 422 ? -0.380 -11.093 14.565 1.00 94.69 422 ALA A CA 1
ATOM 3197 C C . ALA A 1 422 ? -0.307 -11.948 15.845 1.00 94.69 422 ALA A C 1
ATOM 3199 O O . ALA A 1 422 ? -1.104 -12.861 16.059 1.00 94.69 422 ALA A O 1
ATOM 3200 N N . ASP A 1 423 ? 0.677 -11.660 16.701 1.00 95.19 423 ASP A N 1
ATOM 3201 C CA . ASP A 1 423 ? 0.774 -12.294 18.020 1.00 95.19 423 ASP A CA 1
ATOM 3202 C C . ASP A 1 423 ? -0.467 -11.933 18.861 1.00 95.19 423 ASP A C 1
ATOM 3204 O O . ASP A 1 423 ? -0.698 -10.738 19.067 1.00 95.19 423 ASP A O 1
ATOM 3208 N N . PRO A 1 424 ? -1.231 -12.918 19.376 1.00 96.75 424 PRO A N 1
ATOM 3209 C CA . PRO A 1 424 ? -2.457 -12.660 20.128 1.00 96.75 424 PRO A CA 1
ATOM 3210 C C . PRO A 1 424 ? -2.292 -11.696 21.307 1.00 96.75 424 PRO A C 1
ATOM 3212 O O . PRO A 1 424 ? -3.177 -10.883 21.536 1.00 96.75 424 PRO A O 1
ATOM 3215 N N . LYS A 1 425 ? -1.151 -11.714 22.010 1.00 96.38 425 LYS A N 1
ATOM 3216 C CA . LYS A 1 425 ? -0.904 -10.798 23.138 1.00 96.38 425 LYS A CA 1
ATOM 3217 C C . LYS A 1 425 ? -0.691 -9.356 22.690 1.00 96.38 425 LYS A C 1
ATOM 3219 O O . LYS A 1 425 ? -1.012 -8.420 23.409 1.00 96.38 425 LYS A O 1
ATOM 3224 N N . LEU A 1 426 ? -0.102 -9.162 21.509 1.00 97.62 426 LEU A N 1
ATOM 3225 C CA . LEU A 1 426 ? 0.041 -7.819 20.945 1.00 97.62 426 LEU A CA 1
ATOM 3226 C C . LEU A 1 426 ? -1.285 -7.310 20.384 1.00 97.62 426 LEU A C 1
ATOM 3228 O O . LEU A 1 426 ? -1.526 -6.108 20.427 1.00 97.62 426 LEU A O 1
ATOM 3232 N N . VAL A 1 427 ? -2.126 -8.210 19.865 1.00 97.94 427 VAL A N 1
ATOM 3233 C CA . VAL A 1 427 ? -3.497 -7.873 19.466 1.00 97.94 427 VAL A CA 1
ATOM 3234 C C . VAL A 1 427 ? -4.278 -7.404 20.685 1.00 97.94 427 VAL A C 1
ATOM 3236 O O . VAL A 1 427 ? -4.793 -6.299 20.641 1.00 97.94 427 VAL A O 1
ATOM 3239 N N . GLU A 1 428 ? -4.259 -8.155 21.786 1.00 98.06 428 GLU A N 1
ATOM 3240 C CA . GLU A 1 428 ? -4.902 -7.776 23.053 1.00 98.06 428 GLU A CA 1
ATOM 3241 C C . GLU A 1 428 ? -4.470 -6.381 23.543 1.00 98.06 428 GLU A C 1
ATOM 3243 O O . GLU A 1 428 ? -5.317 -5.548 23.858 1.00 98.06 428 GLU A O 1
ATOM 3248 N N . LEU A 1 429 ? -3.166 -6.076 23.508 1.00 97.88 429 LEU A N 1
ATOM 3249 C CA . LEU A 1 429 ? -2.657 -4.739 23.833 1.00 97.88 429 LEU A CA 1
ATOM 3250 C C . LEU A 1 429 ? -3.275 -3.654 22.936 1.00 97.88 429 LEU A C 1
ATOM 3252 O O . LEU A 1 429 ? -3.777 -2.649 23.428 1.00 97.88 429 LEU A O 1
ATOM 3256 N N . VAL A 1 430 ? -3.248 -3.840 21.615 1.00 97.88 430 VAL A N 1
ATOM 3257 C CA . VAL A 1 430 ? -3.824 -2.869 20.669 1.00 97.88 430 VAL A CA 1
ATOM 3258 C C . VAL A 1 430 ? -5.338 -2.743 20.858 1.00 97.88 430 VAL A C 1
ATOM 3260 O O . VAL A 1 430 ? -5.875 -1.644 20.742 1.00 97.88 430 VAL A O 1
ATOM 3263 N N . GLU A 1 431 ? -6.033 -3.841 21.150 1.00 98.06 431 GLU A N 1
ATOM 3264 C CA . GLU A 1 431 ? -7.472 -3.849 21.413 1.00 98.06 431 GLU A CA 1
ATOM 3265 C C . GLU A 1 431 ? -7.836 -3.023 22.643 1.00 98.06 431 GLU A C 1
ATOM 3267 O O . GLU A 1 431 ? -8.816 -2.281 22.584 1.00 98.06 431 GLU A O 1
ATOM 3272 N N . ALA A 1 432 ? -7.031 -3.082 23.705 1.00 97.44 432 ALA A N 1
ATOM 3273 C CA . ALA A 1 432 ? -7.226 -2.246 24.883 1.00 97.44 432 ALA A CA 1
ATOM 3274 C C . ALA A 1 432 ? -7.116 -0.751 24.537 1.00 97.44 432 ALA A C 1
ATOM 3276 O O . ALA A 1 432 ? -8.007 0.026 24.874 1.00 97.44 432 ALA A O 1
ATOM 3277 N N . TYR A 1 433 ? -6.102 -0.354 23.759 1.00 97.25 433 TYR A N 1
ATOM 3278 C CA . TYR A 1 433 ? -5.960 1.031 23.281 1.00 97.25 433 TYR A CA 1
ATOM 3279 C C . TYR A 1 433 ? -7.109 1.461 22.359 1.00 97.25 433 TYR A C 1
ATOM 3281 O O . TYR A 1 433 ? -7.620 2.579 22.452 1.00 97.25 433 TYR A O 1
ATOM 3289 N N . ALA A 1 434 ? -7.552 0.561 21.482 1.00 96.81 434 ALA A N 1
ATOM 3290 C CA . ALA A 1 434 ? -8.697 0.776 20.606 1.00 96.81 434 ALA A CA 1
ATOM 3291 C C . ALA A 1 434 ? -10.033 0.854 21.359 1.00 96.81 434 ALA A C 1
ATOM 3293 O O . ALA A 1 434 ? -11.019 1.281 20.767 1.00 96.81 434 ALA A O 1
ATOM 3294 N N . ALA A 1 435 ? -10.084 0.447 22.630 1.00 96.25 435 ALA A N 1
ATOM 3295 C CA . ALA A 1 435 ? -11.272 0.493 23.476 1.00 96.25 435 ALA A CA 1
ATOM 3296 C C . ALA A 1 435 ? -11.310 1.708 24.424 1.00 96.25 435 ALA A C 1
ATOM 3298 O O . ALA A 1 435 ? -12.320 1.883 25.105 1.00 96.25 435 ALA A O 1
ATOM 3299 N N . MET A 1 436 ? -10.262 2.545 24.464 1.00 94.38 436 MET A N 1
ATOM 3300 C CA . MET A 1 436 ? -10.166 3.720 25.348 1.00 94.38 436 MET A CA 1
ATOM 3301 C C . MET A 1 436 ? -11.122 4.849 24.930 1.00 94.38 436 MET A C 1
ATOM 3303 O O . MET A 1 436 ? -10.713 5.853 24.348 1.00 94.38 436 MET A O 1
ATOM 3307 N N . ASP A 1 437 ? -12.400 4.708 25.261 1.00 93.62 437 ASP A N 1
ATOM 3308 C CA . ASP A 1 437 ? -13.484 5.656 24.965 1.00 93.62 437 ASP A CA 1
ATOM 3309 C C . ASP A 1 437 ? -13.612 6.809 25.980 1.00 93.62 437 ASP A C 1
ATOM 3311 O O . ASP A 1 437 ? -14.533 7.618 25.888 1.00 93.62 437 ASP A O 1
ATOM 3315 N N . GLY A 1 438 ? -12.681 6.902 26.932 1.00 91.31 438 GLY A N 1
ATOM 3316 C CA . GLY A 1 438 ? -12.702 7.859 28.041 1.00 91.31 438 GLY A CA 1
ATOM 3317 C C . GLY A 1 438 ? -13.155 7.248 29.370 1.00 91.31 438 GLY A C 1
ATOM 3318 O O . GLY A 1 438 ? -13.084 7.927 30.400 1.00 91.31 438 GLY A O 1
ATOM 3319 N N . ASP A 1 439 ? -13.575 5.979 29.368 1.00 92.81 439 ASP A N 1
ATOM 3320 C CA . ASP A 1 439 ? -13.771 5.186 30.579 1.00 92.81 439 ASP A CA 1
ATOM 3321 C C . ASP A 1 439 ? -12.427 4.926 31.289 1.00 92.81 439 ASP A C 1
ATOM 3323 O O . ASP A 1 439 ? -11.423 4.547 30.670 1.00 92.81 439 ASP A O 1
ATOM 3327 N N . LEU A 1 440 ? -12.399 5.161 32.604 1.00 90.69 440 LEU A N 1
ATOM 3328 C CA . LEU A 1 440 ? -11.183 5.040 33.408 1.00 90.69 440 LEU A CA 1
ATOM 3329 C C . LEU A 1 440 ? -10.725 3.589 33.568 1.00 90.69 440 LEU A C 1
ATOM 3331 O O . LEU A 1 440 ? -9.518 3.359 33.590 1.00 90.69 440 LEU A O 1
ATOM 3335 N N . ASP A 1 441 ? -11.640 2.624 33.653 1.00 92.62 441 ASP A N 1
ATOM 3336 C CA . ASP A 1 441 ? -11.285 1.213 33.825 1.00 92.62 441 ASP A CA 1
ATOM 3337 C C . ASP A 1 441 ? -10.602 0.694 32.556 1.00 92.62 441 ASP A C 1
ATOM 3339 O O . ASP A 1 441 ? -9.509 0.140 32.627 1.00 92.62 441 ASP A O 1
ATOM 3343 N N . LYS A 1 442 ? -11.144 1.015 31.374 1.00 94.00 442 LYS A N 1
ATOM 3344 C CA . LYS A 1 442 ? -10.509 0.658 30.089 1.00 94.00 442 LYS A CA 1
ATOM 3345 C C . LYS A 1 442 ? -9.154 1.331 29.886 1.00 94.00 442 LYS A C 1
ATOM 3347 O O . LYS A 1 442 ? -8.247 0.754 29.291 1.00 94.00 442 LYS A O 1
ATOM 3352 N N . THR A 1 443 ? -9.019 2.565 30.369 1.00 92.25 443 THR A N 1
ATOM 3353 C CA . THR A 1 443 ? -7.738 3.281 30.345 1.00 92.25 443 THR A CA 1
ATOM 3354 C C . THR A 1 443 ? -6.719 2.584 31.250 1.00 92.25 443 THR A C 1
ATOM 3356 O O . THR A 1 443 ? -5.574 2.392 30.847 1.00 92.25 443 THR A O 1
ATOM 3359 N N . ASN A 1 444 ? -7.132 2.153 32.446 1.00 92.38 444 ASN A N 1
ATOM 3360 C CA . ASN A 1 444 ? -6.273 1.403 33.362 1.00 92.38 444 ASN A CA 1
ATOM 3361 C C . ASN A 1 444 ? -5.847 0.052 32.769 1.00 92.38 444 ASN A C 1
ATOM 3363 O O . ASN A 1 444 ? -4.662 -0.267 32.840 1.00 92.38 444 ASN A O 1
ATOM 3367 N N . ASP A 1 445 ? -6.757 -0.681 32.121 1.00 94.12 445 ASP A N 1
ATOM 3368 C CA . ASP A 1 445 ? -6.452 -1.952 31.448 1.00 94.12 445 ASP A CA 1
ATOM 3369 C C . ASP A 1 445 ? -5.364 -1.774 30.370 1.00 94.12 445 ASP A C 1
ATOM 3371 O O . ASP A 1 445 ? -4.390 -2.528 30.310 1.00 94.12 445 ASP A O 1
ATOM 3375 N N . ALA A 1 446 ? -5.485 -0.736 29.532 1.00 94.94 446 ALA A N 1
ATOM 3376 C CA . ALA A 1 446 ? -4.493 -0.431 28.499 1.00 94.94 446 ALA A CA 1
ATOM 3377 C C . ALA A 1 446 ? -3.119 -0.073 29.097 1.00 94.94 446 ALA A C 1
ATOM 3379 O O . ALA A 1 446 ? -2.083 -0.515 28.589 1.00 94.94 446 ALA A O 1
ATOM 3380 N N . ILE A 1 447 ? -3.106 0.694 30.192 1.00 93.00 447 ILE A N 1
ATOM 3381 C CA . ILE A 1 447 ? -1.883 1.069 30.916 1.00 93.00 447 ILE A CA 1
ATOM 3382 C C . ILE A 1 447 ? -1.219 -0.159 31.545 1.00 93.00 447 ILE A C 1
ATOM 3384 O O . ILE A 1 447 ? 0.003 -0.297 31.451 1.00 93.00 447 ILE A O 1
ATOM 3388 N N . GLU A 1 448 ? -1.992 -1.053 32.164 1.00 95.25 448 GLU A N 1
ATOM 3389 C CA . GLU A 1 448 ? -1.485 -2.291 32.762 1.00 95.25 448 GLU A CA 1
ATOM 3390 C C . GLU A 1 448 ? -0.820 -3.170 31.698 1.00 95.25 448 GLU A C 1
ATOM 3392 O O . GLU A 1 448 ? 0.357 -3.514 31.835 1.00 95.25 448 GLU A O 1
ATOM 3397 N N . LEU A 1 449 ? -1.505 -3.419 30.578 1.00 96.69 449 LEU A N 1
ATOM 3398 C CA . LEU A 1 449 ? -0.965 -4.199 29.460 1.00 96.69 449 LEU A CA 1
ATOM 3399 C C . LEU A 1 449 ? 0.294 -3.562 28.851 1.00 96.69 449 LEU A C 1
ATOM 3401 O O . LEU A 1 449 ? 1.248 -4.268 28.507 1.00 96.69 449 LEU A O 1
ATOM 3405 N N . MET A 1 450 ? 0.343 -2.230 28.727 1.00 95.50 450 MET A N 1
ATOM 3406 C CA . MET A 1 450 ? 1.548 -1.526 28.268 1.00 95.50 450 MET A CA 1
ATOM 3407 C C . MET A 1 450 ? 2.698 -1.651 29.278 1.00 95.50 450 MET A C 1
ATOM 3409 O O . MET A 1 450 ? 3.858 -1.819 28.885 1.00 95.50 450 MET A O 1
ATOM 3413 N N . GLY A 1 451 ? 2.388 -1.609 30.576 1.00 94.38 451 GLY A N 1
ATOM 3414 C CA . GLY A 1 451 ? 3.325 -1.865 31.667 1.00 94.38 451 GLY A CA 1
ATOM 3415 C C . GLY A 1 451 ? 3.940 -3.259 31.569 1.00 94.38 451 GLY A C 1
ATOM 3416 O O . GLY A 1 451 ? 5.164 -3.378 31.474 1.00 94.38 451 GLY A O 1
ATOM 3417 N N . GLU A 1 452 ? 3.107 -4.298 31.484 1.00 94.88 452 GLU A N 1
ATOM 3418 C CA . GLU A 1 452 ? 3.540 -5.690 31.300 1.00 94.88 452 GLU A CA 1
ATOM 3419 C C . GLU A 1 452 ? 4.393 -5.866 30.036 1.00 94.88 452 GLU A C 1
ATOM 3421 O O . GLU A 1 452 ? 5.444 -6.523 30.052 1.00 94.88 452 GLU A O 1
ATOM 3426 N N . PHE A 1 453 ? 3.973 -5.243 28.929 1.00 95.31 453 PHE A N 1
ATOM 3427 C CA . PHE A 1 453 ? 4.728 -5.245 27.684 1.00 95.31 453 PHE A CA 1
ATOM 3428 C C . PHE A 1 453 ? 6.126 -4.656 27.891 1.00 95.31 453 PHE A C 1
ATOM 3430 O O . PHE A 1 453 ? 7.114 -5.293 27.518 1.00 95.31 453 PHE A O 1
ATOM 3437 N N . CYS A 1 454 ? 6.237 -3.484 28.518 1.00 93.38 454 CYS A N 1
ATOM 3438 C CA . CYS A 1 454 ? 7.515 -2.820 28.774 1.00 93.38 454 CYS A CA 1
ATOM 3439 C C . CYS A 1 454 ? 8.404 -3.607 29.748 1.00 93.38 454 CYS A C 1
ATOM 3441 O O . CYS A 1 454 ? 9.615 -3.711 29.534 1.00 93.38 454 CYS A O 1
ATOM 3443 N N . GLU A 1 455 ? 7.828 -4.195 30.797 1.00 93.31 455 GLU A N 1
ATOM 3444 C CA . GLU A 1 455 ? 8.549 -5.028 31.765 1.00 93.31 455 GLU A CA 1
ATOM 3445 C C . GLU A 1 455 ? 9.162 -6.274 31.127 1.00 93.31 455 GLU A C 1
ATOM 3447 O O . GLU A 1 455 ? 10.263 -6.681 31.507 1.00 93.31 455 GLU A O 1
ATOM 3452 N N . SER A 1 456 ? 8.523 -6.830 30.093 1.00 92.19 456 SER A N 1
ATOM 3453 C CA . SER A 1 456 ? 9.040 -8.002 29.379 1.00 92.19 456 SER A CA 1
ATOM 3454 C C . SER A 1 456 ? 10.427 -7.798 28.741 1.00 92.19 456 SER A C 1
ATOM 3456 O O . SER A 1 456 ? 11.118 -8.787 28.483 1.00 92.19 456 SER A O 1
ATOM 3458 N N . PHE A 1 457 ? 10.866 -6.544 28.549 1.00 89.38 457 PHE A N 1
ATOM 3459 C CA . PHE A 1 457 ? 12.178 -6.175 27.997 1.00 89.38 457 PHE A CA 1
ATOM 3460 C C . PHE A 1 457 ? 13.241 -5.841 29.047 1.00 89.38 457 PHE A C 1
ATOM 3462 O O . PHE A 1 457 ? 14.401 -5.661 28.686 1.00 89.38 457 PHE A O 1
ATOM 3469 N N . ARG A 1 458 ? 12.894 -5.751 30.335 1.00 84.44 458 ARG A N 1
ATOM 3470 C CA . ARG A 1 458 ? 13.844 -5.398 31.410 1.00 84.44 458 ARG A CA 1
ATOM 3471 C C . ARG A 1 458 ? 14.706 -6.584 31.881 1.00 84.44 458 ARG A C 1
ATOM 3473 O O . ARG A 1 458 ? 15.227 -6.543 32.992 1.00 84.44 458 ARG A O 1
ATOM 3480 N N . LYS A 1 459 ? 14.807 -7.645 31.075 1.00 57.72 459 LYS A N 1
ATOM 3481 C CA . LYS A 1 459 ? 15.484 -8.904 31.422 1.00 57.72 459 LYS A CA 1
ATOM 3482 C C . LYS A 1 459 ? 16.978 -8.885 31.150 1.00 57.72 459 LYS A C 1
ATOM 3484 O O . LYS A 1 459 ? 17.370 -8.401 30.067 1.00 57.72 459 LYS A O 1
#

Nearest PDB structures (foldseek):
  4ccz-assembly1_A  TM=8.189E-01  e=1.489E-12  Homo sapiens
  8ssc-assembly1_A  TM=7.978E-01  e=6.411E-10  Thermus thermophilus HB8
  4bo0-assembly1_C  TM=3.963E-01  e=2.039E+00  Pseudomonas aeruginosa PAO1
  8jtp-assembly1_B  TM=3.792E-01  e=2.697E+00  Klebsiella pneumoniae subsp. pneumoniae
  4bnw-assembly1_B  TM=3.774E-01  e=3.406E+00  Pseudomonas aeruginosa PAO1

Organism: NCBI:txid2750658